Protein AF-0000000067285766 (afdb_homodimer)

Secondary structure (DSSP, 8-state):
-------SSPPEE-SSEEEE---GGGHHHHHHHHT-TTTTTTSSS-SPPHHHHHHHHHHHHHHTT-SS--EEEEEEEETTT--EEEEEEEEEEETTTTEEEEEEEE-GGGTTSSHHHHHHHHHHHIIIIIS--SEEEEEE-TT-HHHHHHHHHTT-EEEEEEEEEEEETTEEEEEEEEEEEHHHHHHHHHHHHHHHH-/-------SSPPEE-SSEEEE---GGGHHHHHHHHT-TTTTTTSSS-SPPHHHHHHHHHHHHHHTT-SS--EEEEEEEETTT--EEEEEEEEEEETTTTEEEEEEEE-GGGTTSSHHHHHHHHHHHIIIIIS--SEEEEEE-TT-HHHHHHHHHTT-EEEEEEEEEEEETTEEEEEEEEEEEHHHHHHHHHHHHHHHH-

Structure (mmCIF, N/CA/C/O backbone):
data_AF-0000000067285766-model_v1
#
loop_
_entity.id
_entity.type
_entity.pdbx_description
1 polymer 'GCN5-related N-acetyltransferase'
#
loop_
_atom_site.group_PDB
_atom_site.id
_atom_site.type_symbol
_atom_site.label_atom_id
_atom_site.label_alt_id
_atom_site.label_comp_id
_atom_site.label_asym_id
_atom_site.label_entity_id
_atom_site.label_seq_id
_atom_site.pdbx_PDB_ins_code
_atom_site.Cartn_x
_atom_site.Cartn_y
_atom_site.Cartn_z
_atom_site.occupancy
_atom_site.B_iso_or_equiv
_atom_site.auth_seq_id
_atom_site.auth_comp_id
_atom_site.auth_asym_id
_atom_site.auth_atom_id
_atom_site.pdbx_PDB_model_num
ATOM 1 N N . MET A 1 1 ? -11.188 40.531 -10.57 1 25.8 1 MET A N 1
ATOM 2 C CA . MET A 1 1 ? -12.094 39.594 -9.93 1 25.8 1 MET A CA 1
ATOM 3 C C . MET A 1 1 ? -11.578 38.156 -10.078 1 25.8 1 MET A C 1
ATOM 5 O O . MET A 1 1 ? -11.617 37.594 -11.172 1 25.8 1 MET A O 1
ATOM 9 N N . SER A 1 2 ? -10.297 37.969 -9.602 1 29.88 2 SER A N 1
ATOM 10 C CA . SER A 1 2 ? -9.453 36.781 -9.688 1 29.88 2 SER A CA 1
ATOM 11 C C . SER A 1 2 ? -10.258 35.5 -9.453 1 29.88 2 SER A C 1
ATOM 13 O O . SER A 1 2 ? -11 35.406 -8.469 1 29.88 2 SER A O 1
ATOM 15 N N . ASN A 1 3 ? -10.789 35 -10.461 1 32.78 3 ASN A N 1
ATOM 16 C CA . ASN A 1 3 ? -11.617 33.812 -10.531 1 32.78 3 ASN A CA 1
ATOM 17 C C . ASN A 1 3 ? -11.086 32.719 -9.617 1 32.78 3 ASN A C 1
ATOM 19 O O . ASN A 1 3 ? -10.102 32.031 -9.938 1 32.78 3 ASN A O 1
ATOM 23 N N . CYS A 1 4 ? -10.859 33 -8.273 1 36.62 4 CYS A N 1
ATOM 24 C CA . CYS A 1 4 ? -10.648 31.922 -7.297 1 36.62 4 CYS A CA 1
ATOM 25 C C . CYS A 1 4 ? -11.422 30.672 -7.688 1 36.62 4 CYS A C 1
ATOM 27 O O . CYS A 1 4 ? -12.641 30.609 -7.539 1 36.62 4 CYS A O 1
ATOM 29 N N . MET A 1 5 ? -11.203 30.172 -8.789 1 38.25 5 MET A N 1
ATOM 30 C CA . MET A 1 5 ? -11.852 28.906 -9.125 1 38.25 5 MET A CA 1
ATOM 31 C C . MET A 1 5 ? -12.109 28.062 -7.879 1 38.25 5 MET A C 1
ATOM 33 O O . MET A 1 5 ? -11.172 27.734 -7.156 1 38.25 5 MET A O 1
ATOM 37 N N . SER A 1 6 ? -13.203 28.234 -7.121 1 46 6 SER A N 1
ATOM 38 C CA . SER A 1 6 ? -13.859 27.641 -5.961 1 46 6 SER A CA 1
ATOM 39 C C . SER A 1 6 ? -13.594 26.141 -5.883 1 46 6 SER A C 1
ATOM 41 O O . SER A 1 6 ? -13.914 25.391 -6.816 1 46 6 SER A O 1
ATOM 43 N N . SER A 1 7 ? -12.438 25.734 -5.434 1 56.88 7 SER A N 1
ATOM 44 C CA . SER A 1 7 ? -12.336 24.328 -5.094 1 56.88 7 SER A CA 1
ATOM 45 C C . SER A 1 7 ? -13.672 23.766 -4.617 1 56.88 7 SER A C 1
ATOM 47 O O . SER A 1 7 ? -14.43 24.453 -3.932 1 56.88 7 SER A O 1
ATOM 49 N N . ILE A 1 8 ? -14.289 22.891 -5.328 1 64.69 8 ILE A N 1
ATOM 50 C CA . ILE A 1 8 ? -15.523 22.188 -4.984 1 64.69 8 ILE A CA 1
ATOM 51 C C . ILE A 1 8 ? -15.484 21.766 -3.516 1 64.69 8 ILE A C 1
ATOM 53 O O . ILE A 1 8 ? -16.5 21.375 -2.947 1 64.69 8 ILE A O 1
ATOM 57 N N . TYR A 1 9 ? -14.195 21.891 -2.965 1 71.5 9 TYR A N 1
ATOM 58 C CA . TYR A 1 9 ? -14.172 21.516 -1.559 1 71.5 9 TYR A CA 1
ATOM 59 C C . TYR A 1 9 ? -14.086 22.734 -0.658 1 71.5 9 TYR A C 1
ATOM 61 O O . TYR A 1 9 ? -13.453 23.734 -1.009 1 71.5 9 TYR A O 1
ATOM 69 N N . PRO A 1 10 ? -14.867 22.75 0.375 1 72.06 10 PRO A N 1
ATOM 70 C CA . PRO A 1 10 ? -14.883 23.891 1.3 1 72.06 10 PRO A CA 1
ATOM 71 C C . PRO A 1 10 ? -13.516 24.141 1.932 1 72.06 10 PRO A C 1
ATOM 73 O O . PRO A 1 10 ? -12.656 23.25 1.935 1 72.06 10 PRO A O 1
ATOM 76 N N . LEU A 1 11 ? -13.414 25.344 2.324 1 81.88 11 LEU A N 1
ATOM 77 C CA . LEU A 1 11 ? -12.234 25.703 3.1 1 81.88 11 LEU A CA 1
ATOM 78 C C . LEU A 1 11 ? -12.125 24.859 4.363 1 81.88 11 LEU A C 1
ATOM 80 O O . LEU A 1 11 ? -13.109 24.688 5.086 1 81.88 11 LEU A O 1
ATOM 84 N N . LEU A 1 12 ? -10.977 24.25 4.617 1 95.06 12 LEU A N 1
ATOM 85 C CA . LEU A 1 12 ? -10.758 23.453 5.824 1 95.06 12 LEU A CA 1
ATOM 86 C C . LEU A 1 12 ? -10.258 24.328 6.965 1 95.06 12 LEU A C 1
ATOM 88 O O . LEU A 1 12 ? -9.234 25.016 6.828 1 95.06 12 LEU A O 1
ATOM 92 N N . GLU A 1 13 ? -11.047 24.344 8.016 1 96.44 13 GLU A N 1
ATOM 93 C CA . GLU A 1 13 ? -10.695 25.141 9.188 1 96.44 13 GLU A CA 1
ATOM 94 C C . GLU A 1 13 ? -10.844 24.344 10.477 1 96.44 13 GLU A C 1
ATOM 96 O O . GLU A 1 13 ? -11.703 23.469 10.57 1 96.44 13 GLU A O 1
ATOM 101 N N . THR A 1 14 ? -9.969 24.609 11.422 1 97.12 14 THR A N 1
ATOM 102 C CA . THR A 1 14 ? -10.07 24.094 12.781 1 97.12 14 THR A CA 1
ATOM 103 C C . THR A 1 14 ? -10.242 25.219 13.781 1 97.12 14 THR A C 1
ATOM 105 O O . THR A 1 14 ? -10.602 26.344 13.406 1 97.12 14 THR A O 1
ATOM 108 N N . GLN A 1 15 ? -10.133 24.875 15.055 1 97 15 GLN A N 1
ATOM 109 C CA . GLN A 1 15 ? -10.281 25.891 16.094 1 97 15 GLN A CA 1
ATOM 110 C C . GLN A 1 15 ? -9.25 27 15.93 1 97 15 GLN A C 1
ATOM 112 O O . GLN A 1 15 ? -9.602 28.188 15.969 1 97 15 GLN A O 1
ATOM 117 N N . ARG A 1 16 ? -8 26.609 15.664 1 98.31 16 ARG A N 1
ATOM 118 C CA . ARG A 1 16 ? -6.938 27.609 15.672 1 98.31 16 ARG A CA 1
ATOM 119 C C . ARG A 1 16 ? -6.32 27.766 14.289 1 98.31 16 ARG A C 1
ATOM 121 O O . ARG A 1 16 ? -5.543 28.688 14.047 1 98.31 16 ARG A O 1
ATOM 128 N N . LEU A 1 17 ? -6.715 26.859 13.328 1 98.56 17 LEU A N 1
ATOM 129 C CA . LEU A 1 17 ? -5.93 26.766 12.102 1 98.56 17 LEU A CA 1
ATOM 130 C C . LEU A 1 17 ? -6.824 26.875 10.875 1 98.56 17 LEU A C 1
ATOM 132 O O . LEU A 1 17 ? -8.016 26.562 10.938 1 98.56 17 LEU A O 1
ATOM 136 N N . ILE A 1 18 ? -6.223 27.391 9.758 1 97.75 18 ILE A N 1
ATOM 137 C CA . ILE A 1 18 ? -6.773 27.312 8.406 1 97.75 18 ILE A CA 1
ATOM 138 C C . ILE A 1 18 ? -5.883 26.422 7.539 1 97.75 18 ILE A C 1
ATOM 140 O O . ILE A 1 18 ? -4.66 26.578 7.535 1 97.75 18 ILE A O 1
ATOM 144 N N . LEU A 1 19 ? -6.484 25.453 6.895 1 98.06 19 LEU A N 1
ATOM 145 C CA . LEU A 1 19 ? -5.805 24.641 5.891 1 98.06 19 LEU A CA 1
ATOM 146 C C . LEU A 1 19 ? -6.184 25.078 4.48 1 98.06 19 LEU A C 1
ATOM 148 O O . LEU A 1 19 ? -7.316 24.875 4.043 1 98.06 19 LEU A O 1
ATOM 152 N N . ARG A 1 20 ? -5.273 25.703 3.801 1 95.75 20 ARG A N 1
ATOM 153 C CA . ARG A 1 20 ? -5.578 26.266 2.492 1 95.75 20 ARG A CA 1
ATOM 154 C C . ARG A 1 20 ? -4.531 25.859 1.46 1 95.75 20 ARG A C 1
ATOM 156 O O . ARG A 1 20 ? -3.424 25.453 1.818 1 95.75 20 ARG A O 1
ATOM 163 N N . ASP A 1 21 ? -4.852 26.062 0.221 1 95.19 21 ASP A N 1
ATOM 164 C CA . ASP A 1 21 ? -3.895 25.781 -0.849 1 95.19 21 ASP A CA 1
ATOM 165 C C . ASP A 1 21 ? -2.674 26.688 -0.739 1 95.19 21 ASP A C 1
ATOM 167 O O . ASP A 1 21 ? -2.768 27.812 -0.225 1 95.19 21 ASP A O 1
ATOM 171 N N . PHE A 1 22 ? -1.597 26.203 -1.27 1 95.94 22 PHE A N 1
ATOM 172 C CA . PHE A 1 22 ? -0.356 26.969 -1.27 1 95.94 22 PHE A CA 1
ATOM 173 C C . PHE A 1 22 ? -0.448 28.141 -2.234 1 95.94 22 PHE A C 1
ATOM 175 O O . PHE A 1 22 ? -1.141 28.062 -3.252 1 95.94 22 PHE A O 1
ATOM 182 N N . VAL A 1 23 ? 0.188 29.188 -1.928 1 94.94 23 VAL A N 1
ATOM 183 C CA . VAL A 1 23 ? 0.438 30.312 -2.836 1 94.94 23 VAL A CA 1
ATOM 184 C C . VAL A 1 23 ? 1.935 30.609 -2.885 1 94.94 23 VA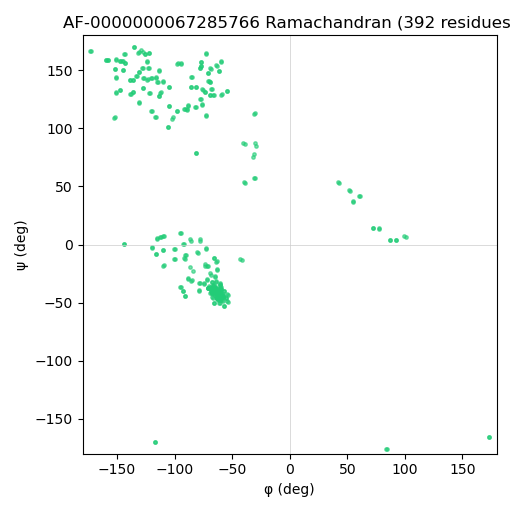L A C 1
ATOM 186 O O . VAL A 1 23 ? 2.688 30.188 -2.004 1 94.94 23 VAL A O 1
ATOM 189 N N . GLU A 1 24 ? 2.348 31.328 -3.84 1 95.81 24 GLU A N 1
ATOM 190 C CA . GLU A 1 24 ? 3.768 31.578 -4.066 1 95.81 24 GLU A CA 1
ATOM 191 C C . GLU A 1 24 ? 4.402 32.281 -2.869 1 95.81 24 GLU A C 1
ATOM 193 O O . GLU A 1 24 ? 5.566 32.031 -2.547 1 95.81 24 GLU A O 1
ATOM 198 N N . SER A 1 25 ? 3.643 33.094 -2.242 1 97.31 25 SER A N 1
ATOM 199 C CA . SER A 1 25 ? 4.176 33.906 -1.146 1 97.31 25 SER A CA 1
ATOM 200 C C . SER A 1 25 ? 4.434 33.062 0.09 1 97.31 25 SER A C 1
ATOM 202 O O . SER A 1 25 ? 5.023 33.531 1.063 1 97.31 25 SER A O 1
ATOM 204 N N . ASP A 1 26 ? 4.098 31.766 0.07 1 97.88 26 ASP A N 1
ATOM 205 C CA . ASP A 1 26 ? 4.332 30.859 1.187 1 97.88 26 ASP A CA 1
ATOM 206 C C . ASP A 1 26 ? 5.785 30.375 1.217 1 97.88 26 ASP A C 1
ATOM 208 O O . ASP A 1 26 ? 6.219 29.75 2.186 1 97.88 26 ASP A O 1
ATOM 212 N N . LEU A 1 27 ? 6.539 30.719 0.211 1 98.25 27 LEU A N 1
ATOM 213 C CA . LEU A 1 27 ? 7.859 30.141 -0.016 1 98.25 27 LEU A CA 1
ATOM 214 C C . LEU A 1 27 ? 8.742 30.297 1.218 1 98.25 27 LEU A C 1
ATOM 216 O O . LEU A 1 27 ? 9.328 29.328 1.694 1 98.25 27 LEU A O 1
ATOM 220 N N . PRO A 1 28 ? 8.844 31.484 1.837 1 98.25 28 PRO A N 1
ATOM 221 C CA . PRO A 1 28 ? 9.734 31.594 2.988 1 98.25 28 PRO A CA 1
ATOM 222 C C . PRO A 1 28 ? 9.328 30.703 4.152 1 98.25 28 PRO A C 1
ATOM 224 O O . PRO A 1 28 ? 10.18 30.062 4.773 1 98.25 28 PRO A O 1
ATOM 227 N N . ALA A 1 29 ? 8.109 30.672 4.441 1 98.19 29 ALA A N 1
ATOM 228 C CA . ALA A 1 29 ? 7.625 29.859 5.559 1 98.19 29 ALA A CA 1
ATOM 229 C C . ALA A 1 29 ? 7.816 28.375 5.281 1 98.19 29 ALA A C 1
ATOM 231 O O . ALA A 1 29 ? 8.234 27.625 6.164 1 98.19 29 ALA A O 1
ATOM 232 N N . VAL A 1 30 ? 7.512 27.953 4.051 1 98.38 30 VAL A N 1
ATOM 233 C CA . VAL A 1 30 ? 7.66 26.547 3.67 1 98.38 30 VAL A CA 1
ATOM 234 C C . VAL A 1 30 ? 9.133 26.156 3.711 1 98.38 30 VAL A C 1
ATOM 236 O O . VAL A 1 30 ? 9.484 25.078 4.211 1 98.38 30 VAL A O 1
ATOM 239 N N . HIS A 1 31 ? 9.953 27.016 3.252 1 98.5 31 HIS A N 1
ATOM 240 C CA . HIS A 1 31 ? 11.383 26.719 3.232 1 98.5 31 HIS A CA 1
ATOM 241 C C . HIS A 1 31 ? 11.945 26.625 4.648 1 98.5 31 HIS A C 1
ATOM 243 O O . HIS A 1 31 ? 12.844 25.828 4.914 1 98.5 31 HIS A O 1
ATOM 249 N N . ALA A 1 32 ? 11.438 27.438 5.523 1 97.75 32 ALA A N 1
ATOM 250 C CA . ALA A 1 32 ? 11.922 27.469 6.898 1 97.75 32 ALA A CA 1
ATOM 251 C C . ALA A 1 32 ? 11.852 26.078 7.535 1 97.75 32 ALA A C 1
ATOM 253 O O . ALA A 1 32 ? 12.82 25.625 8.156 1 97.75 32 ALA A O 1
ATOM 254 N N . TYR A 1 33 ? 10.758 25.375 7.375 1 97.5 33 TYR A N 1
ATOM 255 C CA . TYR A 1 33 ? 10.68 24.047 7.98 1 97.5 33 TYR A CA 1
ATOM 256 C C . TYR A 1 33 ? 11.289 23 7.059 1 97.5 33 TYR A C 1
ATOM 258 O O . TYR A 1 33 ? 11.836 21.984 7.527 1 97.5 33 TYR A O 1
ATOM 266 N N . ALA A 1 34 ? 11.234 23.141 5.746 1 98.12 34 ALA A N 1
ATOM 267 C CA . ALA A 1 34 ? 11.711 22.156 4.793 1 98.12 34 ALA A CA 1
ATOM 268 C C . ALA A 1 34 ? 13.234 22.078 4.785 1 98.12 34 ALA A C 1
ATOM 270 O O . ALA A 1 34 ? 13.82 21.109 4.309 1 98.12 34 ALA A O 1
ATOM 271 N N . ALA A 1 35 ? 13.852 23.141 5.312 1 98.06 35 ALA A N 1
ATOM 272 C CA . ALA A 1 35 ? 15.312 23.203 5.363 1 98.06 35 ALA A CA 1
ATOM 273 C C . ALA A 1 35 ? 15.828 22.828 6.746 1 98.06 35 ALA A C 1
ATOM 275 O O . ALA A 1 35 ? 17.031 22.641 6.938 1 98.06 35 ALA A O 1
ATOM 276 N N . ASP A 1 36 ? 14.969 22.766 7.711 1 98.25 36 ASP A N 1
ATOM 277 C CA . ASP A 1 36 ? 15.352 22.469 9.094 1 98.25 36 ASP A CA 1
ATOM 278 C C . ASP A 1 36 ? 15.648 20.984 9.281 1 98.25 36 ASP A C 1
ATOM 280 O O . ASP A 1 36 ? 14.758 20.141 9.141 1 98.25 36 ASP A O 1
ATOM 284 N N . LEU A 1 37 ? 16.797 20.641 9.68 1 97.25 37 LEU A N 1
ATOM 285 C CA . LEU A 1 37 ? 17.281 19.281 9.781 1 97.25 37 LEU A CA 1
ATOM 286 C C . LEU A 1 37 ? 16.453 18.484 10.773 1 97.25 37 LEU A C 1
ATOM 288 O O . LEU A 1 37 ? 16.219 17.281 10.578 1 97.25 37 LEU A O 1
ATOM 292 N N . GLU A 1 38 ? 16.094 19.094 11.781 1 97.12 38 GLU A N 1
ATOM 293 C CA . GLU A 1 38 ? 15.312 18.391 12.797 1 97.12 38 GLU A CA 1
ATOM 294 C C . GLU A 1 38 ? 13.898 18.094 12.297 1 97.12 38 GLU A C 1
ATOM 296 O O . GLU A 1 38 ? 13.352 17.016 12.562 1 97.12 38 GLU A O 1
ATOM 301 N N . VAL A 1 39 ? 13.359 19 11.57 1 97.69 39 VAL A N 1
ATOM 302 C CA . VAL A 1 39 ? 11.992 18.844 11.062 1 97.69 39 VAL A CA 1
ATOM 303 C C . VAL A 1 39 ? 11.953 17.734 10.023 1 97.69 39 VAL A C 1
ATOM 305 O O . VAL A 1 39 ? 11.047 16.891 10.047 1 97.69 39 VAL A O 1
ATOM 308 N N . VAL A 1 40 ? 12.961 17.688 9.164 1 97 40 VAL A N 1
ATOM 309 C CA . VAL A 1 40 ? 12.875 16.797 8.008 1 97 40 VAL A CA 1
ATOM 310 C C . VAL A 1 40 ? 13.555 15.469 8.312 1 97 40 VAL A C 1
ATOM 312 O O . VAL A 1 40 ? 13.711 14.625 7.43 1 97 40 VAL A O 1
ATOM 315 N N . ARG A 1 41 ? 13.898 15.281 9.586 1 95.44 41 ARG A N 1
ATOM 316 C CA . ARG A 1 41 ? 14.695 14.133 10.008 1 95.44 41 ARG A CA 1
ATOM 317 C C . ARG A 1 41 ? 14.062 12.828 9.547 1 95.44 41 ARG A C 1
ATOM 319 O O . ARG A 1 41 ? 14.758 11.938 9.047 1 95.44 41 ARG A O 1
ATOM 326 N N . TYR A 1 42 ? 12.758 12.719 9.695 1 95.44 42 TYR A N 1
ATOM 327 C CA . TYR A 1 42 ? 12.086 11.469 9.398 1 95.44 42 TYR A CA 1
ATOM 328 C C . TYR A 1 42 ? 11.234 11.594 8.133 1 95.44 42 TYR A C 1
ATOM 330 O O . TYR A 1 42 ? 10.414 10.719 7.844 1 95.44 42 TYR A O 1
ATOM 338 N N . LEU A 1 43 ? 11.336 12.688 7.43 1 93.62 43 LEU A N 1
ATOM 339 C CA . LEU A 1 43 ? 10.555 12.922 6.223 1 93.62 43 LEU A CA 1
ATOM 340 C C . LEU A 1 43 ? 11.336 12.508 4.98 1 93.62 43 LEU A C 1
ATOM 342 O O . LEU A 1 43 ? 12.57 12.492 4.992 1 93.62 43 LEU A O 1
ATOM 346 N N . PRO A 1 44 ? 10.633 12.203 3.924 1 88.56 44 PRO A N 1
ATOM 347 C CA . PRO A 1 44 ? 11.312 11.695 2.732 1 88.56 44 PRO A CA 1
ATOM 348 C C . PRO A 1 44 ? 11.992 12.805 1.922 1 88.56 44 PRO A C 1
ATOM 350 O O . PRO A 1 44 ? 12.578 12.531 0.873 1 88.56 44 PRO A O 1
ATOM 353 N N . PHE A 1 45 ? 11.914 13.969 2.434 1 90.75 45 PHE A N 1
ATOM 354 C CA . PHE A 1 45 ? 12.523 15.086 1.717 1 90.75 45 PHE A CA 1
ATOM 355 C C . PHE A 1 45 ? 13.461 15.867 2.629 1 90.75 45 PHE A C 1
ATOM 357 O O . PHE A 1 45 ? 13.438 15.688 3.848 1 90.75 45 PHE A O 1
ATOM 364 N N . GLY A 1 46 ? 14.227 16.672 1.938 1 92.06 46 GLY A N 1
ATOM 365 C CA . GLY A 1 46 ? 15.023 17.656 2.664 1 92.06 46 GLY A CA 1
ATOM 366 C C . GLY A 1 46 ? 16.344 17.094 3.17 1 92.06 46 GLY A C 1
ATOM 367 O O . GLY A 1 46 ? 16.625 15.906 2.988 1 92.06 46 GLY A O 1
ATOM 368 N N . PRO A 1 47 ? 16.984 17.906 3.848 1 97.12 47 PRO A N 1
ATOM 369 C CA . PRO A 1 47 ? 16.797 19.359 3.898 1 97.12 47 PRO A CA 1
ATOM 370 C C . PRO A 1 47 ? 16.859 20 2.52 1 97.12 47 PRO A C 1
ATOM 372 O O . PRO A 1 47 ? 17.828 19.812 1.784 1 97.12 47 PRO A O 1
ATOM 375 N N . ASN A 1 48 ? 15.867 20.844 2.268 1 98.06 48 ASN A N 1
ATOM 376 C CA . ASN A 1 48 ? 15.711 21.406 0.932 1 98.06 48 ASN A CA 1
ATOM 377 C C . ASN A 1 48 ? 16.578 22.641 0.742 1 98.06 48 ASN A C 1
ATOM 379 O O . ASN A 1 48 ? 16.734 23.453 1.665 1 98.06 48 ASN A O 1
ATOM 383 N N . SER A 1 49 ? 17.094 22.781 -0.457 1 98.25 49 SER A N 1
ATOM 384 C CA . SER A 1 49 ? 17.5 24.109 -0.908 1 98.25 49 SER A CA 1
ATOM 385 C C . SER A 1 49 ? 16.297 24.984 -1.212 1 98.25 49 SER A C 1
ATOM 387 O O . SER A 1 49 ? 15.172 24.484 -1.293 1 98.25 49 SER A O 1
ATOM 389 N N . GLU A 1 50 ? 16.578 26.219 -1.314 1 97.88 50 GLU A N 1
ATOM 390 C CA . GLU A 1 50 ? 15.469 27.109 -1.662 1 97.88 50 GLU A CA 1
ATOM 391 C C . GLU A 1 50 ? 14.867 26.734 -3.014 1 97.88 50 GLU A C 1
ATOM 393 O O . GLU A 1 50 ? 13.648 26.797 -3.197 1 97.88 50 GLU A O 1
ATOM 398 N N . GLU A 1 51 ? 15.711 26.344 -3.939 1 98.06 51 GLU A N 1
ATOM 399 C CA . GLU A 1 51 ? 15.258 25.938 -5.266 1 98.06 51 GLU A CA 1
ATOM 400 C C . GLU A 1 51 ? 14.359 24.703 -5.191 1 98.06 51 GLU A C 1
ATOM 402 O O . GLU A 1 51 ? 13.328 24.641 -5.863 1 98.06 51 GLU A O 1
ATOM 407 N N . GLU A 1 52 ? 14.727 23.797 -4.402 1 97.75 52 GLU A N 1
ATOM 408 C CA . GLU A 1 52 ? 13.922 22.594 -4.223 1 97.75 52 GLU A CA 1
ATOM 409 C C . GLU A 1 52 ? 12.562 22.922 -3.619 1 97.75 52 GLU A C 1
ATOM 411 O O . GLU A 1 52 ? 11.539 22.375 -4.031 1 97.75 52 GLU A O 1
ATOM 416 N N . THR A 1 53 ? 12.594 23.812 -2.648 1 98.19 53 THR A N 1
ATOM 417 C CA . THR A 1 53 ? 11.336 24.25 -2.043 1 98.19 53 THR A CA 1
ATOM 418 C C . THR A 1 53 ? 10.461 24.969 -3.064 1 98.19 53 THR A C 1
ATOM 420 O O . THR A 1 53 ? 9.25 24.734 -3.123 1 98.19 53 THR A O 1
ATOM 423 N N . GLN A 1 54 ? 11.086 25.781 -3.836 1 97.94 54 GLN A N 1
ATOM 424 C CA . GLN A 1 54 ? 10.352 26.5 -4.875 1 97.94 54 GLN A CA 1
ATOM 425 C C . GLN A 1 54 ? 9.727 25.531 -5.875 1 97.94 54 GLN A C 1
ATOM 427 O O . GLN A 1 54 ? 8.578 25.719 -6.281 1 97.94 54 GLN A O 1
ATOM 432 N N . ASN A 1 55 ? 10.484 24.625 -6.289 1 97.62 55 ASN A N 1
ATOM 433 C CA . ASN A 1 55 ? 9.984 23.625 -7.219 1 97.62 55 ASN A CA 1
ATOM 434 C C . ASN A 1 55 ? 8.805 22.844 -6.633 1 97.62 55 ASN A C 1
ATOM 436 O O . ASN A 1 55 ? 7.824 22.578 -7.328 1 97.62 55 ASN A O 1
ATOM 440 N N . TYR A 1 56 ? 8.977 22.5 -5.445 1 96.56 56 TYR A N 1
ATOM 441 C CA . TYR A 1 56 ? 7.891 21.828 -4.754 1 96.56 56 TYR A CA 1
ATOM 442 C C . TYR A 1 56 ? 6.621 22.672 -4.762 1 96.56 56 TYR A C 1
ATOM 444 O O . TYR A 1 56 ? 5.551 22.203 -5.145 1 96.56 56 TYR A O 1
ATOM 452 N N . LEU A 1 57 ? 6.758 23.875 -4.324 1 96.81 57 LEU A N 1
ATOM 453 C CA . LEU A 1 57 ? 5.613 24.781 -4.234 1 96.81 57 LEU A CA 1
ATOM 454 C C . LEU A 1 57 ? 4.965 24.969 -5.602 1 96.81 57 LEU A C 1
ATOM 456 O O . LEU A 1 57 ? 3.738 24.922 -5.723 1 96.81 57 LEU A O 1
ATOM 460 N N . HIS A 1 58 ? 5.785 25.125 -6.551 1 95.94 58 HIS A N 1
ATOM 461 C CA . HIS A 1 58 ? 5.285 25.297 -7.91 1 95.94 58 HIS A CA 1
ATOM 462 C C . HIS A 1 58 ? 4.488 24.078 -8.359 1 95.94 58 HIS A C 1
ATOM 464 O O . HIS A 1 58 ? 3.42 24.203 -8.961 1 95.94 58 HIS A O 1
ATOM 470 N N . THR A 1 59 ? 4.988 22.969 -8.062 1 95 59 THR A N 1
ATOM 471 C CA . THR A 1 59 ? 4.316 21.719 -8.43 1 95 59 THR A CA 1
ATOM 472 C C . THR A 1 59 ? 2.963 21.609 -7.734 1 95 59 THR A C 1
ATOM 474 O O . THR A 1 59 ? 1.959 21.281 -8.367 1 95 59 THR A O 1
ATOM 477 N N . GLU A 1 60 ? 2.947 21.906 -6.441 1 93.62 60 GLU A N 1
ATOM 478 C CA . GLU A 1 60 ? 1.706 21.812 -5.68 1 93.62 60 GLU A CA 1
ATOM 479 C C . GLU A 1 60 ? 0.664 22.797 -6.195 1 93.62 60 GLU A C 1
ATOM 481 O O . GLU A 1 60 ? -0.518 22.469 -6.297 1 93.62 60 GLU A O 1
ATOM 486 N N . ILE A 1 61 ? 1.084 23.953 -6.496 1 92.06 61 ILE A N 1
ATOM 487 C CA . ILE A 1 61 ? 0.188 25 -6.973 1 92.06 61 ILE A CA 1
ATOM 488 C C . ILE A 1 61 ? -0.397 24.594 -8.328 1 92.06 61 ILE A C 1
ATOM 490 O O . ILE A 1 61 ? -1.583 24.812 -8.586 1 92.06 61 ILE A O 1
ATOM 494 N N . LYS A 1 62 ? 0.383 23.984 -9.125 1 89.56 62 LYS A N 1
ATOM 495 C CA . LYS A 1 62 ? -0.074 23.547 -10.438 1 89.56 62 LYS A CA 1
ATOM 496 C C . LYS A 1 62 ? -1.057 22.375 -10.312 1 89.56 62 LYS A C 1
ATOM 498 O O . LYS A 1 62 ? -2.021 22.297 -11.078 1 89.56 62 LYS A O 1
ATOM 503 N N . MET A 1 63 ? -0.811 21.531 -9.414 1 86.38 63 MET A N 1
ATOM 504 C CA . MET A 1 63 ? -1.606 20.312 -9.242 1 86.38 63 MET A CA 1
ATOM 505 C C . MET A 1 63 ? -3.01 20.656 -8.75 1 86.38 63 MET A C 1
ATOM 507 O O . MET A 1 63 ? -3.945 19.875 -8.953 1 86.38 63 MET A O 1
ATOM 511 N N . ARG A 1 64 ? -3.131 21.766 -8.078 1 80.88 64 ARG A N 1
ATOM 512 C CA . ARG A 1 64 ? -4.43 22.141 -7.531 1 80.88 64 ARG A CA 1
ATOM 513 C C . ARG A 1 64 ? -5.449 22.375 -8.641 1 80.88 64 ARG A C 1
ATOM 515 O O . ARG A 1 64 ? -6.656 22.312 -8.406 1 80.88 64 ARG A O 1
ATOM 522 N N . ARG A 1 65 ? -5.02 22.5 -9.82 1 73.75 65 ARG A N 1
ATOM 523 C CA . ARG A 1 65 ? -5.879 22.875 -10.945 1 73.75 65 ARG A CA 1
ATOM 524 C C . ARG A 1 65 ? -6.426 21.641 -11.656 1 73.75 65 ARG A C 1
ATOM 526 O O . ARG A 1 65 ? -7.23 21.766 -12.578 1 73.75 65 ARG A O 1
ATOM 533 N N . LYS A 1 66 ? -6.082 20.547 -11.188 1 74.38 66 LYS A N 1
ATOM 534 C CA . LYS A 1 66 ? -6.582 19.328 -11.836 1 74.38 66 LYS A CA 1
ATOM 535 C C . LYS A 1 66 ? -8.078 19.156 -11.586 1 74.38 66 LYS A C 1
ATOM 537 O O . LYS A 1 66 ? -8.57 19.453 -10.5 1 74.38 66 LYS A O 1
ATOM 542 N N . LYS A 1 67 ? -8.828 18.703 -12.625 1 69.75 67 LYS A N 1
ATOM 543 C CA . LYS A 1 67 ? -10.273 18.516 -12.57 1 69.75 67 LYS A CA 1
ATOM 544 C C . LYS A 1 67 ? -10.664 17.5 -11.508 1 69.75 67 LYS A C 1
ATOM 546 O O . LYS A 1 67 ? -11.57 17.734 -10.711 1 69.75 67 LYS A O 1
ATOM 551 N N . ILE A 1 68 ? -10.047 16.359 -11.531 1 79.06 68 ILE A N 1
ATOM 552 C CA . ILE A 1 68 ? -10.234 15.336 -10.5 1 79.06 68 ILE A CA 1
ATOM 553 C C . ILE A 1 68 ? -9.016 15.289 -9.586 1 79.06 68 ILE A C 1
ATOM 555 O O . ILE A 1 68 ? -7.953 14.797 -9.969 1 79.06 68 ILE A O 1
ATOM 559 N N . ARG A 1 69 ? -9.289 15.945 -8.422 1 85.94 69 ARG A N 1
ATOM 560 C CA . ARG A 1 69 ? -8.195 16.078 -7.469 1 85.94 69 ARG A CA 1
ATOM 561 C C . ARG A 1 69 ? -8.148 14.883 -6.516 1 85.94 69 ARG A C 1
ATOM 563 O O . ARG A 1 69 ? -9.133 14.609 -5.82 1 85.94 69 ARG A O 1
ATOM 570 N N . GLU A 1 70 ? -7.07 14.109 -6.578 1 92.25 70 GLU A N 1
ATOM 571 C CA . GLU A 1 70 ? -6.879 12.961 -5.695 1 92.25 70 GLU A CA 1
ATOM 572 C C . GLU A 1 70 ? -5.766 13.227 -4.684 1 92.25 70 GLU A C 1
ATOM 574 O O . GLU A 1 70 ? -5.488 12.383 -3.828 1 92.25 70 GLU A O 1
ATOM 579 N N . HIS A 1 71 ? -5.145 14.32 -4.828 1 94.88 71 HIS A N 1
ATOM 580 C CA . HIS A 1 71 ? -4.062 14.766 -3.955 1 94.88 71 HIS A CA 1
ATOM 581 C C . HIS A 1 71 ? -4.285 16.203 -3.492 1 94.88 71 HIS A C 1
ATOM 583 O O . HIS A 1 71 ? -4.422 17.109 -4.312 1 94.88 71 HIS A O 1
ATOM 589 N N . PHE A 1 72 ? -4.344 16.375 -2.197 1 94.69 72 PHE A N 1
ATOM 590 C CA . PHE A 1 72 ? -4.551 17.672 -1.563 1 94.69 72 PHE A CA 1
ATOM 591 C C . PHE A 1 72 ? -3.379 18.031 -0.66 1 94.69 72 PHE A C 1
ATOM 593 O O . PHE A 1 72 ? -3.094 17.312 0.306 1 94.69 72 PHE A O 1
ATOM 600 N N . ALA A 1 73 ? -2.711 19.031 -1.024 1 95.88 73 ALA A N 1
ATOM 601 C CA . ALA A 1 73 ? -1.674 19.609 -0.174 1 95.88 73 ALA A CA 1
ATOM 602 C C . ALA A 1 73 ? -2.076 20.984 0.314 1 95.88 73 ALA A C 1
ATOM 604 O O . ALA A 1 73 ? -2.508 21.828 -0.477 1 95.88 73 ALA A O 1
ATOM 605 N N . PHE A 1 74 ? -1.945 21.203 1.623 1 96.94 74 PHE A N 1
ATOM 606 C CA . PHE A 1 74 ? -2.398 22.453 2.213 1 96.94 74 PHE A CA 1
ATOM 607 C C . PHE A 1 74 ? -1.286 23.094 3.029 1 96.94 74 PHE A C 1
ATOM 609 O O . PHE A 1 74 ? -0.528 22.406 3.715 1 96.94 74 PHE A O 1
ATOM 616 N N . ALA A 1 75 ? -1.254 24.391 2.967 1 97.88 75 ALA A N 1
ATOM 617 C CA . ALA A 1 75 ? -0.548 25.156 3.986 1 97.88 75 ALA A CA 1
ATOM 618 C C . ALA A 1 75 ? -1.353 25.219 5.281 1 97.88 75 ALA A C 1
ATOM 620 O O . ALA A 1 75 ? -2.572 25.406 5.254 1 97.88 75 ALA A O 1
ATOM 621 N N . ILE A 1 76 ? -0.669 24.984 6.34 1 98.69 76 ILE A N 1
ATOM 622 C CA . ILE A 1 76 ? -1.26 25.172 7.66 1 98.69 76 ILE A CA 1
ATOM 623 C C . ILE A 1 76 ? -0.976 26.594 8.148 1 98.69 76 ILE A C 1
ATOM 625 O O . ILE A 1 76 ? 0.179 26.953 8.383 1 98.69 76 ILE A O 1
ATOM 629 N N . ALA A 1 77 ? -2.041 27.375 8.344 1 98.5 77 ALA A N 1
ATOM 630 C CA . ALA A 1 77 ? -1.857 28.75 8.781 1 98.5 77 ALA A CA 1
ATOM 631 C C . ALA A 1 77 ? -2.621 29.031 10.078 1 98.5 77 ALA A C 1
ATOM 633 O O . ALA A 1 77 ? -3.734 28.531 10.266 1 98.5 77 ALA A O 1
ATOM 634 N N . LEU A 1 78 ? -2.012 29.797 10.922 1 98.5 78 LEU A N 1
ATOM 635 C CA . LEU A 1 78 ? -2.701 30.25 12.133 1 98.5 78 LEU A CA 1
ATOM 636 C C . LEU A 1 78 ? -3.838 31.203 11.789 1 98.5 78 LEU A C 1
ATOM 638 O O . LEU A 1 78 ? -3.662 32.125 10.977 1 98.5 78 LEU A O 1
ATOM 642 N N . LYS A 1 79 ? -4.965 30.969 12.406 1 97.5 79 LYS A N 1
ATOM 643 C CA . LYS A 1 79 ? -6.07 31.906 12.203 1 97.5 79 LYS A CA 1
ATOM 644 C C . LYS A 1 79 ? -5.734 33.281 12.75 1 97.5 79 LYS A C 1
ATOM 646 O O . LYS A 1 79 ? -6.168 34.312 12.203 1 97.5 79 LYS A O 1
ATOM 651 N N . ALA A 1 80 ? -4.961 33.344 13.781 1 97.06 80 ALA A N 1
ATOM 652 C CA . ALA A 1 80 ? -4.691 34.562 14.523 1 97.06 80 ALA A CA 1
ATOM 653 C C . ALA A 1 80 ? -3.943 35.594 13.656 1 97.06 80 ALA A C 1
ATOM 655 O O . ALA A 1 80 ? -4.223 36.781 13.711 1 97.06 80 ALA A O 1
ATOM 656 N N . ASP A 1 81 ? -3.012 35.156 12.805 1 97 81 ASP A N 1
ATOM 657 C CA . ASP A 1 81 ? -2.203 36.125 12.062 1 97 81 ASP A CA 1
ATOM 658 C C . ASP A 1 81 ? -1.907 35.625 10.648 1 97 81 ASP A C 1
ATOM 660 O O . ASP A 1 81 ? -1.117 36.219 9.922 1 97 81 ASP A O 1
ATOM 664 N N . LYS A 1 82 ? -2.418 34.438 10.297 1 96.88 82 LYS A N 1
ATOM 665 C CA . LYS A 1 82 ? -2.324 33.812 8.969 1 96.88 82 LYS A CA 1
ATOM 666 C C . LYS A 1 82 ? -0.913 33.312 8.695 1 96.88 82 LYS A C 1
ATOM 668 O O . LYS A 1 82 ? -0.576 32.969 7.555 1 96.88 82 LYS A O 1
ATOM 673 N N . GLN A 1 83 ? -0.147 33.25 9.742 1 97.81 83 GLN A N 1
ATOM 674 C CA . GLN A 1 83 ? 1.203 32.719 9.594 1 97.81 83 GLN A CA 1
ATOM 675 C C . GLN A 1 83 ? 1.173 31.234 9.211 1 97.81 83 GLN A C 1
ATOM 677 O O . GLN A 1 83 ? 0.487 30.438 9.852 1 97.81 83 GLN A O 1
ATOM 682 N N . VAL A 1 84 ? 1.916 30.953 8.148 1 98.56 84 VAL A N 1
ATOM 683 C CA . VAL A 1 84 ? 2.049 29.547 7.754 1 98.56 84 VAL A CA 1
ATOM 684 C C . VAL A 1 84 ? 3.043 28.844 8.672 1 98.56 84 VAL A C 1
ATOM 686 O O . VAL A 1 84 ? 4.191 29.281 8.797 1 98.56 84 VAL A O 1
ATOM 689 N N . ILE A 1 85 ? 2.6 27.734 9.281 1 98.69 85 ILE A N 1
ATOM 690 C CA . ILE A 1 85 ? 3.439 27.109 10.305 1 98.69 85 ILE A CA 1
ATOM 691 C C . ILE A 1 85 ? 3.801 25.688 9.891 1 98.69 85 ILE A C 1
ATOM 693 O O . ILE A 1 85 ? 4.516 24.984 10.609 1 98.69 85 ILE A O 1
ATOM 697 N N . GLY A 1 86 ? 3.295 25.203 8.742 1 98.5 86 GLY A N 1
ATOM 698 C CA . GLY A 1 86 ? 3.539 23.859 8.266 1 98.5 86 GLY A CA 1
ATOM 699 C C . GLY A 1 86 ? 2.717 23.5 7.043 1 98.5 86 GLY A C 1
ATOM 700 O O . GLY A 1 86 ? 2.232 24.375 6.332 1 98.5 86 GLY A O 1
ATOM 701 N N . SER A 1 87 ? 2.684 22.219 6.758 1 98.25 87 SER A N 1
ATOM 702 C CA . SER A 1 87 ? 1.899 21.672 5.648 1 98.25 87 SER A CA 1
ATOM 703 C C . SER A 1 87 ? 1.286 20.328 6.004 1 98.25 87 SER A C 1
ATOM 705 O O . SER A 1 87 ? 1.726 19.672 6.949 1 98.25 87 SER A O 1
ATOM 707 N N . CYS A 1 88 ? 0.268 20.016 5.355 1 98.19 88 CYS A N 1
ATOM 708 C CA . CYS A 1 88 ? -0.374 18.719 5.488 1 98.19 88 CYS A CA 1
ATOM 709 C C . CYS A 1 88 ? -0.914 18.234 4.145 1 98.19 88 CYS A C 1
ATOM 711 O O . CYS A 1 88 ? -0.961 19 3.182 1 98.19 88 CYS A O 1
ATOM 713 N N . ARG A 1 89 ? -1.204 16.984 4.102 1 97.31 89 ARG A N 1
ATOM 714 C CA . ARG A 1 89 ? -1.684 16.422 2.842 1 97.31 89 ARG A CA 1
ATOM 715 C C . ARG A 1 89 ? -2.6 15.227 3.088 1 97.31 89 ARG A C 1
ATOM 717 O O . ARG A 1 89 ? -2.488 14.555 4.113 1 97.31 89 ARG A O 1
ATOM 724 N N . ILE A 1 90 ? -3.518 15.016 2.195 1 97.75 90 ILE A N 1
ATOM 725 C CA . ILE A 1 90 ? -4.297 13.789 2.07 1 97.75 90 ILE A CA 1
ATOM 726 C C . ILE A 1 90 ? -4.395 13.383 0.602 1 97.75 90 ILE A C 1
ATOM 728 O O . ILE A 1 90 ? -4.637 14.227 -0.265 1 97.75 90 ILE A O 1
ATOM 732 N N . SER A 1 91 ? -4.117 12.141 0.308 1 97.56 91 SER A N 1
ATOM 733 C CA . SER A 1 91 ? -4.168 11.609 -1.051 1 97.56 91 SER A CA 1
ATOM 734 C C . SER A 1 91 ? -5.039 10.359 -1.123 1 97.56 91 SER A C 1
ATOM 736 O O . SER A 1 91 ? -4.969 9.5 -0.243 1 97.56 91 SER A O 1
ATOM 738 N N . ILE A 1 92 ? -5.859 10.359 -2.139 1 97.5 92 ILE A N 1
ATOM 739 C CA . ILE A 1 92 ? -6.539 9.109 -2.455 1 97.5 92 ILE A CA 1
ATOM 740 C C . ILE A 1 92 ? -5.555 8.125 -3.08 1 97.5 92 ILE A C 1
ATOM 742 O O . ILE A 1 92 ? -5.074 8.336 -4.195 1 97.5 92 ILE A O 1
ATOM 746 N N . THR A 1 93 ? -5.23 7.07 -2.387 1 96.88 93 THR A N 1
ATOM 747 C CA . THR A 1 93 ? -4.207 6.129 -2.824 1 96.88 93 THR A CA 1
ATOM 748 C C . THR A 1 93 ? -4.812 5.039 -3.703 1 96.88 93 THR A C 1
ATOM 750 O O . THR A 1 93 ? -4.121 4.453 -4.539 1 96.88 93 THR A O 1
ATOM 753 N N . ASP A 1 94 ? -6.027 4.699 -3.514 1 95.69 94 ASP A N 1
ATOM 754 C CA . ASP A 1 94 ? -6.762 3.713 -4.301 1 95.69 94 ASP A CA 1
ATOM 755 C C . ASP A 1 94 ? -8.258 4.016 -4.305 1 95.69 94 ASP A C 1
ATOM 757 O O . ASP A 1 94 ? -8.938 3.826 -3.297 1 95.69 94 ASP A O 1
ATOM 761 N N . ARG A 1 95 ? -8.734 4.426 -5.383 1 94.44 95 ARG A N 1
ATOM 762 C CA . ARG A 1 95 ? -10.141 4.797 -5.492 1 94.44 95 ARG A CA 1
ATOM 763 C C . ARG A 1 95 ? -11.047 3.574 -5.348 1 94.44 95 ARG A C 1
ATOM 765 O O . ARG A 1 95 ? -12.109 3.652 -4.734 1 94.44 95 ARG A O 1
ATOM 772 N N . THR A 1 96 ? -10.562 2.467 -5.914 1 92.25 96 THR A N 1
ATOM 773 C CA . THR A 1 96 ? -11.367 1.249 -5.883 1 92.25 96 THR A CA 1
ATOM 774 C C . THR A 1 96 ? -11.547 0.759 -4.449 1 92.25 96 THR A C 1
ATOM 776 O O . THR A 1 96 ? -12.594 0.206 -4.102 1 92.25 96 THR A O 1
ATOM 779 N N . LYS A 1 97 ? -10.625 1.077 -3.635 1 95.56 97 LYS A N 1
ATOM 780 C CA . LYS A 1 97 ? -10.656 0.651 -2.24 1 95.56 97 LYS A CA 1
ATOM 781 C C . LYS A 1 97 ? -11.148 1.776 -1.332 1 95.56 97 LYS A C 1
ATOM 783 O O . LYS A 1 97 ? -11.195 1.619 -0.111 1 95.56 97 LYS A O 1
ATOM 788 N N . GLN A 1 98 ? -11.375 2.955 -1.972 1 97.62 98 GLN A N 1
ATOM 789 C CA . GLN A 1 98 ? -11.727 4.129 -1.181 1 97.62 98 GLN A CA 1
ATOM 790 C C . GLN A 1 98 ? -10.734 4.352 -0.049 1 97.62 98 GLN A C 1
ATOM 792 O O . GLN A 1 98 ? -11.125 4.52 1.108 1 97.62 98 GLN A O 1
ATOM 797 N N . GLU A 1 99 ? -9.5 4.27 -0.409 1 98.56 99 GLU A N 1
ATOM 798 C CA . GLU A 1 99 ? -8.406 4.402 0.548 1 98.56 99 GLU A CA 1
ATOM 799 C C . GLU A 1 99 ? -7.641 5.703 0.33 1 98.56 99 GLU A C 1
ATOM 801 O O . GLU A 1 99 ? -7.402 6.105 -0.81 1 98.56 99 GLU A O 1
ATOM 806 N N . GLY A 1 100 ? -7.266 6.328 1.415 1 98.62 100 GLY A N 1
ATOM 807 C CA . GLY A 1 100 ? -6.402 7.496 1.361 1 98.62 100 GLY A CA 1
ATOM 808 C C . GLY A 1 100 ? -5.289 7.465 2.393 1 98.62 100 GLY A C 1
ATOM 809 O O . GLY A 1 100 ? -5.266 6.586 3.258 1 98.62 100 GLY A O 1
ATOM 810 N N . SER A 1 101 ? -4.379 8.344 2.281 1 98.81 101 SER A N 1
ATOM 811 C CA . SER A 1 101 ? -3.273 8.516 3.217 1 98.81 101 SER A CA 1
ATOM 812 C C . SER A 1 101 ? -3.121 9.969 3.639 1 98.81 101 SER A C 1
ATOM 814 O O . S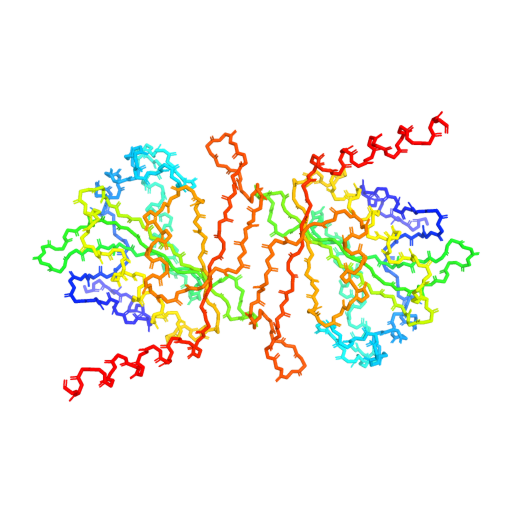ER A 1 101 ? -3.396 10.883 2.854 1 98.81 101 SER A O 1
ATOM 816 N N . ILE A 1 102 ? -2.674 10.148 4.855 1 98.75 102 ILE A N 1
ATOM 817 C CA . ILE A 1 102 ? -2.496 11.516 5.34 1 98.75 102 ILE A CA 1
ATOM 818 C C . ILE A 1 102 ? -1.059 11.711 5.812 1 98.75 102 ILE A C 1
ATOM 820 O O . ILE A 1 102 ? -0.358 10.742 6.109 1 98.75 102 ILE A O 1
ATOM 824 N N . GLY A 1 103 ? -0.642 12.93 5.832 1 98.19 103 GLY A N 1
ATOM 825 C CA . GLY A 1 103 ? 0.638 13.375 6.363 1 98.19 103 GLY A CA 1
ATOM 826 C C . GLY A 1 103 ? 0.658 14.852 6.711 1 98.19 103 GLY A C 1
ATOM 827 O O . GLY A 1 103 ? -0.17 15.625 6.219 1 98.19 103 GLY A O 1
ATOM 828 N N . TYR A 1 104 ? 1.577 15.211 7.551 1 98 104 TYR A N 1
ATOM 829 C CA . TYR A 1 104 ? 1.715 16.609 7.969 1 98 104 TYR A CA 1
ATOM 830 C C . TYR A 1 104 ? 3.119 16.875 8.492 1 98 104 TYR A C 1
ATOM 832 O O . TYR A 1 104 ? 3.836 15.953 8.883 1 98 104 TYR A O 1
ATOM 840 N N . CYS A 1 105 ? 3.449 18.078 8.477 1 97.38 105 CYS A N 1
ATOM 841 C CA . CYS A 1 105 ? 4.734 18.594 8.93 1 97.38 105 CYS A CA 1
ATOM 842 C C . CYS A 1 105 ? 4.602 20.016 9.461 1 97.38 105 CYS A C 1
ATOM 844 O O . CYS A 1 105 ? 3.943 20.859 8.844 1 97.38 105 CYS A O 1
ATOM 846 N N . LEU A 1 106 ? 5.129 20.234 10.617 1 98.12 106 LEU A N 1
ATOM 847 C CA . LEU A 1 106 ? 5.098 21.578 11.211 1 98.12 106 LEU A CA 1
ATOM 848 C C . LEU A 1 106 ? 6.512 22.062 11.508 1 98.12 106 LEU A C 1
ATOM 850 O O . LEU A 1 106 ? 7.398 21.281 11.82 1 98.12 106 LEU A O 1
ATOM 854 N N . ALA A 1 107 ? 6.645 23.375 11.477 1 98.31 107 ALA A N 1
ATOM 855 C CA . ALA A 1 107 ? 7.895 23.984 11.922 1 98.31 107 ALA A CA 1
ATOM 856 C C . ALA A 1 107 ? 8.164 23.672 13.391 1 98.31 107 ALA A C 1
ATOM 858 O O . ALA A 1 107 ? 7.23 23.609 14.195 1 98.31 107 ALA A O 1
ATOM 859 N N . ARG A 1 108 ? 9.398 23.594 13.688 1 97 108 ARG A N 1
ATOM 860 C CA . ARG A 1 108 ? 9.867 23.109 14.984 1 97 108 ARG A CA 1
ATOM 861 C C . ARG A 1 108 ? 9.312 23.984 16.109 1 97 108 ARG A C 1
ATOM 863 O O . ARG A 1 108 ? 8.938 23.469 17.172 1 97 108 ARG A O 1
ATOM 870 N N . GLU A 1 109 ? 9.227 25.234 15.906 1 96.94 109 GLU A N 1
ATOM 871 C CA . GLU A 1 109 ? 8.805 26.172 16.938 1 96.94 109 GLU A CA 1
ATOM 872 C C . GLU A 1 109 ? 7.348 25.953 17.328 1 96.94 109 GLU A C 1
ATOM 874 O O . GLU A 1 109 ? 6.891 26.438 18.359 1 96.94 109 GLU A O 1
ATOM 879 N N . PHE A 1 110 ? 6.637 25.172 16.578 1 98 110 PHE A N 1
ATOM 880 C CA . PHE A 1 110 ? 5.215 25 16.828 1 98 110 PHE A CA 1
ATOM 881 C C . PHE A 1 110 ? 4.93 23.578 17.297 1 98 110 PHE A C 1
ATOM 883 O O . PHE A 1 110 ? 3.768 23.188 17.438 1 98 110 PHE A O 1
ATOM 890 N N . TRP A 1 111 ? 5.988 22.812 17.531 1 97.56 111 TRP A N 1
ATOM 891 C CA . TRP A 1 111 ? 5.832 21.453 18.062 1 97.56 111 TRP A CA 1
ATOM 892 C C . TRP A 1 111 ? 5.344 21.5 19.5 1 97.56 111 TRP A C 1
ATOM 894 O O . TRP A 1 111 ? 5.594 22.469 20.234 1 97.56 111 TRP A O 1
ATOM 904 N N . GLY A 1 112 ? 4.633 20.438 19.859 1 96.81 112 GLY A N 1
ATOM 905 C CA . GLY A 1 112 ? 4.258 20.266 21.25 1 96.81 112 GLY A CA 1
ATOM 906 C C . GLY A 1 112 ? 3.098 21.141 21.672 1 96.81 112 GLY A C 1
ATOM 907 O O . GLY A 1 112 ? 2.857 21.328 22.875 1 96.81 112 GLY A O 1
ATOM 908 N N . GLN A 1 113 ? 2.406 21.719 20.703 1 97.5 113 GLN A N 1
ATOM 909 C CA . GLN A 1 113 ? 1.331 22.656 21.031 1 97.5 113 GLN A CA 1
ATOM 910 C C . GLN A 1 113 ? -0.022 22.109 20.578 1 97.5 113 GLN A C 1
ATOM 912 O O . GLN A 1 113 ? -1.021 22.828 20.578 1 97.5 113 GLN A O 1
ATOM 917 N N . GLY A 1 114 ? -0.063 20.906 20.094 1 98 114 GLY A N 1
ATOM 918 C CA . GLY A 1 114 ? -1.312 20.25 19.734 1 98 114 GLY A CA 1
ATOM 919 C C . GLY A 1 114 ? -1.765 20.547 18.328 1 98 114 GLY A C 1
ATOM 920 O O . GLY A 1 114 ? -2.814 20.078 17.891 1 98 114 GLY A O 1
ATOM 921 N N . TYR A 1 115 ? -0.986 21.281 17.531 1 98.56 115 TYR A N 1
ATOM 922 C CA . TYR A 1 115 ? -1.384 21.688 16.188 1 98.56 115 TYR A CA 1
ATOM 923 C C . TYR A 1 115 ? -1.453 20.484 15.258 1 98.56 115 TYR A C 1
ATOM 925 O O . TYR A 1 115 ? -2.359 20.391 14.422 1 98.56 115 TYR A O 1
ATOM 933 N N . ALA A 1 116 ? -0.528 19.594 15.383 1 98.5 116 ALA A N 1
ATOM 934 C CA . ALA A 1 116 ? -0.522 18.406 14.523 1 98.5 116 ALA A CA 1
ATOM 935 C C . ALA A 1 116 ? -1.772 17.562 14.75 1 98.5 116 ALA A C 1
ATOM 937 O O . ALA A 1 116 ? -2.369 17.062 13.789 1 98.5 116 ALA A O 1
ATOM 938 N N . THR A 1 117 ? -2.113 17.406 16.016 1 98.38 117 THR A N 1
ATOM 939 C CA . THR A 1 117 ? -3.326 16.672 16.344 1 98.38 117 THR A CA 1
ATOM 940 C C . THR A 1 117 ? -4.551 17.328 15.719 1 98.38 117 THR A C 1
ATOM 942 O O . THR A 1 117 ? -5.391 16.656 15.117 1 98.38 117 THR A O 1
ATOM 945 N N . GLU A 1 118 ? -4.605 18.625 15.852 1 98 118 GLU A N 1
ATOM 946 C CA . GLU A 1 118 ? -5.703 19.406 15.273 1 98 118 GLU A CA 1
ATOM 947 C C . GLU A 1 118 ? -5.773 19.219 13.766 1 98 118 GLU A C 1
ATOM 949 O O . GLU A 1 118 ? -6.848 18.984 13.211 1 98 118 GLU A O 1
ATOM 954 N N . VAL A 1 119 ? -4.691 19.266 13.094 1 98.5 119 VAL A N 1
ATOM 955 C CA . VAL A 1 119 ? -4.586 19.125 11.641 1 98.5 119 VAL A CA 1
ATOM 956 C C . VAL A 1 119 ? -4.992 17.719 11.227 1 98.5 119 VAL A C 1
ATOM 958 O O . VAL A 1 119 ? -5.824 17.547 10.328 1 98.5 119 VAL A O 1
ATOM 961 N N . ALA A 1 120 ? -4.422 16.734 11.867 1 98.56 120 ALA A N 1
ATOM 962 C CA . ALA A 1 120 ? -4.668 15.344 11.516 1 98.56 120 ALA A CA 1
ATOM 963 C C . ALA A 1 120 ? -6.145 14.992 11.672 1 98.56 120 ALA A C 1
ATOM 965 O O . ALA A 1 120 ? -6.719 14.305 10.828 1 98.56 120 ALA A O 1
ATOM 966 N N . GLN A 1 121 ? -6.738 15.477 12.719 1 97.88 121 GLN A N 1
ATOM 967 C CA . GLN A 1 121 ? -8.164 15.242 12.93 1 97.88 121 GLN A CA 1
ATOM 968 C C . GLN A 1 121 ? -8.992 15.852 11.805 1 97.88 121 GLN A C 1
ATOM 970 O O . GLN A 1 121 ? -9.945 15.234 11.328 1 97.88 121 GLN A O 1
ATOM 975 N N . LYS A 1 122 ? -8.648 17.016 11.445 1 97.94 122 LYS A N 1
ATOM 976 C CA . LYS A 1 122 ? -9.375 17.688 10.367 1 97.94 122 LYS A CA 1
ATOM 977 C C . LYS A 1 122 ? -9.203 16.938 9.047 1 97.94 122 LYS A C 1
ATOM 979 O O . LYS A 1 122 ? -10.156 16.844 8.266 1 97.94 122 LYS A O 1
ATOM 984 N N . LEU A 1 123 ? -7.992 16.422 8.781 1 98.44 123 LEU A N 1
ATOM 985 C CA . LEU A 1 123 ? -7.754 15.648 7.574 1 98.44 123 LEU A CA 1
ATOM 986 C C . LEU A 1 123 ? -8.625 14.391 7.562 1 98.44 123 LEU A C 1
ATOM 988 O O . LEU A 1 123 ? -9.18 14.023 6.527 1 98.44 123 LEU A O 1
ATOM 992 N N . LEU A 1 124 ? -8.688 13.742 8.727 1 98.38 124 LEU A N 1
ATOM 993 C CA . LEU A 1 124 ? -9.539 12.562 8.82 1 98.38 124 LEU A CA 1
ATOM 994 C C . LEU A 1 124 ? -10.992 12.914 8.531 1 98.38 124 LEU A C 1
ATOM 996 O O . LEU A 1 124 ? -11.664 12.219 7.762 1 98.38 124 LEU A O 1
ATOM 1000 N N . GLU A 1 125 ? -11.453 13.992 9.133 1 97 125 GLU A N 1
ATOM 1001 C CA . GLU A 1 125 ? -12.82 14.445 8.906 1 97 125 GLU A CA 1
ATOM 1002 C C . GLU A 1 125 ? -13.07 14.719 7.426 1 97 125 GLU A C 1
ATOM 1004 O O . GLU A 1 125 ? -14.07 14.266 6.863 1 97 125 GLU A O 1
ATOM 1009 N N . PHE A 1 126 ? -12.211 15.422 6.82 1 97.25 126 PHE A N 1
ATOM 1010 C CA . PHE A 1 126 ? -12.297 15.766 5.402 1 97.25 126 PHE A CA 1
ATOM 1011 C C . PHE A 1 126 ? -12.289 14.5 4.547 1 97.25 126 PHE A C 1
ATOM 1013 O O . PHE A 1 126 ? -13.117 14.352 3.646 1 97.25 126 PHE A O 1
ATOM 1020 N N . GLY A 1 127 ? -11.391 13.586 4.797 1 97.94 127 GLY A N 1
ATOM 1021 C CA . GLY A 1 127 ? -11.258 12.359 4.031 1 97.94 127 GLY A CA 1
ATOM 1022 C C . GLY A 1 127 ? -12.477 11.469 4.121 1 97.94 127 GLY A C 1
ATOM 1023 O O . GLY A 1 127 ? -12.953 10.945 3.105 1 97.94 127 GLY A O 1
ATOM 1024 N N . PHE A 1 128 ? -12.992 11.273 5.328 1 98 128 PHE A N 1
ATOM 1025 C CA . PHE A 1 128 ? -14.102 10.352 5.531 1 98 128 PHE A CA 1
ATOM 1026 C C . PHE A 1 128 ? -15.422 11 5.113 1 98 128 PHE A C 1
ATOM 1028 O O . PHE A 1 128 ? -16.25 10.359 4.457 1 98 128 PHE A O 1
ATOM 1035 N N . LYS A 1 129 ? -15.625 12.266 5.398 1 94.94 129 LYS A N 1
ATOM 1036 C CA . LYS A 1 129 ? -16.938 12.883 5.184 1 94.94 129 LYS A CA 1
ATOM 1037 C C . LYS A 1 129 ? -17.031 13.484 3.781 1 94.94 129 LYS A C 1
ATOM 1039 O O . LYS A 1 129 ? -18.062 13.344 3.113 1 94.94 129 LYS A O 1
ATOM 1044 N N . GLN A 1 130 ? -16.016 14.164 3.363 1 94.31 130 GLN A N 1
ATOM 1045 C CA . GLN A 1 130 ? -16.094 14.891 2.102 1 94.31 130 GLN A CA 1
ATOM 1046 C C . GLN A 1 130 ? -15.578 14.055 0.942 1 94.31 130 GLN A C 1
ATOM 1048 O O . GLN A 1 130 ? -16.125 14.094 -0.159 1 94.31 130 GLN A O 1
ATOM 1053 N N . LEU A 1 131 ? -14.531 13.328 1.161 1 95.5 131 LEU A N 1
ATOM 1054 C CA . LEU A 1 131 ? -13.977 12.516 0.088 1 95.5 131 LEU A CA 1
ATOM 1055 C C . LEU A 1 131 ? -14.594 11.117 0.093 1 95.5 131 LEU A C 1
ATOM 1057 O O . LEU A 1 131 ? -14.312 10.305 -0.792 1 95.5 131 LEU A O 1
ATOM 1061 N N . SER A 1 132 ? -15.328 10.789 1.089 1 96.5 132 SER A N 1
ATOM 1062 C CA . SER A 1 132 ? -16.062 9.531 1.202 1 96.5 132 SER A CA 1
ATOM 1063 C C . SER A 1 132 ? -15.125 8.336 1.177 1 96.5 132 SER A C 1
ATOM 1065 O O . SER A 1 132 ? -15.398 7.34 0.504 1 96.5 132 SER A O 1
ATOM 1067 N N . LEU A 1 133 ? -14.055 8.461 1.844 1 98.31 133 LEU A N 1
ATOM 1068 C CA . LEU A 1 133 ? -13.117 7.352 1.97 1 98.31 133 LEU A CA 1
ATOM 1069 C C . LEU A 1 133 ? -13.609 6.336 2.996 1 98.31 133 LEU A C 1
ATOM 1071 O O . LEU A 1 133 ? -14.336 6.691 3.926 1 98.31 133 LEU A O 1
ATOM 1075 N N . HIS A 1 134 ? -13.227 5.086 2.838 1 98.69 134 HIS A N 1
ATOM 1076 C CA . HIS A 1 134 ? -13.555 4.008 3.766 1 98.69 134 HIS A CA 1
ATOM 1077 C C . HIS A 1 134 ? -12.43 3.789 4.77 1 98.69 134 HIS A C 1
ATOM 1079 O O . HIS A 1 134 ? -12.68 3.492 5.938 1 98.69 134 HIS A O 1
ATOM 1085 N N . ARG A 1 135 ? -11.273 3.936 4.281 1 98.69 135 ARG A N 1
ATOM 1086 C CA . ARG A 1 135 ? -10.062 3.658 5.047 1 98.69 135 ARG A CA 1
ATOM 1087 C C . ARG A 1 135 ? -9.008 4.73 4.805 1 98.69 135 ARG A C 1
ATOM 1089 O O . ARG A 1 135 ? -8.781 5.141 3.666 1 98.69 135 ARG A O 1
ATOM 1096 N N . ILE A 1 136 ? -8.453 5.281 5.883 1 98.88 136 ILE A N 1
ATOM 1097 C CA . ILE A 1 136 ? -7.348 6.227 5.797 1 98.88 136 ILE A CA 1
ATOM 1098 C C . ILE A 1 136 ? -6.156 5.691 6.59 1 98.88 136 ILE A C 1
ATOM 1100 O O . ILE A 1 136 ? -6.312 5.215 7.715 1 98.88 136 ILE A O 1
ATOM 1104 N N . PHE A 1 137 ? -5.004 5.691 5.961 1 98.94 137 PHE A N 1
ATOM 1105 C CA . PHE A 1 137 ? -3.816 5.227 6.668 1 98.94 137 PHE A CA 1
ATOM 1106 C C . PHE A 1 137 ? -2.746 6.312 6.695 1 98.94 137 PHE A C 1
ATOM 1108 O O . PHE A 1 137 ? -2.865 7.328 6.008 1 98.94 137 PHE A O 1
ATOM 1115 N N . ALA A 1 138 ? -1.794 6.145 7.527 1 98.81 138 ALA A N 1
ATOM 1116 C CA . ALA A 1 138 ? -0.604 6.98 7.664 1 98.81 138 ALA A CA 1
ATOM 1117 C C . ALA A 1 138 ? 0.616 6.141 8.031 1 98.81 138 ALA A C 1
ATOM 1119 O O . ALA A 1 138 ? 0.487 5.09 8.672 1 98.81 138 ALA A O 1
ATOM 1120 N N . LEU A 1 139 ? 1.684 6.613 7.598 1 98.38 139 LEU A N 1
ATOM 1121 C CA . LEU A 1 139 ? 2.959 5.977 7.906 1 98.38 139 LEU A CA 1
ATOM 1122 C C . LEU A 1 139 ? 3.844 6.902 8.734 1 98.38 139 LEU A C 1
ATOM 1124 O O . LEU A 1 139 ? 3.871 8.109 8.508 1 98.38 139 LEU A O 1
ATOM 1128 N N . CYS A 1 140 ? 4.57 6.367 9.641 1 97.56 140 CYS A N 1
ATOM 1129 C CA . CYS A 1 140 ? 5.578 7.156 10.344 1 97.56 140 CYS A CA 1
ATOM 1130 C C . CYS A 1 140 ? 6.801 6.309 10.672 1 97.56 140 CYS A C 1
ATOM 1132 O O . CYS A 1 140 ? 6.73 5.082 10.672 1 97.56 140 CYS A O 1
ATOM 1134 N N . HIS A 1 141 ? 7.887 6.988 10.875 1 97.88 141 HIS A N 1
ATOM 1135 C CA . HIS A 1 141 ? 9.109 6.312 11.289 1 97.88 141 HIS A CA 1
ATOM 1136 C C . HIS A 1 141 ? 8.992 5.773 12.711 1 97.88 141 HIS A C 1
ATOM 1138 O O . HIS A 1 141 ? 8.477 6.461 13.594 1 97.88 141 HIS A O 1
ATOM 1144 N N . PRO A 1 142 ? 9.508 4.562 12.977 1 97.88 142 PRO A N 1
ATOM 1145 C CA . PRO A 1 142 ? 9.352 3.963 14.305 1 97.88 142 PRO A CA 1
ATOM 1146 C C . PRO A 1 142 ? 10.031 4.777 15.398 1 97.88 142 PRO A C 1
ATOM 1148 O O . PRO A 1 142 ? 9.648 4.684 16.562 1 97.88 142 PRO A O 1
ATOM 1151 N N . LYS A 1 143 ? 10.961 5.57 15.07 1 97.25 143 LYS A N 1
ATOM 1152 C CA . LYS A 1 143 ? 11.672 6.383 16.047 1 97.25 143 LYS A CA 1
ATOM 1153 C C . LYS A 1 143 ? 11.008 7.746 16.219 1 97.25 143 LYS A C 1
ATOM 1155 O O . LYS A 1 143 ? 11.383 8.523 17.109 1 97.25 143 LYS A O 1
ATOM 1160 N N . ASN A 1 144 ? 10.094 8.094 15.336 1 97 144 ASN A N 1
ATOM 1161 C CA . ASN A 1 144 ? 9.375 9.359 15.445 1 97 144 ASN A CA 1
ATOM 1162 C C . ASN A 1 144 ? 8.219 9.266 16.438 1 97 144 ASN A C 1
ATOM 1164 O O . ASN A 1 144 ? 7.055 9.242 16.047 1 97 144 ASN A O 1
ATOM 1168 N N . LYS A 1 145 ? 8.57 9.344 17.641 1 97.25 145 LYS A N 1
ATOM 1169 C CA . LYS A 1 145 ? 7.609 9.133 18.719 1 97.25 145 LYS A CA 1
ATOM 1170 C C . LYS A 1 145 ? 6.539 10.219 18.734 1 97.25 145 LYS A C 1
ATOM 1172 O O . LYS A 1 145 ? 5.387 9.961 19.078 1 97.25 145 LYS A O 1
ATOM 1177 N N . ALA A 1 146 ? 6.965 11.406 18.391 1 96.5 146 ALA A N 1
ATOM 1178 C CA . ALA A 1 146 ? 6.012 12.516 18.359 1 96.5 146 ALA A CA 1
ATOM 1179 C C . ALA A 1 146 ? 4.906 12.242 17.344 1 96.5 146 ALA A C 1
ATOM 1181 O O . ALA A 1 146 ? 3.723 12.414 17.641 1 96.5 146 ALA A O 1
ATOM 1182 N N . SER A 1 147 ? 5.281 11.805 16.172 1 97.5 147 SER A N 1
ATOM 1183 C CA . SER A 1 147 ? 4.301 11.461 15.148 1 97.5 147 SER A CA 1
ATOM 1184 C C . SER A 1 147 ? 3.418 10.297 15.594 1 97.5 147 SER A C 1
ATOM 1186 O O . SER A 1 147 ? 2.199 10.336 15.406 1 97.5 147 SER A O 1
ATOM 1188 N N . MET A 1 148 ? 3.992 9.336 16.172 1 98.06 148 MET A N 1
ATOM 1189 C CA . MET A 1 148 ? 3.254 8.18 16.672 1 98.06 148 MET A CA 1
ATOM 1190 C C . MET A 1 148 ? 2.186 8.602 17.672 1 98.06 148 MET A C 1
ATOM 1192 O O . MET A 1 148 ? 1.045 8.141 17.609 1 98.06 148 MET A O 1
ATOM 1196 N N . ARG A 1 149 ? 2.561 9.461 18.562 1 98.06 149 ARG A N 1
ATOM 1197 C CA . ARG A 1 149 ? 1.639 9.93 19.578 1 98.06 149 ARG A CA 1
ATOM 1198 C C . ARG A 1 149 ? 0.44 10.641 18.953 1 98.06 149 ARG A C 1
ATOM 1200 O O . ARG A 1 149 ? -0.694 10.461 19.406 1 98.06 149 ARG A O 1
ATOM 1207 N N . VAL A 1 150 ? 0.673 11.43 17.938 1 98.56 150 VAL A N 1
ATOM 1208 C CA . VAL A 1 150 ? -0.407 12.133 17.266 1 98.56 150 VAL A CA 1
ATOM 1209 C C . VAL A 1 150 ? -1.368 11.125 16.641 1 98.56 150 VAL A C 1
ATOM 1211 O O . VAL A 1 150 ? -2.586 11.234 16.812 1 98.56 150 VAL A O 1
ATOM 1214 N N . LEU A 1 151 ? -0.851 10.133 15.945 1 98.69 151 LEU A N 1
ATOM 1215 C CA . LEU A 1 151 ? -1.672 9.164 15.234 1 98.69 151 LEU A CA 1
ATOM 1216 C C . LEU A 1 151 ? -2.525 8.359 16.203 1 98.69 151 LEU A C 1
ATOM 1218 O O . LEU A 1 151 ? -3.701 8.094 15.945 1 98.69 151 LEU A O 1
ATOM 1222 N N . ILE A 1 152 ? -1.925 8.031 17.281 1 98.31 152 ILE A N 1
ATOM 1223 C CA . ILE A 1 152 ? -2.66 7.316 18.328 1 98.31 152 ILE A CA 1
ATOM 1224 C C . ILE A 1 152 ? -3.734 8.227 18.922 1 98.31 152 ILE A C 1
ATOM 1226 O O . ILE A 1 152 ? -4.883 7.812 19.094 1 98.31 152 ILE A O 1
ATOM 1230 N N . LYS A 1 153 ? -3.391 9.445 19.219 1 97.62 153 LYS A N 1
ATOM 1231 C CA . LYS A 1 153 ? -4.293 10.406 19.844 1 97.62 153 LYS A CA 1
ATOM 1232 C C . LYS A 1 153 ? -5.516 10.664 18.969 1 97.62 153 LYS A C 1
ATOM 1234 O O . LYS A 1 153 ? -6.617 10.867 19.484 1 97.62 153 LYS A O 1
ATOM 1239 N N . ILE A 1 154 ? -5.324 10.648 17.688 1 97.56 154 ILE A N 1
ATOM 1240 C CA . ILE A 1 154 ? -6.449 10.953 16.812 1 97.56 154 ILE A CA 1
ATOM 1241 C C . ILE A 1 154 ? -7.25 9.68 16.531 1 97.56 154 ILE A C 1
ATOM 1243 O O . ILE A 1 154 ? -8.172 9.68 15.719 1 97.56 154 ILE A O 1
ATOM 1247 N N . GLY A 1 155 ? -6.895 8.602 17.141 1 97.69 155 GLY A N 1
ATOM 1248 C CA . GLY A 1 155 ? -7.73 7.41 17.156 1 97.69 155 GLY A CA 1
ATOM 1249 C C . GLY A 1 155 ? -7.293 6.367 16.141 1 97.69 155 GLY A C 1
ATOM 1250 O O . GLY A 1 155 ? -7.973 5.352 15.953 1 97.69 155 GLY A O 1
ATOM 1251 N N . MET A 1 156 ? -6.199 6.539 15.484 1 98.62 156 MET A N 1
ATOM 1252 C CA . MET A 1 156 ? -5.734 5.523 14.547 1 98.62 156 MET A CA 1
ATOM 1253 C C . MET A 1 156 ? -5.105 4.344 15.281 1 98.62 156 MET A C 1
ATOM 1255 O O . MET A 1 156 ? -4.555 4.512 16.375 1 98.62 156 MET A O 1
ATOM 1259 N N . ARG A 1 157 ? -5.156 3.203 14.625 1 98.5 157 ARG A N 1
ATOM 1260 C CA . ARG A 1 157 ? -4.609 1.978 15.195 1 98.5 157 ARG A CA 1
ATOM 1261 C C . ARG A 1 157 ? -3.428 1.468 14.383 1 98.5 157 ARG A C 1
ATOM 1263 O O . ARG A 1 157 ? -3.461 1.497 13.148 1 98.5 157 ARG A O 1
ATOM 1270 N N . GLN A 1 158 ? -2.453 1.014 15.062 1 98.75 158 GLN A N 1
ATOM 1271 C CA . GLN A 1 158 ? -1.327 0.417 14.352 1 98.75 158 GLN A CA 1
ATOM 1272 C C . GLN A 1 158 ? -1.725 -0.907 13.703 1 98.75 158 GLN A C 1
ATOM 1274 O O . GLN A 1 158 ? -2.287 -1.783 14.367 1 98.75 158 GLN A O 1
ATOM 1279 N N . GLU A 1 159 ? -1.44 -1.011 12.477 1 98.88 159 GLU A N 1
ATOM 1280 C CA . GLU A 1 159 ? -1.806 -2.227 11.758 1 98.88 159 GLU A CA 1
ATOM 1281 C C . GLU A 1 159 ? -0.571 -3.049 11.398 1 98.88 159 GLU A C 1
ATOM 1283 O O . GLU A 1 159 ? -0.681 -4.23 11.07 1 98.88 159 GLU A O 1
ATOM 1288 N N . GLY A 1 160 ? 0.579 -2.338 11.445 1 98.75 160 GLY A N 1
ATOM 1289 C CA . GLY A 1 160 ? 1.714 -3.15 11.039 1 98.75 160 GLY A CA 1
ATOM 1290 C C . GLY A 1 160 ? 3.047 -2.453 11.242 1 98.75 160 GLY A C 1
ATOM 1291 O O . GLY A 1 160 ? 3.09 -1.266 11.562 1 98.75 160 GLY A O 1
ATOM 1292 N N . TYR A 1 161 ? 4.098 -3.182 11.156 1 98.81 161 TYR A N 1
ATOM 1293 C CA . TYR A 1 161 ? 5.5 -2.783 11.086 1 98.81 161 TYR A CA 1
ATOM 1294 C C . TYR A 1 161 ? 6.121 -3.213 9.766 1 98.81 161 TYR A C 1
ATOM 1296 O O . TYR A 1 161 ? 6.324 -4.406 9.523 1 98.81 161 TYR A O 1
ATOM 1304 N N . LEU A 1 162 ? 6.406 -2.275 8.914 1 98.75 162 LEU A N 1
ATOM 1305 C CA . LEU A 1 162 ? 6.902 -2.521 7.562 1 98.75 162 LEU A CA 1
ATOM 1306 C C . LEU A 1 162 ? 8.422 -2.389 7.508 1 98.75 162 LEU A C 1
ATOM 1308 O O . LEU A 1 162 ? 8.961 -1.292 7.676 1 98.75 162 LEU A O 1
ATOM 1312 N N . ARG A 1 163 ? 9.078 -3.455 7.242 1 98.62 163 ARG A N 1
ATOM 1313 C CA . ARG A 1 163 ? 10.531 -3.467 7.262 1 98.62 163 ARG A CA 1
ATOM 1314 C C . ARG A 1 163 ? 11.102 -2.912 5.961 1 98.62 163 ARG A C 1
ATOM 1316 O O . ARG A 1 163 ? 10.648 -3.279 4.871 1 98.62 163 ARG A O 1
ATOM 1323 N N . GLU A 1 164 ? 12.156 -2.018 6.109 1 98.38 164 GLU A N 1
ATOM 1324 C CA . GLU A 1 164 ? 12.883 -1.438 4.98 1 98.38 164 GLU A CA 1
ATOM 1325 C C . GLU A 1 164 ? 11.93 -1.02 3.867 1 98.38 164 GLU A C 1
ATOM 1327 O O . GLU A 1 164 ? 12.148 -1.354 2.699 1 98.38 164 GLU A O 1
ATOM 1332 N N . TYR A 1 165 ? 10.945 -0.238 4.211 1 97.94 165 TYR A N 1
ATOM 1333 C CA . TYR A 1 165 ? 9.781 0.078 3.387 1 97.94 165 TYR A CA 1
ATOM 1334 C C . TYR A 1 165 ? 10.133 1.111 2.322 1 97.94 165 TYR A C 1
ATOM 1336 O O . TYR A 1 165 ? 9.586 1.085 1.218 1 97.94 165 TYR A O 1
ATOM 1344 N N . GLU A 1 166 ? 11.008 2 2.592 1 96 166 GLU A N 1
ATOM 1345 C CA . GLU A 1 166 ? 11.336 3.078 1.663 1 96 166 GLU A CA 1
ATOM 1346 C C . GLU A 1 166 ? 12.781 3.539 1.83 1 96 166 GLU A C 1
ATOM 1348 O O . GLU A 1 166 ? 13.297 3.568 2.947 1 96 166 GLU A O 1
ATOM 1353 N N . TRP A 1 167 ? 13.344 3.867 0.674 1 95.38 167 TRP A N 1
ATOM 1354 C CA . TRP A 1 167 ? 14.695 4.418 0.7 1 95.38 167 TRP A CA 1
ATOM 1355 C C . TRP A 1 167 ? 14.672 5.906 1.023 1 95.38 167 TRP A C 1
ATOM 1357 O O . TRP A 1 167 ? 14.016 6.688 0.332 1 95.38 167 TRP A O 1
ATOM 1367 N N . SER A 1 168 ? 15.297 6.254 2.113 1 92.69 168 SER A N 1
ATOM 1368 C CA . SER A 1 168 ? 15.352 7.652 2.523 1 92.69 168 SER A CA 1
ATOM 1369 C C . SER A 1 168 ? 16.656 7.973 3.238 1 92.69 168 SER A C 1
ATOM 1371 O O . SER A 1 168 ? 17.125 7.195 4.078 1 92.69 168 SER A O 1
ATOM 1373 N N . LYS A 1 169 ? 17.266 9.125 2.797 1 91 169 LYS A N 1
ATOM 1374 C CA . LYS A 1 169 ? 18.484 9.656 3.43 1 91 169 LYS A CA 1
ATOM 1375 C C . LYS A 1 169 ? 19.578 8.609 3.469 1 91 169 LYS A C 1
ATOM 1377 O O . LYS A 1 169 ? 20.219 8.398 4.508 1 91 169 LYS A O 1
ATOM 1382 N N . GLY A 1 170 ? 19.719 7.789 2.445 1 92.38 170 GLY A N 1
ATOM 1383 C CA . GLY A 1 170 ? 20.859 6.926 2.207 1 92.38 170 GLY A CA 1
ATOM 1384 C C . GLY A 1 170 ? 20.688 5.531 2.783 1 92.38 170 GLY A C 1
ATOM 1385 O O . GLY A 1 170 ? 21.609 4.719 2.752 1 92.38 170 GLY A O 1
ATOM 1386 N N . GLU A 1 171 ? 19.531 5.273 3.328 1 95.38 171 GLU A N 1
ATOM 1387 C CA . GLU A 1 171 ? 19.312 3.939 3.877 1 95.38 171 GLU A CA 1
ATOM 1388 C C . GLU A 1 171 ? 17.859 3.512 3.725 1 95.38 171 GLU A C 1
ATOM 1390 O O . GLU A 1 171 ? 16.969 4.348 3.527 1 95.38 171 GLU A O 1
ATOM 1395 N N . TRP A 1 172 ? 17.672 2.209 3.756 1 96.88 172 TRP A N 1
ATOM 1396 C CA . TRP A 1 172 ? 16.312 1.674 3.83 1 96.88 172 TRP A CA 1
ATOM 1397 C C . TRP A 1 172 ? 15.727 1.87 5.223 1 96.88 172 TRP A C 1
ATOM 1399 O O . TRP A 1 172 ? 16.359 1.551 6.227 1 96.88 172 TRP A O 1
ATOM 1409 N N . GLN A 1 173 ? 14.492 2.398 5.246 1 97.25 173 GLN A N 1
ATOM 1410 C CA . GLN A 1 173 ? 13.891 2.721 6.535 1 97.25 173 GLN A CA 1
ATOM 1411 C C . GLN A 1 173 ? 12.594 1.944 6.746 1 97.25 173 GLN A C 1
ATOM 1413 O O . GLN A 1 173 ? 11.812 1.766 5.809 1 97.25 173 GLN A O 1
ATOM 1418 N N . ASP A 1 174 ? 12.43 1.572 8.031 1 98.19 174 ASP A N 1
ATOM 1419 C CA . ASP A 1 174 ? 11.188 0.941 8.461 1 98.19 174 ASP A CA 1
ATOM 1420 C C . ASP A 1 174 ? 10.07 1.976 8.617 1 98.19 174 ASP A C 1
ATOM 1422 O O . ASP A 1 174 ? 10.344 3.17 8.758 1 98.19 174 ASP A O 1
ATOM 1426 N N . ARG A 1 175 ? 8.836 1.499 8.539 1 98.38 175 ARG A N 1
ATOM 1427 C CA . ARG A 1 175 ? 7.68 2.35 8.797 1 98.38 175 ARG A CA 1
ATOM 1428 C C . ARG A 1 175 ? 6.656 1.629 9.664 1 98.38 175 ARG A C 1
ATOM 1430 O O . ARG A 1 175 ? 6.484 0.413 9.555 1 98.38 175 ARG A O 1
ATOM 1437 N N . LEU A 1 176 ? 6.086 2.361 10.539 1 98.75 176 LEU A N 1
ATOM 1438 C CA . LEU A 1 176 ? 4.859 1.923 11.195 1 98.75 176 LEU A CA 1
ATOM 1439 C C . LEU A 1 176 ? 3.635 2.299 10.367 1 98.75 176 LEU A C 1
ATOM 1441 O O . LEU A 1 176 ? 3.566 3.398 9.82 1 98.75 176 LEU A O 1
ATOM 1445 N N . LEU A 1 177 ? 2.75 1.349 10.273 1 98.88 177 LEU A N 1
ATOM 1446 C CA . LEU A 1 177 ? 1.501 1.562 9.547 1 98.88 177 LEU A CA 1
ATOM 1447 C C . LEU A 1 177 ? 0.336 1.733 10.516 1 98.88 177 LEU A C 1
ATOM 1449 O O . LEU A 1 177 ? 0.062 0.846 11.328 1 98.88 177 LEU A O 1
ATOM 1453 N N . PHE A 1 178 ? -0.322 2.895 10.469 1 98.94 178 PHE A N 1
ATOM 1454 C CA . PHE A 1 178 ? -1.547 3.174 11.211 1 98.94 178 PHE A CA 1
ATOM 1455 C C . PHE A 1 178 ? -2.723 3.359 10.258 1 98.94 178 PHE A C 1
ATOM 1457 O O . PHE A 1 178 ? -2.547 3.814 9.125 1 98.94 178 PHE A O 1
ATOM 1464 N N . ALA A 1 179 ? -3.9 2.994 10.758 1 98.88 179 ALA A N 1
ATOM 1465 C CA . ALA A 1 179 ? -5.074 3.201 9.914 1 98.88 179 ALA A CA 1
ATOM 1466 C C . ALA A 1 179 ? -6.324 3.438 10.758 1 98.88 179 ALA A C 1
ATOM 1468 O O . ALA A 1 179 ? -6.34 3.137 11.953 1 98.88 179 ALA A O 1
ATOM 1469 N N . MET A 1 180 ? -7.289 4.035 10.148 1 98.81 180 MET A N 1
ATOM 1470 C CA . MET A 1 180 ? -8.617 4.25 10.719 1 98.81 180 MET A CA 1
ATOM 1471 C C . MET A 1 180 ? -9.703 3.994 9.68 1 98.81 180 MET A C 1
ATOM 1473 O O . MET A 1 180 ? -9.531 4.336 8.508 1 98.81 180 MET A O 1
ATOM 1477 N N . LEU A 1 181 ? -10.797 3.391 10.125 1 98.75 181 LEU A N 1
ATOM 1478 C CA . LEU A 1 181 ? -11.945 3.123 9.273 1 98.75 181 LEU A CA 1
ATOM 1479 C C . LEU A 1 181 ? -13.016 4.199 9.445 1 98.75 181 LEU A C 1
ATOM 1481 O O . LEU A 1 181 ? -13.094 4.832 10.5 1 98.75 181 LEU A O 1
ATOM 1485 N N . ASP A 1 182 ? -13.836 4.371 8.438 1 97.56 182 ASP A N 1
ATOM 1486 C CA . ASP A 1 182 ? -14.883 5.395 8.461 1 97.56 182 ASP A CA 1
ATOM 1487 C C . ASP A 1 182 ? -15.805 5.215 9.656 1 97.56 182 ASP A C 1
ATOM 1489 O O . ASP A 1 182 ? -16.141 6.184 10.344 1 97.56 182 ASP A O 1
ATOM 1493 N N . ARG A 1 183 ? -16.156 3.967 9.992 1 96.19 183 ARG A N 1
ATOM 1494 C CA . ARG A 1 183 ? -17.078 3.717 11.102 1 96.19 183 ARG A CA 1
ATOM 1495 C C . ARG A 1 183 ? -16.438 4.098 12.43 1 96.19 183 ARG A C 1
ATOM 1497 O O . ARG A 1 183 ? -17.141 4.465 13.375 1 96.19 183 ARG A O 1
ATOM 1504 N N . GLU A 1 184 ? -15.203 3.965 12.586 1 96.19 184 GLU A N 1
ATOM 1505 C CA . GLU A 1 184 ? -14.5 4.32 13.82 1 96.19 184 GLU A CA 1
ATOM 1506 C C . GLU A 1 184 ? -14.516 5.828 14.047 1 96.19 184 GLU A C 1
ATOM 1508 O O . GLU A 1 184 ? -14.617 6.285 15.188 1 96.19 184 GLU A O 1
ATOM 1513 N N . MET A 1 185 ? -14.297 6.562 12.938 1 92.75 185 MET A N 1
ATOM 1514 C CA . MET A 1 185 ? -14.391 8.016 13.031 1 92.75 185 MET A CA 1
ATOM 1515 C C . MET A 1 185 ? -15.773 8.445 13.523 1 92.75 185 MET A C 1
ATOM 1517 O O . MET A 1 185 ? -15.883 9.336 14.367 1 92.75 185 MET A O 1
ATOM 1521 N N . MET A 1 186 ? -16.781 7.836 12.992 1 91.06 186 MET A N 1
ATOM 1522 C CA . MET A 1 186 ? -18.156 8.148 13.391 1 91.06 186 MET A CA 1
ATOM 1523 C C . MET A 1 186 ? -18.375 7.867 14.875 1 91.06 186 MET A C 1
ATOM 1525 O O . MET A 1 186 ? -19.031 8.641 15.57 1 91.06 186 MET A O 1
ATOM 1529 N N . GLN A 1 187 ? -17.828 6.812 15.297 1 90.75 187 GLN A N 1
ATOM 1530 C CA . GLN A 1 187 ? -17.938 6.441 16.703 1 90.75 187 GLN A CA 1
ATOM 1531 C C . GLN A 1 187 ? -17.25 7.461 17.594 1 90.75 187 GLN A C 1
ATOM 1533 O O . GLN A 1 187 ? -17.766 7.828 18.656 1 90.75 187 GLN A O 1
ATOM 1538 N N . MET A 1 188 ? -16.141 7.824 17.203 1 89.44 188 MET A N 1
ATOM 1539 C CA . MET A 1 188 ? -15.391 8.812 17.969 1 89.44 188 MET A CA 1
ATOM 1540 C C . MET A 1 188 ? -16.141 10.133 18.047 1 89.44 188 MET A C 1
ATOM 1542 O O . MET A 1 188 ? -16.172 10.789 19.094 1 89.44 188 MET A O 1
ATOM 1546 N N . GLN A 1 189 ? -16.688 10.539 16.938 1 85.69 189 GLN A N 1
ATOM 1547 C CA . GLN A 1 189 ? -17.453 11.781 16.906 1 85.69 189 GLN A CA 1
ATOM 1548 C C . GLN A 1 189 ? -18.703 11.695 17.781 1 85.69 189 GLN A C 1
ATOM 1550 O O . GLN A 1 189 ? -19.062 12.656 18.453 1 85.69 189 GLN A O 1
ATOM 1555 N N . PHE A 1 190 ? -19.266 10.547 17.766 1 85.06 190 PHE A N 1
ATOM 1556 C CA . PHE A 1 190 ? -20.453 10.336 18.594 1 85.06 190 PHE A CA 1
ATOM 1557 C C . PHE A 1 190 ? -20.094 10.406 20.078 1 85.06 190 PHE A C 1
ATOM 1559 O O . PHE A 1 190 ? -20.812 11.016 20.859 1 85.06 190 PHE A O 1
ATOM 1566 N N . LEU A 1 191 ? -19.016 9.844 20.391 1 84.25 191 LEU A N 1
ATOM 1567 C CA . LEU A 1 191 ? -18.578 9.828 21.781 1 84.25 191 LEU A CA 1
ATOM 1568 C C . LEU A 1 191 ? -18.172 11.219 22.25 1 84.25 191 LEU A C 1
ATOM 1570 O O . LEU A 1 191 ? -18.438 11.602 23.391 1 84.25 191 LEU A O 1
ATOM 1574 N N . SER A 1 192 ? -17.594 11.938 21.375 1 82.5 192 SER A N 1
ATOM 1575 C CA . SER A 1 192 ? -17.203 13.305 21.703 1 82.5 192 SER A CA 1
ATOM 1576 C C . SER A 1 192 ? -18.422 14.203 21.891 1 82.5 192 SER A C 1
ATOM 1578 O O . SER A 1 192 ? -18.438 15.039 22.797 1 82.5 192 SER A O 1
ATOM 1580 N N . MET A 1 193 ? -19.406 13.984 21.109 1 84.81 193 MET A N 1
ATOM 1581 C CA . MET A 1 193 ? -20.641 14.758 21.219 1 84.81 193 MET A CA 1
ATOM 1582 C C . MET A 1 193 ? -21.375 14.43 22.516 1 84.81 193 MET A C 1
ATOM 1584 O O . MET A 1 193 ? -21.938 15.32 23.156 1 84.81 193 MET A O 1
ATOM 1588 N N . GLU A 1 194 ? -21.328 13.227 22.844 1 80.88 194 GLU A N 1
ATOM 1589 C CA . GLU A 1 194 ? -22.016 12.797 24.062 1 80.88 194 GLU A CA 1
ATOM 1590 C C . GLU A 1 194 ? -21.281 13.289 25.297 1 80.88 194 GLU A C 1
ATOM 1592 O O . GLU A 1 194 ? -21.906 13.641 26.297 1 80.88 194 GLU A O 1
ATOM 1597 N N . ALA A 1 195 ? -20.031 13.445 25.266 1 76.5 195 ALA A N 1
ATOM 1598 C CA . ALA A 1 195 ? -19.219 13.906 26.391 1 76.5 195 ALA A CA 1
ATOM 1599 C C . ALA A 1 195 ? -19.406 15.406 26.625 1 76.5 195 ALA A C 1
ATOM 1601 O O . ALA A 1 195 ? -19.328 15.883 27.75 1 76.5 195 ALA A O 1
ATOM 1602 N N . GLU A 1 196 ? -19.609 16.125 25.562 1 72.06 196 GLU A N 1
ATOM 1603 C CA . GLU A 1 196 ? -19.812 17.562 25.641 1 72.06 196 GLU A CA 1
ATOM 1604 C C . GLU A 1 196 ? -21.203 17.906 26.188 1 72.06 196 GLU A C 1
ATOM 1606 O O . GLU A 1 196 ? -21.438 19.016 26.656 1 72.06 196 GLU A O 1
ATOM 1611 N N . LYS A 1 197 ? -22.281 17.047 26.234 1 73.31 197 LYS A N 1
ATOM 1612 C CA . LYS A 1 197 ? -23.641 17.234 26.719 1 73.31 197 LYS A CA 1
ATOM 1613 C C . LYS A 1 197 ? -23.719 17.016 28.234 1 73.31 197 LYS A C 1
ATOM 1615 O O . LYS A 1 197 ? -24.656 17.484 28.891 1 73.31 197 LYS A O 1
ATOM 1620 N N . VAL A 1 198 ? -22.969 16.375 28.969 1 64.06 198 VAL A N 1
ATOM 1621 C CA . VAL A 1 198 ? -23.031 16.172 30.406 1 64.06 198 VAL A CA 1
ATOM 1622 C C . VAL A 1 198 ? -22.203 17.219 31.125 1 64.06 198 VAL A C 1
ATOM 1624 O O . VAL A 1 198 ? -21.047 17.484 30.734 1 64.06 198 VAL A O 1
ATOM 1627 N N . MET B 1 1 ? 7.086 -17.891 -39.25 1 25.91 1 MET B N 1
ATOM 1628 C CA . MET B 1 1 ? 8.156 -17.703 -38.25 1 25.91 1 MET B CA 1
ATOM 1629 C C . MET B 1 1 ? 7.727 -16.719 -37.156 1 25.91 1 MET B C 1
ATOM 1631 O O . MET B 1 1 ? 7.594 -15.523 -37.406 1 25.91 1 MET B O 1
ATOM 1635 N N . SER B 1 2 ? 6.578 -17.078 -36.5 1 29.95 2 SER B N 1
ATOM 1636 C CA . SER B 1 2 ? 5.801 -16.344 -35.5 1 29.95 2 SER B CA 1
ATOM 1637 C C . SER B 1 2 ? 6.711 -15.602 -34.531 1 29.95 2 SER B C 1
ATOM 1639 O O . SER B 1 2 ? 7.617 -16.188 -33.938 1 29.95 2 SER B O 1
ATOM 1641 N N . ASN B 1 3 ? 7.09 -14.453 -34.875 1 32.5 3 ASN B N 1
ATOM 1642 C CA . ASN B 1 3 ? 7.961 -13.539 -34.125 1 32.5 3 ASN B CA 1
ATOM 1643 C C . ASN B 1 3 ? 7.676 -13.57 -32.625 1 32.5 3 ASN B C 1
ATOM 1645 O O . ASN B 1 3 ? 6.688 -12.992 -32.188 1 32.5 3 ASN B O 1
ATOM 1649 N N . CYS B 1 4 ? 7.664 -14.781 -31.953 1 36.72 4 CYS B N 1
ATOM 1650 C CA . CYS B 1 4 ? 7.707 -14.859 -30.5 1 36.72 4 CYS B CA 1
ATOM 1651 C C . CYS B 1 4 ? 8.469 -13.672 -29.906 1 36.72 4 CYS B C 1
ATOM 1653 O O . CYS B 1 4 ? 9.695 -13.625 -29.969 1 36.72 4 CYS B O 1
ATOM 1655 N N . MET B 1 5 ? 8.086 -12.531 -30.172 1 38.44 5 MET B N 1
ATOM 1656 C CA . MET B 1 5 ? 8.742 -11.391 -29.547 1 38.44 5 MET B CA 1
ATOM 1657 C C . MET B 1 5 ? 9.273 -11.758 -28.172 1 38.44 5 MET B C 1
ATOM 1659 O O . MET B 1 5 ? 8.516 -12.188 -27.297 1 38.44 5 MET B O 1
ATOM 1663 N N . SER B 1 6 ? 10.492 -12.297 -28 1 45.88 6 SER B N 1
ATOM 1664 C CA . SER B 1 6 ? 11.391 -12.711 -26.922 1 45.88 6 SER B CA 1
ATOM 1665 C C . SER B 1 6 ? 11.211 -11.844 -25.688 1 45.88 6 SER B C 1
ATOM 1667 O O . SER B 1 6 ? 11.391 -10.625 -25.734 1 45.88 6 SER B O 1
ATOM 1669 N N . SER B 1 7 ? 10.156 -12.055 -24.953 1 57.03 7 SER B N 1
ATOM 1670 C CA . SER B 1 7 ? 10.18 -11.414 -23.625 1 57.03 7 SER B CA 1
ATOM 1671 C C . SER B 1 7 ? 11.609 -11.312 -23.094 1 57.03 7 SER B C 1
ATOM 1673 O O . SER B 1 7 ? 12.414 -12.219 -23.281 1 57.03 7 SER B O 1
ATOM 1675 N N . ILE B 1 8 ? 12.156 -10.141 -22.969 1 64.62 8 ILE B N 1
ATOM 1676 C CA . ILE B 1 8 ? 13.469 -9.859 -22.406 1 64.62 8 ILE B CA 1
ATOM 1677 C C . ILE B 1 8 ? 13.68 -10.695 -21.141 1 64.62 8 ILE B C 1
ATOM 1679 O O . ILE B 1 8 ? 14.797 -10.789 -20.625 1 64.62 8 ILE B O 1
ATOM 1683 N N . TYR B 1 9 ? 12.477 -11.305 -20.688 1 71.62 9 TYR B N 1
ATOM 1684 C CA . TYR B 1 9 ? 12.68 -12.102 -19.5 1 71.62 9 TYR B CA 1
ATOM 1685 C C . TYR B 1 9 ? 12.672 -13.594 -19.828 1 71.62 9 TYR B C 1
ATOM 1687 O O . TYR B 1 9 ? 11.93 -14.031 -20.703 1 71.62 9 TYR B O 1
ATOM 1695 N N . PRO B 1 10 ? 13.594 -14.305 -19.266 1 72.25 10 PRO B N 1
ATOM 1696 C CA . PRO B 1 10 ? 13.672 -15.75 -19.531 1 72.25 10 PRO B CA 1
ATOM 1697 C C . PRO B 1 10 ? 12.406 -16.484 -19.125 1 72.25 10 PRO B C 1
ATOM 1699 O O . PRO B 1 10 ? 11.602 -15.977 -18.344 1 72.25 10 PRO B O 1
ATOM 1702 N N . LEU B 1 11 ? 12.305 -17.594 -19.766 1 82.31 11 LEU B N 1
ATOM 1703 C CA . LEU B 1 11 ? 11.234 -18.5 -19.391 1 82.31 11 LEU B CA 1
ATOM 1704 C C . LEU B 1 11 ? 11.359 -18.906 -17.922 1 82.31 11 LEU B C 1
ATOM 1706 O O . LEU B 1 11 ? 12.453 -19.266 -17.469 1 82.31 11 LEU B O 1
ATOM 1710 N N . LEU B 1 12 ? 10.305 -18.781 -17.125 1 95.06 12 LEU B N 1
ATOM 1711 C CA . LEU B 1 12 ? 10.312 -19.188 -15.727 1 95.06 12 LEU B CA 1
ATOM 1712 C C . LEU B 1 12 ? 9.922 -20.656 -15.586 1 95.06 12 LEU B C 1
ATOM 1714 O O . LEU B 1 12 ? 8.852 -21.062 -16.031 1 95.06 12 LEU B O 1
ATOM 1718 N N . GLU B 1 13 ? 10.852 -21.391 -15.031 1 96.44 13 GLU B N 1
ATOM 1719 C CA . GLU B 1 13 ? 10.633 -22.828 -14.836 1 96.44 13 GLU B CA 1
ATOM 1720 C C . GLU B 1 13 ? 11.031 -23.266 -13.43 1 96.44 13 GLU B C 1
ATOM 1722 O O . GLU B 1 13 ? 11.953 -22.703 -12.836 1 96.44 13 GLU B O 1
ATOM 1727 N N . THR B 1 14 ? 10.289 -24.219 -12.906 1 97.19 14 THR B N 1
ATOM 1728 C CA . THR B 1 14 ? 10.633 -24.891 -11.656 1 97.19 14 THR B CA 1
ATOM 1729 C C . THR B 1 14 ? 10.883 -26.375 -11.891 1 97.19 14 THR B C 1
ATOM 1731 O O . THR B 1 14 ? 11.102 -26.797 -13.031 1 97.19 14 THR B O 1
ATOM 1734 N N . GLN B 1 15 ? 10.992 -27.109 -10.789 1 97 15 GLN B N 1
ATOM 1735 C CA . GLN B 1 15 ? 11.234 -28.547 -10.914 1 97 15 GLN B CA 1
ATOM 1736 C C . GLN B 1 15 ? 10.117 -29.219 -11.703 1 97 15 GLN B C 1
ATOM 1738 O O . GLN B 1 15 ? 10.383 -30 -12.625 1 97 15 GLN B O 1
ATOM 1743 N N . ARG B 1 16 ? 8.859 -28.859 -11.398 1 98.31 16 ARG B N 1
ATOM 1744 C CA . ARG B 1 16 ? 7.742 -29.594 -11.984 1 98.31 16 ARG B CA 1
ATOM 1745 C C . ARG B 1 16 ? 6.91 -28.688 -12.891 1 98.31 16 ARG B C 1
ATOM 1747 O O . ARG B 1 16 ? 6.039 -29.172 -13.617 1 98.31 16 ARG B O 1
ATOM 1754 N N . LEU B 1 17 ? 7.215 -27.344 -12.875 1 98.56 17 LEU B N 1
ATOM 1755 C CA . LEU B 1 17 ? 6.262 -26.406 -13.477 1 98.56 17 LEU B CA 1
ATOM 1756 C C . LEU B 1 17 ? 6.949 -25.5 -14.484 1 98.56 17 LEU B C 1
ATOM 1758 O O . LEU B 1 17 ? 8.156 -25.25 -14.383 1 98.56 17 LEU B O 1
ATOM 1762 N N . ILE B 1 18 ? 6.152 -25.031 -15.492 1 97.75 18 ILE B N 1
ATOM 1763 C CA . ILE B 1 18 ? 6.496 -23.922 -16.375 1 97.75 18 ILE B CA 1
ATOM 1764 C C . ILE B 1 18 ? 5.551 -22.75 -16.125 1 97.75 18 ILE B C 1
ATOM 1766 O O . ILE B 1 18 ? 4.332 -22.938 -16.062 1 97.75 18 ILE B O 1
ATOM 1770 N N . LEU B 1 19 ? 6.113 -21.594 -15.898 1 98.06 19 LEU B N 1
ATOM 1771 C CA . LEU B 1 19 ? 5.348 -20.359 -15.828 1 98.06 19 LEU B CA 1
ATOM 1772 C C . LEU B 1 19 ? 5.473 -19.562 -17.125 1 98.06 19 LEU B C 1
ATOM 1774 O O . LEU B 1 19 ? 6.535 -19 -17.422 1 98.06 19 LEU B O 1
ATOM 1778 N N . ARG B 1 20 ? 4.422 -19.5 -17.875 1 95.75 20 ARG B N 1
ATOM 1779 C CA . ARG B 1 20 ? 4.484 -18.859 -19.188 1 95.75 20 ARG B CA 1
ATOM 1780 C C . ARG B 1 20 ? 3.326 -17.891 -19.375 1 95.75 20 ARG B C 1
ATOM 1782 O O . ARG B 1 20 ? 2.316 -17.969 -18.672 1 95.75 20 ARG B O 1
ATOM 1789 N N . ASP B 1 21 ? 3.453 -17.062 -20.359 1 95.19 21 ASP B N 1
ATOM 1790 C CA . ASP B 1 21 ? 2.369 -16.141 -20.703 1 95.19 21 ASP B CA 1
ATOM 1791 C C . ASP B 1 21 ? 1.12 -16.906 -21.141 1 95.19 21 ASP B C 1
ATOM 1793 O O . ASP B 1 21 ? 1.218 -18.016 -21.672 1 95.19 21 ASP B O 1
ATOM 1797 N N . PHE B 1 22 ? -0.001 -16.266 -20.938 1 95.94 22 PHE B N 1
ATOM 1798 C CA . PHE B 1 22 ? -1.274 -16.859 -21.328 1 95.94 22 PHE B CA 1
ATOM 1799 C C . PHE B 1 22 ? -1.411 -16.891 -22.844 1 95.94 22 PHE B C 1
ATOM 1801 O O . PHE B 1 22 ? -0.879 -16.016 -23.547 1 95.94 22 PHE B O 1
ATOM 1808 N N . VAL B 1 23 ? -2.053 -17.844 -23.344 1 94.88 23 VAL B N 1
ATOM 1809 C CA . VAL B 1 23 ? -2.514 -17.906 -24.734 1 94.88 23 VAL B CA 1
ATOM 1810 C C . VAL B 1 23 ? -4.016 -18.172 -24.766 1 94.88 23 VAL B C 1
ATOM 1812 O O . VAL B 1 23 ? -4.598 -18.609 -23.781 1 94.88 23 VAL B O 1
ATOM 1815 N N . GLU B 1 24 ? -4.613 -17.953 -25.844 1 95.75 24 GLU B N 1
ATOM 1816 C CA . GLU B 1 24 ? -6.066 -18.031 -25.969 1 95.75 24 GLU B CA 1
ATOM 1817 C C . GLU B 1 24 ? -6.562 -19.438 -25.641 1 95.75 24 GLU B C 1
ATOM 1819 O O . GLU B 1 24 ? -7.645 -19.609 -25.078 1 95.75 24 GLU B O 1
ATOM 1824 N N . SER B 1 25 ? -5.781 -20.406 -25.969 1 97.31 25 SER B N 1
ATOM 1825 C CA . SER B 1 25 ? -6.199 -21.781 -25.797 1 97.31 25 SER B CA 1
ATOM 1826 C C . SER B 1 25 ? -6.207 -22.188 -24.328 1 97.31 25 SER B C 1
ATOM 1828 O O . SER B 1 25 ? -6.676 -23.266 -23.969 1 97.31 25 SER B O 1
ATOM 1830 N N . ASP B 1 26 ? -5.793 -21.312 -23.422 1 97.88 26 ASP B N 1
ATOM 1831 C CA . ASP B 1 26 ? -5.789 -21.578 -21.984 1 97.88 26 ASP B CA 1
ATOM 1832 C C . ASP B 1 26 ? -7.184 -21.391 -21.391 1 97.88 26 ASP B C 1
ATOM 1834 O O . ASP B 1 26 ? -7.422 -21.734 -20.234 1 97.88 26 ASP B O 1
ATOM 1838 N N . LEU B 1 27 ? -8.102 -20.906 -22.172 1 98.31 27 LEU B N 1
ATOM 1839 C CA . LEU B 1 27 ? -9.398 -20.453 -21.688 1 98.31 27 LEU B CA 1
ATOM 1840 C C . LEU B 1 27 ? -10.086 -21.547 -20.875 1 98.31 27 LEU B C 1
ATOM 1842 O O . LEU B 1 27 ? -10.531 -21.312 -19.75 1 98.31 27 LEU B O 1
ATOM 1846 N N . PRO B 1 28 ? -10.172 -22.781 -21.359 1 98.25 28 PRO B N 1
ATOM 1847 C CA . PRO B 1 28 ? -10.891 -23.797 -20.578 1 98.25 28 PRO B CA 1
ATOM 1848 C C . PRO B 1 28 ? -10.25 -24.062 -19.219 1 98.25 28 PRO B C 1
ATOM 1850 O O . PRO B 1 28 ? -10.953 -24.172 -18.219 1 98.25 28 PRO B O 1
ATOM 1853 N N . ALA B 1 29 ? -9 -24.172 -19.188 1 98.19 29 ALA B N 1
ATOM 1854 C CA . ALA B 1 29 ? -8.297 -24.453 -17.938 1 98.19 29 ALA B CA 1
ATOM 1855 C C . ALA B 1 29 ? -8.422 -23.281 -16.969 1 98.19 29 ALA B C 1
ATOM 1857 O O . ALA B 1 29 ? -8.656 -23.484 -15.773 1 98.19 29 ALA B O 1
ATOM 1858 N N . VAL B 1 30 ? -8.289 -22.062 -17.484 1 98.38 30 VAL B N 1
ATOM 1859 C CA . VAL B 1 30 ? -8.398 -20.859 -16.641 1 98.38 30 VAL B CA 1
ATOM 1860 C C . VAL B 1 30 ? -9.82 -20.75 -16.094 1 98.38 30 VAL B C 1
ATOM 1862 O O . VAL B 1 30 ? -10.008 -20.438 -14.914 1 98.38 30 VAL B O 1
ATOM 1865 N N . HIS B 1 31 ? -10.758 -21.016 -16.922 1 98.5 31 HIS B N 1
ATOM 1866 C CA . HIS B 1 31 ? -12.148 -20.906 -16.484 1 98.5 31 HIS B CA 1
ATOM 1867 C C . HIS B 1 31 ? -12.477 -21.953 -15.438 1 98.5 31 HIS B C 1
ATOM 1869 O O . HIS B 1 31 ? -13.266 -21.688 -14.523 1 98.5 31 HIS B O 1
ATOM 1875 N N . ALA B 1 32 ? -11.906 -23.109 -15.562 1 97.75 32 ALA B N 1
ATOM 1876 C CA . ALA B 1 32 ? -12.18 -24.203 -14.633 1 97.75 32 ALA B CA 1
ATOM 1877 C C . ALA B 1 32 ? -11.914 -23.766 -13.195 1 97.75 32 ALA B C 1
ATOM 1879 O O . ALA B 1 32 ? -12.734 -24 -12.305 1 97.75 32 ALA B O 1
ATOM 1880 N N . TYR B 1 33 ? -10.805 -23.109 -12.922 1 97.5 33 TYR B N 1
ATOM 1881 C CA . TYR B 1 33 ? -10.547 -22.688 -11.547 1 97.5 33 TYR B CA 1
ATOM 1882 C C . TYR B 1 33 ? -11.211 -21.359 -11.25 1 97.5 33 TYR B C 1
ATOM 1884 O O . TYR B 1 33 ? -11.602 -21.078 -10.109 1 97.5 33 TYR B O 1
ATOM 1892 N N . ALA B 1 34 ? -11.375 -20.453 -12.219 1 98.19 34 ALA B N 1
ATOM 1893 C CA . ALA B 1 34 ? -11.922 -19.125 -12.008 1 98.19 34 ALA B CA 1
ATOM 1894 C C . ALA B 1 34 ? -13.422 -19.188 -11.727 1 98.19 34 ALA B C 1
ATOM 1896 O O . ALA B 1 34 ? -14 -18.219 -11.211 1 98.19 34 ALA B O 1
ATOM 1897 N N . ALA B 1 35 ? -14.016 -20.312 -12.094 1 98.06 35 ALA B N 1
ATOM 1898 C CA . ALA B 1 35 ? -15.453 -20.484 -11.891 1 98.06 35 ALA B CA 1
ATOM 1899 C C . ALA B 1 35 ? -15.727 -21.328 -10.641 1 98.06 35 ALA B C 1
ATOM 1901 O O . ALA B 1 35 ? -16.875 -21.422 -10.195 1 98.06 35 ALA B O 1
ATOM 1902 N N . ASP B 1 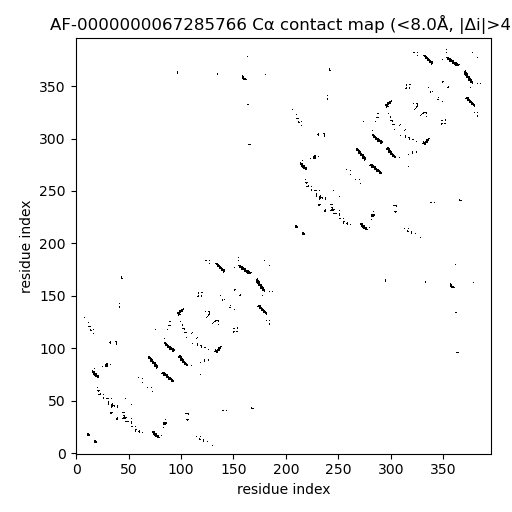36 ? -14.727 -21.953 -10.102 1 98.25 36 ASP B N 1
ATOM 1903 C CA . ASP B 1 36 ? -14.867 -22.828 -8.945 1 98.25 36 ASP B CA 1
ATOM 1904 C C . ASP B 1 36 ? -15.031 -22.016 -7.66 1 98.25 36 ASP B C 1
ATOM 1906 O O . ASP B 1 36 ? -14.117 -21.312 -7.25 1 98.25 36 ASP B O 1
ATOM 1910 N N . LEU B 1 37 ? -16.078 -22.172 -6.977 1 97.25 37 LEU B N 1
ATOM 1911 C CA . LEU B 1 37 ? -16.453 -21.391 -5.801 1 97.25 37 LEU B CA 1
ATOM 1912 C C . LEU B 1 37 ? -15.422 -21.562 -4.688 1 97.25 37 LEU B C 1
ATOM 1914 O O . LEU B 1 37 ? -15.133 -20.625 -3.945 1 97.25 37 LEU B O 1
ATOM 1918 N N . GLU B 1 38 ? -14.953 -22.703 -4.559 1 97.19 38 GLU B N 1
ATOM 1919 C CA . GLU B 1 38 ? -13.984 -22.953 -3.5 1 97.19 38 GLU B CA 1
ATOM 1920 C C . GLU B 1 38 ? -12.648 -22.281 -3.811 1 97.19 38 GLU B C 1
ATOM 1922 O O . GLU B 1 38 ? -11.992 -21.75 -2.914 1 97.19 38 GLU B O 1
ATOM 1927 N N . VAL B 1 39 ? -12.289 -22.281 -5.039 1 97.69 39 VAL B N 1
ATOM 1928 C CA . VAL B 1 39 ? -11.016 -21.719 -5.449 1 97.69 39 VAL B CA 1
ATOM 1929 C C . VAL B 1 39 ? -11.047 -20.203 -5.277 1 97.69 39 VAL B C 1
ATOM 1931 O O . VAL B 1 39 ? -10.102 -19.609 -4.762 1 97.69 39 VAL B O 1
ATOM 1934 N N . VAL B 1 40 ? -12.172 -19.594 -5.652 1 97.06 40 VAL B N 1
ATOM 1935 C CA . VAL B 1 40 ? -12.195 -18.141 -5.734 1 97.06 40 VAL B CA 1
ATOM 1936 C C . VAL B 1 40 ? -12.727 -17.547 -4.43 1 97.06 40 VAL B C 1
ATOM 1938 O O . VAL B 1 40 ? -12.945 -16.344 -4.328 1 97.06 40 VAL B O 1
ATOM 1941 N N . ARG B 1 41 ? -12.867 -18.406 -3.422 1 95.56 41 ARG B N 1
ATOM 1942 C CA . ARG B 1 41 ? -13.508 -18.031 -2.166 1 95.56 41 ARG B CA 1
ATOM 1943 C C . ARG B 1 41 ? -12.859 -16.797 -1.568 1 95.56 41 ARG B C 1
ATOM 1945 O O . ARG B 1 41 ? -13.555 -15.883 -1.111 1 95.56 41 ARG B O 1
ATOM 1952 N N . TYR B 1 42 ? -11.547 -16.734 -1.593 1 95.5 42 TYR B N 1
ATOM 1953 C CA . TYR B 1 42 ? -10.836 -15.648 -0.939 1 95.5 42 TYR B CA 1
ATOM 1954 C C . TYR B 1 42 ? -10.195 -14.719 -1.967 1 95.5 42 TYR B C 1
ATOM 1956 O O . TYR B 1 42 ? -9.359 -13.883 -1.62 1 95.5 42 TYR B O 1
ATOM 1964 N N . LEU B 1 43 ? -10.477 -14.906 -3.225 1 93.69 43 LEU B N 1
ATOM 1965 C CA . LEU B 1 43 ? -9.906 -14.094 -4.293 1 93.69 43 LEU B CA 1
ATOM 1966 C C . LEU B 1 43 ? -10.828 -12.938 -4.66 1 93.69 43 LEU B C 1
ATOM 1968 O O . LEU B 1 43 ? -12.039 -13.023 -4.457 1 93.69 43 LEU B O 1
ATOM 1972 N N . PRO B 1 44 ? -10.266 -11.891 -5.207 1 88.62 44 PRO B N 1
ATOM 1973 C CA . PRO B 1 44 ? -11.086 -10.711 -5.48 1 88.62 44 PRO B CA 1
ATOM 1974 C C . PRO B 1 44 ? -11.945 -10.859 -6.734 1 88.62 44 PRO B C 1
ATOM 1976 O O . PRO B 1 44 ? -12.648 -9.922 -7.121 1 88.62 44 PRO B O 1
ATOM 1979 N N . PHE B 1 45 ? -11.891 -12.016 -7.289 1 91.06 45 PHE B N 1
ATOM 1980 C CA . PHE B 1 45 ? -12.68 -12.242 -8.492 1 91.06 45 PHE B CA 1
ATOM 1981 C C . PHE B 1 45 ? -13.523 -13.5 -8.359 1 91.06 45 PHE B C 1
ATOM 1983 O O . PHE B 1 45 ? -13.305 -14.305 -7.449 1 91.06 45 PHE B O 1
ATOM 1990 N N . GLY B 1 46 ? -14.438 -13.57 -9.312 1 92.25 46 GLY B N 1
ATOM 1991 C CA . GLY B 1 46 ? -15.188 -14.805 -9.461 1 92.25 46 GLY B CA 1
ATOM 1992 C C . GLY B 1 46 ? -16.375 -14.906 -8.516 1 92.25 46 GLY B C 1
ATOM 1993 O O . GLY B 1 46 ? -16.594 -14.008 -7.695 1 92.25 46 GLY B O 1
ATOM 1994 N N . PRO B 1 47 ? -16.969 -15.984 -8.586 1 97.19 47 PRO B N 1
ATOM 1995 C CA . PRO B 1 47 ? -16.875 -16.969 -9.672 1 97.19 47 PRO B CA 1
ATOM 1996 C C . PRO B 1 47 ? -17.188 -16.359 -11.039 1 97.19 47 PRO B C 1
ATOM 1998 O O . PRO B 1 47 ? -18.25 -15.742 -11.219 1 97.19 47 PRO B O 1
ATOM 2001 N N . ASN B 1 48 ? -16.297 -16.656 -11.992 1 98.06 48 ASN B N 1
ATOM 2002 C CA . ASN B 1 48 ? -16.391 -16 -13.297 1 98.06 48 ASN B CA 1
ATOM 2003 C C . ASN B 1 48 ? -17.359 -16.734 -14.219 1 98.06 48 ASN B C 1
ATOM 2005 O O . ASN B 1 48 ? -17.438 -17.953 -14.211 1 98.06 48 ASN B O 1
ATOM 2009 N N . SER B 1 49 ? -18.062 -15.938 -15.008 1 98.25 49 SER B N 1
ATOM 2010 C CA . SER B 1 49 ? -18.625 -16.5 -16.234 1 98.25 49 SER B CA 1
ATOM 2011 C C . SER B 1 49 ? -17.547 -16.75 -17.281 1 98.25 49 SER B C 1
ATOM 2013 O O . SER B 1 49 ? -16.406 -16.297 -17.125 1 98.25 49 SER B O 1
ATOM 2015 N N . GLU B 1 50 ? -17.922 -17.516 -18.219 1 97.88 50 GLU B N 1
ATOM 2016 C CA . GLU B 1 50 ? -16.938 -17.766 -19.281 1 97.88 50 GLU B CA 1
ATOM 2017 C C . GLU B 1 50 ? -16.531 -16.453 -19.969 1 97.88 50 GLU B C 1
ATOM 2019 O O . GLU B 1 50 ? -15.359 -16.281 -20.312 1 97.88 50 GLU B O 1
ATOM 2024 N N . GLU B 1 51 ? -17.484 -15.562 -20.125 1 98.06 51 GLU B N 1
ATOM 2025 C CA . GLU B 1 51 ? -17.203 -14.258 -20.734 1 98.06 51 GLU B CA 1
ATOM 2026 C C . GLU B 1 51 ? -16.219 -13.453 -19.906 1 98.06 51 GLU B C 1
ATOM 2028 O O . GLU B 1 51 ? -15.305 -12.828 -20.438 1 98.06 51 GLU B O 1
ATOM 2033 N N . GLU B 1 52 ? -16.406 -13.477 -18.656 1 97.75 52 GLU B N 1
ATOM 2034 C CA . GLU B 1 52 ? -15.492 -12.766 -17.75 1 97.75 52 GLU B CA 1
ATOM 2035 C C . GLU B 1 52 ? -14.086 -13.344 -17.828 1 97.75 52 GLU B C 1
ATOM 2037 O O . GLU B 1 52 ? -13.102 -12.602 -17.828 1 97.75 52 GLU B O 1
ATOM 2042 N N . THR B 1 53 ? -14.023 -14.656 -17.859 1 98.25 53 THR B N 1
ATOM 2043 C CA . THR B 1 53 ? -12.727 -15.312 -18 1 98.25 53 THR B CA 1
ATOM 2044 C C . THR B 1 53 ? -12.07 -14.945 -19.328 1 98.25 53 THR B C 1
ATOM 2046 O O . THR B 1 53 ? -10.867 -14.672 -19.375 1 98.25 53 THR B O 1
ATOM 2049 N N . GLN B 1 54 ? -12.859 -14.945 -20.344 1 97.94 54 GLN B N 1
ATOM 2050 C CA . GLN B 1 54 ? -12.344 -14.586 -21.656 1 97.94 54 GLN B CA 1
ATOM 2051 C C . GLN B 1 54 ? -11.812 -13.156 -21.656 1 97.94 54 GLN B C 1
ATOM 2053 O O . GLN B 1 54 ? -10.75 -12.883 -22.234 1 97.94 54 GLN B O 1
ATOM 2058 N N . ASN B 1 55 ? -12.555 -12.297 -21.125 1 97.62 55 ASN B N 1
ATOM 2059 C CA . ASN B 1 55 ? -12.133 -10.898 -21.047 1 97.62 55 ASN B CA 1
ATOM 2060 C C . ASN B 1 55 ? -10.828 -10.758 -20.266 1 97.62 55 ASN B C 1
ATOM 2062 O O . ASN B 1 55 ? -9.945 -9.984 -20.656 1 97.62 55 ASN B O 1
ATOM 2066 N N . TYR B 1 56 ? -10.789 -11.445 -19.219 1 96.62 56 TYR B N 1
ATOM 2067 C CA . TYR B 1 56 ? -9.562 -11.453 -18.438 1 96.62 56 TYR B CA 1
ATOM 2068 C C . TYR B 1 56 ? -8.375 -11.906 -19.266 1 96.62 56 TYR B C 1
ATOM 2070 O O . TYR B 1 56 ? -7.348 -11.227 -19.328 1 96.62 56 TYR B O 1
ATOM 2078 N N . LEU B 1 57 ? -8.531 -13.031 -19.875 1 96.81 57 LEU B N 1
ATOM 2079 C CA . LEU B 1 57 ? -7.457 -13.602 -20.688 1 96.81 57 LEU B CA 1
ATOM 2080 C C . LEU B 1 57 ? -7.043 -12.648 -21.797 1 96.81 57 LEU B C 1
ATOM 2082 O O . LEU B 1 57 ? -5.848 -12.445 -22.031 1 96.81 57 LEU B O 1
ATOM 2086 N N . HIS B 1 58 ? -7.996 -12.094 -22.391 1 95.88 58 HIS B N 1
ATOM 2087 C CA . HIS B 1 58 ? -7.723 -11.148 -23.469 1 95.88 58 HIS B CA 1
ATOM 2088 C C . HIS B 1 58 ? -6.922 -9.953 -22.953 1 95.88 58 HIS B C 1
ATOM 2090 O O . HIS B 1 58 ? -5.965 -9.516 -23.609 1 95.88 58 HIS B O 1
ATOM 2096 N N . THR B 1 59 ? -7.289 -9.484 -21.844 1 95.06 59 THR B N 1
ATOM 2097 C CA . THR B 1 59 ? -6.598 -8.352 -21.25 1 95.06 59 THR B CA 1
ATOM 2098 C C . THR B 1 59 ? -5.148 -8.711 -20.938 1 95.06 59 THR B C 1
ATOM 2100 O O . THR B 1 59 ? -4.23 -7.949 -21.25 1 95.06 59 THR B O 1
ATOM 2103 N N . GLU B 1 60 ? -4.961 -9.875 -20.328 1 93.69 60 GLU B N 1
ATOM 2104 C CA . GLU B 1 60 ? -3.617 -10.305 -19.969 1 93.69 60 GLU B CA 1
ATOM 2105 C C . GLU B 1 60 ? -2.736 -10.484 -21.203 1 93.69 60 GLU B C 1
ATOM 2107 O O . GLU B 1 60 ? -1.562 -10.109 -21.188 1 93.69 60 GLU B O 1
ATOM 2112 N N . ILE B 1 61 ? -3.27 -11.039 -22.188 1 92 61 ILE B N 1
ATOM 2113 C CA . ILE B 1 61 ? -2.531 -11.297 -23.422 1 92 61 ILE B CA 1
ATOM 2114 C C . ILE B 1 61 ? -2.135 -9.977 -24.078 1 92 61 ILE B C 1
ATOM 2116 O O . ILE B 1 61 ? -1.02 -9.844 -24.578 1 92 61 ILE B O 1
ATOM 2120 N N . LYS B 1 62 ? -2.99 -9.031 -24 1 89.5 62 LYS B N 1
ATOM 2121 C CA . LYS B 1 62 ? -2.709 -7.719 -24.578 1 89.5 62 LYS B CA 1
ATOM 2122 C C . LYS B 1 62 ? -1.64 -6.984 -23.781 1 89.5 62 LYS B C 1
ATOM 2124 O O . LYS B 1 62 ? -0.801 -6.281 -24.344 1 89.5 62 LYS B O 1
ATOM 2129 N N . MET B 1 63 ? -1.676 -7.125 -22.516 1 86.31 63 MET B N 1
ATOM 2130 C CA . MET B 1 63 ? -0.781 -6.402 -21.625 1 86.31 63 MET B CA 1
ATOM 2131 C C . MET B 1 63 ? 0.654 -6.898 -21.766 1 86.31 63 MET B C 1
ATOM 2133 O O . MET B 1 63 ? 1.601 -6.172 -21.453 1 86.31 63 MET B O 1
ATOM 2137 N N . ARG B 1 64 ? 0.793 -8.117 -22.203 1 80.88 64 ARG B N 1
ATOM 2138 C CA . ARG B 1 64 ? 2.131 -8.688 -22.328 1 80.88 64 ARG B CA 1
ATOM 2139 C C . ARG B 1 64 ? 2.953 -7.93 -23.359 1 80.88 64 ARG B C 1
ATOM 2141 O O . ARG B 1 64 ? 4.184 -7.984 -23.359 1 80.88 64 ARG B O 1
ATOM 2148 N N . ARG B 1 65 ? 2.352 -7.16 -24.156 1 73.69 65 ARG B N 1
ATOM 2149 C CA . ARG B 1 65 ? 2.998 -6.508 -25.281 1 73.69 65 ARG B CA 1
ATOM 2150 C C . ARG B 1 65 ? 3.527 -5.129 -24.891 1 73.69 65 ARG B C 1
ATOM 2152 O O . ARG B 1 65 ? 4.18 -4.461 -25.703 1 73.69 65 ARG B O 1
ATOM 2159 N N . LYS B 1 66 ? 3.348 -4.789 -23.719 1 74.25 66 LYS B N 1
ATOM 2160 C CA . LYS B 1 66 ? 3.832 -3.477 -23.297 1 74.25 66 LYS B CA 1
ATOM 2161 C C . LYS B 1 66 ? 5.355 -3.451 -23.219 1 74.25 66 LYS B C 1
ATOM 2163 O O . LYS B 1 66 ? 5.98 -4.438 -22.828 1 74.25 66 LYS B O 1
ATOM 2168 N N . LYS B 1 67 ? 5.969 -2.322 -23.656 1 69.69 67 LYS B N 1
ATOM 2169 C CA . LYS B 1 67 ? 7.418 -2.146 -23.703 1 69.69 67 LYS B CA 1
ATOM 2170 C C . LYS B 1 67 ? 8.023 -2.25 -22.312 1 69.69 67 LYS B C 1
ATOM 2172 O O . LYS B 1 67 ? 9.016 -2.951 -22.109 1 69.69 67 LYS B O 1
ATOM 2177 N N . ILE B 1 68 ? 7.508 -1.533 -21.359 1 79.5 68 ILE B N 1
ATOM 2178 C CA . ILE B 1 68 ? 7.918 -1.625 -19.969 1 79.5 68 ILE B CA 1
ATOM 2179 C C . ILE B 1 68 ? 6.852 -2.369 -19.156 1 79.5 68 ILE B C 1
ATOM 2181 O O . ILE B 1 68 ? 5.773 -1.832 -18.906 1 79.5 68 ILE B O 1
ATOM 2185 N N . ARG B 1 69 ? 7.242 -3.658 -18.953 1 86.12 69 ARG B N 1
ATOM 2186 C CA . ARG B 1 69 ? 6.285 -4.527 -18.281 1 86.12 69 ARG B CA 1
ATOM 2187 C C . ARG B 1 69 ? 6.473 -4.477 -16.766 1 86.12 69 ARG B C 1
ATOM 2189 O O . ARG B 1 69 ? 7.559 -4.758 -16.25 1 86.12 69 ARG B O 1
ATOM 2196 N N . GLU B 1 70 ? 5.457 -3.996 -16.062 1 92.38 70 GLU B N 1
ATOM 2197 C CA . GLU B 1 70 ? 5.48 -3.922 -14.602 1 92.38 70 GLU B CA 1
ATOM 2198 C C . GLU B 1 70 ? 4.516 -4.93 -13.984 1 92.38 70 GLU B C 1
ATOM 2200 O O . GLU B 1 70 ? 4.426 -5.039 -12.758 1 92.38 70 GLU B O 1
ATOM 2205 N N . HIS B 1 71 ? 3.797 -5.582 -14.812 1 94.94 71 HIS B N 1
ATOM 2206 C CA . HIS B 1 71 ? 2.83 -6.605 -14.422 1 94.94 71 HIS B CA 1
ATOM 2207 C C . HIS B 1 71 ? 3.018 -7.879 -15.242 1 94.94 71 HIS B C 1
ATOM 2209 O O . HIS B 1 71 ? 2.967 -7.844 -16.469 1 94.94 71 HIS B O 1
ATOM 2215 N N . PHE B 1 72 ? 3.25 -8.953 -14.539 1 94.75 72 PHE B N 1
ATOM 2216 C CA . PHE B 1 72 ? 3.463 -10.266 -15.141 1 94.75 72 PHE B CA 1
ATOM 2217 C C . PHE B 1 72 ? 2.416 -11.266 -14.656 1 94.75 72 PHE B C 1
ATOM 2219 O O . PHE B 1 72 ? 2.332 -11.547 -13.461 1 94.75 72 PHE B O 1
ATOM 2226 N N . ALA B 1 73 ? 1.632 -11.688 -15.547 1 95.88 73 ALA B N 1
ATOM 2227 C CA . ALA B 1 73 ? 0.699 -12.781 -15.281 1 95.88 73 ALA B CA 1
ATOM 2228 C C . ALA B 1 73 ? 1.073 -14.023 -16.078 1 95.88 73 ALA B C 1
ATOM 2230 O O . ALA B 1 73 ? 1.314 -13.953 -17.281 1 95.88 73 ALA B O 1
ATOM 2231 N N . PHE B 1 74 ? 1.13 -15.156 -15.367 1 96.94 74 PHE B N 1
ATOM 2232 C CA . PHE B 1 74 ? 1.58 -16.391 -16 1 96.94 74 PHE B CA 1
ATOM 2233 C C . PHE B 1 74 ? 0.564 -17.5 -15.805 1 96.94 74 PHE B C 1
ATOM 2235 O O . PHE B 1 74 ? -0.032 -17.625 -14.734 1 96.94 74 PHE B O 1
ATOM 2242 N N . ALA B 1 75 ? 0.429 -18.312 -16.812 1 97.88 75 ALA B N 1
ATOM 2243 C CA . ALA B 1 75 ? -0.163 -19.625 -16.641 1 97.88 75 ALA B CA 1
ATOM 2244 C C . ALA B 1 75 ? 0.824 -20.594 -15.969 1 97.88 75 ALA B C 1
ATOM 2246 O O . ALA B 1 75 ? 2.01 -20.609 -16.312 1 97.88 75 ALA B O 1
ATOM 2247 N N . ILE B 1 76 ? 0.329 -21.281 -15.008 1 98.69 76 ILE B N 1
ATOM 2248 C CA . ILE B 1 76 ? 1.097 -22.359 -14.398 1 98.69 76 ILE B CA 1
ATOM 2249 C C . ILE B 1 76 ? 0.791 -23.672 -15.109 1 98.69 76 ILE B C 1
ATOM 2251 O O . ILE B 1 76 ? -0.338 -24.172 -15.062 1 98.69 76 ILE B O 1
ATOM 2255 N N . ALA B 1 77 ? 1.817 -24.25 -15.742 1 98.5 77 ALA B N 1
ATOM 2256 C CA . ALA B 1 77 ? 1.604 -25.5 -16.469 1 98.5 77 ALA B CA 1
ATOM 2257 C C . ALA B 1 77 ? 2.535 -26.594 -15.969 1 98.5 77 ALA B C 1
ATOM 2259 O O . ALA B 1 77 ? 3.697 -26.344 -15.648 1 98.5 77 ALA B O 1
ATOM 2260 N N . LEU B 1 78 ? 2.002 -27.797 -15.914 1 98.5 78 LEU B N 1
ATOM 2261 C CA . LEU B 1 78 ? 2.83 -28.938 -15.586 1 98.5 78 LEU B CA 1
ATOM 2262 C C . LEU B 1 78 ? 3.832 -29.234 -16.703 1 98.5 78 LEU B C 1
ATOM 2264 O O . LEU B 1 78 ? 3.471 -29.234 -17.875 1 98.5 78 LEU B O 1
ATOM 2268 N N . LYS B 1 79 ? 5.051 -29.453 -16.312 1 97.5 79 LYS B N 1
ATOM 2269 C CA . LYS B 1 79 ? 6.047 -29.828 -17.297 1 97.5 79 LYS B CA 1
ATOM 2270 C C . LYS B 1 79 ? 5.703 -31.172 -17.938 1 97.5 79 LYS B C 1
ATOM 2272 O O . LYS B 1 79 ? 5.977 -31.391 -19.125 1 97.5 79 LYS B O 1
ATOM 2277 N N . ALA B 1 80 ? 5.094 -32.062 -17.219 1 97.06 80 ALA B N 1
ATOM 2278 C CA . ALA B 1 80 ? 4.855 -33.438 -17.625 1 97.06 80 ALA B CA 1
ATOM 2279 C C . ALA B 1 80 ? 3.916 -33.5 -18.828 1 97.06 80 ALA B C 1
ATOM 2281 O O . ALA B 1 80 ? 4.117 -34.281 -19.734 1 97.06 80 ALA B O 1
ATOM 2282 N N . ASP B 1 81 ? 2.895 -32.625 -18.906 1 97 81 ASP B N 1
ATOM 2283 C CA . ASP B 1 81 ? 1.917 -32.75 -19.984 1 97 81 ASP B CA 1
ATOM 2284 C C . ASP B 1 81 ? 1.447 -31.375 -20.469 1 97 81 ASP B C 1
ATOM 2286 O O . ASP B 1 81 ? 0.515 -31.281 -21.266 1 97 81 ASP B O 1
ATOM 2290 N N . LYS B 1 82 ? 1.989 -30.297 -19.875 1 96.81 82 LYS B N 1
ATOM 2291 C CA . LYS B 1 82 ? 1.737 -28.906 -20.25 1 96.81 82 LYS B CA 1
ATOM 2292 C C . LYS B 1 82 ? 0.34 -28.469 -19.828 1 96.81 82 LYS B C 1
ATOM 2294 O O . LYS B 1 82 ? -0.141 -27.422 -20.25 1 96.81 82 LYS B O 1
ATOM 2299 N N . GLN B 1 83 ? -0.252 -29.266 -18.984 1 97.81 83 GLN B N 1
ATOM 2300 C CA . GLN B 1 83 ? -1.569 -28.906 -18.484 1 97.81 83 GLN B CA 1
ATOM 2301 C C . GLN B 1 83 ? -1.494 -27.641 -17.609 1 97.81 83 GLN B C 1
ATOM 2303 O O . GLN B 1 83 ? -0.667 -27.562 -16.703 1 97.81 83 GLN B O 1
ATOM 2308 N N . VAL B 1 84 ? -2.363 -26.719 -17.969 1 98.56 84 VAL B N 1
ATOM 2309 C CA . VAL B 1 84 ? -2.455 -25.516 -17.141 1 98.56 84 VAL B CA 1
ATOM 2310 C C . VAL B 1 84 ? -3.248 -25.812 -15.867 1 98.56 84 VAL B C 1
ATOM 2312 O O . VAL B 1 84 ? -4.391 -26.266 -15.938 1 98.56 84 VAL B O 1
ATOM 2315 N N . ILE B 1 85 ? -2.643 -25.516 -14.711 1 98.69 85 ILE B N 1
ATOM 2316 C CA . ILE B 1 85 ? -3.271 -25.938 -13.469 1 98.69 85 ILE B CA 1
ATOM 2317 C C . ILE B 1 85 ? -3.594 -24.719 -12.602 1 98.69 85 ILE B C 1
ATOM 2319 O O . ILE B 1 85 ? -4.152 -24.859 -11.516 1 98.69 85 ILE B O 1
ATOM 2323 N N . GLY B 1 86 ? -3.23 -23.516 -13.047 1 98.5 86 GLY B N 1
ATOM 2324 C CA . GLY B 1 86 ? -3.449 -22.281 -12.289 1 98.5 86 GLY B CA 1
ATOM 2325 C C . GLY B 1 86 ? -2.801 -21.078 -12.922 1 98.5 86 GLY B C 1
ATOM 2326 O O . GLY B 1 86 ? -2.488 -21.078 -14.117 1 98.5 86 GLY B O 1
ATOM 2327 N N . SER B 1 87 ? -2.719 -20.016 -12.148 1 98.25 87 SER B N 1
ATOM 2328 C CA . SER B 1 87 ? -2.078 -18.781 -12.578 1 98.25 87 SER B CA 1
ATOM 2329 C C . SER B 1 87 ? -1.324 -18.125 -11.422 1 98.25 87 SER B C 1
ATOM 2331 O O . SER B 1 87 ? -1.569 -18.438 -10.258 1 98.25 87 SER B O 1
ATOM 2333 N N . CYS B 1 88 ? -0.396 -17.359 -11.758 1 98.19 88 CYS B N 1
ATOM 2334 C CA . CYS B 1 88 ? 0.348 -16.562 -10.789 1 98.19 88 CYS B CA 1
ATOM 2335 C C . CYS B 1 88 ? 0.709 -15.195 -11.367 1 98.19 88 CYS B C 1
ATOM 2337 O O . CYS B 1 88 ? 0.56 -14.969 -12.562 1 98.19 88 CYS B O 1
ATOM 2339 N N . ARG B 1 89 ? 1.07 -14.32 -10.5 1 97.38 89 ARG B N 1
ATOM 2340 C CA . ARG B 1 89 ? 1.388 -12.977 -10.953 1 97.38 89 ARG B CA 1
ATOM 2341 C C . ARG B 1 89 ? 2.41 -12.312 -10.031 1 97.38 89 ARG B C 1
ATOM 2343 O O . ARG B 1 89 ? 2.504 -12.656 -8.852 1 97.38 89 ARG B O 1
ATOM 2350 N N . ILE B 1 90 ? 3.197 -11.43 -10.586 1 97.75 90 ILE B N 1
ATOM 2351 C CA . ILE B 1 90 ? 4.031 -10.484 -9.859 1 97.75 90 ILE B CA 1
ATOM 2352 C C . ILE B 1 90 ? 3.932 -9.102 -10.516 1 97.75 90 ILE B C 1
ATOM 2354 O O . ILE B 1 90 ? 3.98 -8.984 -11.742 1 97.75 90 ILE B O 1
ATOM 2358 N N . SER B 1 91 ? 3.701 -8.086 -9.727 1 97.62 91 SER B N 1
ATOM 2359 C CA . SER B 1 91 ? 3.59 -6.715 -10.203 1 97.62 91 SER B CA 1
ATOM 2360 C C . SER B 1 91 ? 4.523 -5.785 -9.438 1 97.62 91 SER B C 1
ATOM 2362 O O . SER B 1 91 ? 4.656 -5.895 -8.211 1 97.62 91 SER B O 1
ATOM 2364 N N . ILE B 1 92 ? 5.188 -4.961 -10.203 1 97.56 92 ILE B N 1
ATOM 2365 C CA . ILE B 1 92 ? 5.902 -3.859 -9.57 1 97.56 92 ILE B CA 1
ATOM 2366 C C . ILE B 1 92 ? 4.906 -2.812 -9.078 1 97.56 92 ILE B C 1
ATOM 2368 O O . ILE B 1 92 ? 4.258 -2.137 -9.883 1 97.56 92 ILE B O 1
ATOM 2372 N N . THR B 1 93 ? 4.754 -2.668 -7.789 1 96.94 93 THR B N 1
ATOM 2373 C CA . THR B 1 93 ? 3.742 -1.794 -7.207 1 96.94 93 THR B CA 1
ATOM 2374 C C . THR B 1 93 ? 4.285 -0.377 -7.039 1 96.94 93 THR B C 1
ATOM 2376 O O . THR B 1 93 ? 3.518 0.588 -7.027 1 96.94 93 THR B O 1
ATOM 2379 N N . ASP B 1 94 ? 5.535 -0.218 -6.852 1 95.75 94 ASP B N 1
ATOM 2380 C CA . ASP B 1 94 ? 6.211 1.069 -6.719 1 95.75 94 ASP B CA 1
ATOM 2381 C C . ASP B 1 94 ? 7.664 0.977 -7.18 1 95.75 94 ASP B C 1
ATOM 2383 O O . ASP B 1 94 ? 8.5 0.384 -6.496 1 95.75 94 ASP B O 1
ATOM 2387 N N . ARG B 1 95 ? 7.941 1.552 -8.242 1 94.56 95 ARG B N 1
ATOM 2388 C CA . ARG B 1 95 ? 9.281 1.485 -8.805 1 94.56 95 ARG B CA 1
ATOM 2389 C C . ARG B 1 95 ? 10.281 2.236 -7.934 1 94.56 95 ARG B C 1
ATOM 2391 O O . ARG B 1 95 ? 11.422 1.795 -7.762 1 94.56 95 ARG B O 1
ATOM 2398 N N . THR B 1 96 ? 9.797 3.363 -7.391 1 92.38 96 THR B N 1
ATOM 2399 C CA . THR B 1 96 ? 10.68 4.188 -6.574 1 92.38 96 THR B CA 1
ATOM 2400 C C . THR B 1 96 ? 11.109 3.439 -5.312 1 92.38 96 THR B C 1
ATOM 2402 O O . THR B 1 96 ? 12.234 3.598 -4.844 1 92.38 96 THR B O 1
ATOM 2405 N N . LYS B 1 97 ? 10.297 2.566 -4.887 1 95.62 97 LYS B N 1
ATOM 2406 C CA . LYS B 1 97 ? 10.57 1.796 -3.676 1 95.62 97 LYS B CA 1
ATOM 2407 C C . LYS B 1 97 ? 11.117 0.412 -4.016 1 95.62 97 LYS B C 1
ATOM 2409 O O . LYS B 1 97 ? 11.367 -0.399 -3.123 1 95.62 97 LYS B O 1
ATOM 2414 N N . GLN B 1 98 ? 11.156 0.135 -5.344 1 97.62 98 GLN B N 1
ATOM 2415 C CA . GLN B 1 98 ? 11.547 -1.202 -5.773 1 97.62 98 GLN B CA 1
ATOM 2416 C C . GLN B 1 98 ? 10.719 -2.273 -5.07 1 97.62 98 GLN B C 1
ATOM 2418 O O . GLN B 1 98 ? 11.273 -3.227 -4.516 1 97.62 98 GLN B O 1
ATOM 2423 N N . GLU B 1 99 ? 9.461 -2.031 -5.051 1 98.56 99 GLU B N 1
ATOM 2424 C CA . GLU B 1 99 ? 8.516 -2.916 -4.375 1 98.56 99 GLU B CA 1
ATOM 2425 C C . GLU B 1 99 ? 7.641 -3.656 -5.379 1 98.56 99 GLU B C 1
ATOM 2427 O O . GLU B 1 99 ? 7.199 -3.076 -6.375 1 98.56 99 GLU B O 1
ATOM 2432 N N . GLY B 1 100 ? 7.387 -4.91 -5.102 1 98.69 100 GLY B N 1
ATOM 2433 C CA . GLY B 1 100 ? 6.445 -5.691 -5.883 1 98.69 100 GLY B CA 1
ATOM 2434 C C . GLY B 1 100 ? 5.508 -6.523 -5.031 1 98.69 100 GLY B C 1
ATOM 2435 O O . GLY B 1 100 ? 5.672 -6.602 -3.812 1 98.69 100 GLY B O 1
ATOM 2436 N N . SER B 1 101 ? 4.531 -7.086 -5.637 1 98.81 101 SER B N 1
ATOM 2437 C CA . SER B 1 101 ? 3.568 -7.977 -5 1 98.81 101 SER B CA 1
ATOM 2438 C C . SER B 1 101 ? 3.383 -9.258 -5.805 1 98.81 101 SER B C 1
ATOM 2440 O O . SER B 1 101 ? 3.473 -9.242 -7.035 1 98.81 101 SER B O 1
ATOM 2442 N N . ILE B 1 102 ? 3.113 -10.32 -5.086 1 98.75 102 ILE B N 1
ATOM 2443 C CA . ILE B 1 102 ? 2.914 -11.586 -5.777 1 98.75 102 ILE B CA 1
ATOM 2444 C C . ILE B 1 102 ? 1.552 -12.164 -5.406 1 98.75 102 ILE B C 1
ATOM 2446 O O . ILE B 1 102 ? 0.975 -11.805 -4.379 1 98.75 102 ILE B O 1
ATOM 2450 N N . GLY B 1 103 ? 1.062 -13.023 -6.254 1 98.25 103 GLY B N 1
ATOM 2451 C CA . GLY B 1 103 ? -0.153 -13.797 -6.062 1 98.25 103 GLY B CA 1
ATOM 2452 C C . GLY B 1 103 ? -0.221 -15.023 -6.945 1 98.25 103 GLY B C 1
ATOM 2453 O O . GLY B 1 103 ? 0.471 -15.109 -7.965 1 98.25 103 GLY B O 1
ATOM 2454 N N . TYR B 1 104 ? -1.029 -15.953 -6.543 1 98.06 104 TYR B N 1
ATOM 2455 C CA . TYR B 1 104 ? -1.199 -17.188 -7.301 1 98.06 104 TYR B CA 1
ATOM 2456 C C . TYR B 1 104 ? -2.525 -17.859 -6.961 1 98.06 104 TYR B C 1
ATOM 2458 O O . TYR B 1 104 ? -3.111 -17.594 -5.91 1 98.06 104 TYR B O 1
ATOM 2466 N N . CYS B 1 105 ? -2.932 -18.656 -7.832 1 97.44 105 CYS B N 1
ATOM 2467 C CA . CYS B 1 105 ? -4.168 -19.422 -7.73 1 97.44 105 CYS B CA 1
ATOM 2468 C C . CYS B 1 105 ? -4.051 -20.734 -8.484 1 97.44 105 CYS B C 1
ATOM 2470 O O . CYS B 1 105 ? -3.557 -20.781 -9.617 1 97.44 105 CYS B O 1
ATOM 2472 N N . LEU B 1 106 ? -4.418 -21.797 -7.836 1 98.19 106 LEU B N 1
ATOM 2473 C CA . LEU B 1 106 ? -4.387 -23.109 -8.469 1 98.19 106 LEU B CA 1
ATOM 2474 C C . LEU B 1 106 ? -5.77 -23.75 -8.43 1 98.19 106 LEU B C 1
ATOM 2476 O O . LEU B 1 106 ? -6.539 -23.531 -7.496 1 98.19 106 LEU B O 1
ATOM 2480 N N . ALA B 1 107 ? -5.992 -24.594 -9.422 1 98.31 107 ALA B N 1
ATOM 2481 C CA . ALA B 1 107 ? -7.199 -25.422 -9.406 1 98.31 107 ALA B CA 1
ATOM 2482 C C . ALA B 1 107 ? -7.215 -26.344 -8.188 1 98.31 107 ALA B C 1
ATOM 2484 O O . ALA B 1 107 ? -6.168 -26.844 -7.762 1 98.31 107 ALA B O 1
ATOM 2485 N N . ARG B 1 108 ? -8.391 -26.609 -7.75 1 96.94 108 ARG B N 1
ATOM 2486 C CA . ARG B 1 108 ? -8.617 -27.297 -6.488 1 96.94 108 ARG B CA 1
ATOM 2487 C C . ARG B 1 108 ? -7.965 -28.672 -6.5 1 96.94 108 ARG B C 1
ATOM 2489 O O . ARG B 1 108 ? -7.398 -29.109 -5.492 1 96.94 108 ARG B O 1
ATOM 2496 N N . GLU B 1 109 ? -8 -29.344 -7.586 1 96.88 109 GLU B N 1
ATOM 2497 C CA . GLU B 1 109 ? -7.492 -30.703 -7.695 1 96.88 109 GLU B CA 1
ATOM 2498 C C . GLU B 1 109 ? -5.98 -30.75 -7.5 1 96.88 109 GLU B C 1
ATOM 2500 O O . GLU B 1 109 ? -5.406 -31.812 -7.277 1 96.88 109 GLU B O 1
ATOM 2505 N N . PHE B 1 110 ? -5.348 -29.625 -7.512 1 98 110 PHE B N 1
ATOM 2506 C CA . PHE B 1 110 ? -3.893 -29.594 -7.426 1 98 110 PHE B CA 1
ATOM 2507 C C . PHE B 1 110 ? -3.439 -29 -6.098 1 98 110 PHE B C 1
ATOM 2509 O O . PHE B 1 110 ? -2.246 -28.766 -5.895 1 98 110 PHE B O 1
ATOM 2516 N N . TRP B 1 111 ? -4.391 -28.734 -5.211 1 97.56 111 TRP B N 1
ATOM 2517 C CA . TRP B 1 111 ? -4.059 -28.25 -3.877 1 97.56 111 TRP B CA 1
ATOM 2518 C C . TRP B 1 111 ? -3.361 -29.328 -3.057 1 97.56 111 TRP B C 1
ATOM 2520 O O . TRP B 1 111 ? -3.566 -30.531 -3.291 1 97.56 111 TRP B O 1
ATOM 2530 N N . GLY B 1 112 ? -2.529 -28.859 -2.152 1 96.88 112 GLY B N 1
ATOM 2531 C CA . GLY B 1 112 ? -1.931 -29.766 -1.188 1 96.88 112 GLY B CA 1
ATOM 2532 C C . GLY B 1 112 ? -0.789 -30.578 -1.764 1 96.88 112 GLY B C 1
ATOM 2533 O O . GLY B 1 112 ? -0.379 -31.594 -1.179 1 96.88 112 GLY B O 1
ATOM 2534 N N . GLN B 1 113 ? -0.302 -30.172 -2.916 1 97.56 113 GLN B N 1
ATOM 2535 C CA . GLN B 1 113 ? 0.739 -30.953 -3.584 1 97.56 113 GLN B CA 1
ATOM 2536 C C . GLN B 1 113 ? 2.043 -30.172 -3.662 1 97.56 113 GLN B C 1
ATOM 2538 O O . GLN B 1 113 ? 2.98 -30.578 -4.355 1 97.56 113 GLN B O 1
ATOM 2543 N N . GLY B 1 114 ? 2.1 -29.016 -3.072 1 98.06 114 GLY B N 1
ATOM 2544 C CA . GLY B 1 114 ? 3.324 -28.234 -2.99 1 98.06 114 GLY B CA 1
ATOM 2545 C C . GLY B 1 114 ? 3.537 -27.328 -4.191 1 98.06 114 GLY B C 1
ATOM 2546 O O . GLY B 1 114 ? 4.539 -26.625 -4.27 1 98.06 114 GLY B O 1
ATOM 2547 N N . TYR B 1 115 ? 2.594 -27.266 -5.141 1 98.62 115 TYR B N 1
ATOM 2548 C CA . TYR B 1 115 ? 2.754 -26.484 -6.363 1 98.62 115 TYR B CA 1
ATOM 2549 C C . TYR B 1 115 ? 2.764 -25 -6.059 1 98.62 115 TYR B C 1
ATOM 2551 O O . TYR B 1 115 ? 3.535 -24.234 -6.652 1 98.62 115 TYR B O 1
ATOM 2559 N N . ALA B 1 116 ? 1.933 -24.578 -5.16 1 98.5 116 ALA B N 1
ATOM 2560 C CA . ALA B 1 116 ? 1.877 -23.156 -4.82 1 98.5 116 ALA B CA 1
ATOM 2561 C C . ALA B 1 116 ? 3.201 -22.688 -4.227 1 98.5 116 ALA B C 1
ATOM 2563 O O . ALA B 1 116 ? 3.678 -21.594 -4.551 1 98.5 116 ALA B O 1
ATOM 2564 N N . THR B 1 117 ? 3.742 -23.516 -3.352 1 98.38 117 THR B N 1
ATOM 2565 C CA . THR B 1 117 ? 5.039 -23.203 -2.764 1 98.38 117 THR B CA 1
ATOM 2566 C C . THR B 1 117 ? 6.105 -23.078 -3.848 1 98.38 117 THR B C 1
ATOM 2568 O O . THR B 1 117 ? 6.891 -22.125 -3.85 1 98.38 117 THR B O 1
ATOM 2571 N N . GLU B 1 118 ? 6.082 -24.016 -4.746 1 98 118 GLU B N 1
ATOM 2572 C CA . GLU B 1 118 ? 7.023 -24.016 -5.863 1 98 118 GLU B CA 1
ATOM 2573 C C . GLU B 1 118 ? 6.879 -22.75 -6.707 1 98 118 GLU B C 1
ATOM 2575 O O . GLU B 1 118 ? 7.875 -22.109 -7.043 1 98 118 GLU B O 1
ATOM 2580 N N . VAL B 1 119 ? 5.715 -22.344 -7.008 1 98.5 119 VAL B N 1
ATOM 2581 C CA . VAL B 1 119 ? 5.402 -21.172 -7.816 1 98.5 119 VAL B CA 1
ATOM 2582 C C . VAL B 1 119 ? 5.836 -19.906 -7.082 1 98.5 119 VAL B C 1
ATOM 2584 O O . VAL B 1 119 ? 6.531 -19.062 -7.652 1 98.5 119 VAL B O 1
ATOM 2587 N N . ALA B 1 120 ? 5.441 -19.797 -5.844 1 98.56 120 ALA B N 1
ATOM 2588 C CA . ALA B 1 120 ? 5.723 -18.609 -5.055 1 98.56 120 ALA B CA 1
ATOM 2589 C C . ALA B 1 120 ? 7.227 -18.391 -4.902 1 98.56 120 ALA B C 1
ATOM 2591 O O . ALA B 1 120 ? 7.711 -17.266 -5.012 1 98.56 120 ALA B O 1
ATOM 2592 N N . GLN B 1 121 ? 7.938 -19.453 -4.691 1 97.94 121 GLN B N 1
ATOM 2593 C CA . GLN B 1 121 ? 9.391 -19.359 -4.598 1 97.94 121 GLN B CA 1
ATOM 2594 C C . GLN B 1 121 ? 10 -18.844 -5.902 1 97.94 121 GLN B C 1
ATOM 2596 O O . GLN B 1 121 ? 10.906 -18.016 -5.887 1 97.94 121 GLN B O 1
ATOM 2601 N N . LYS B 1 122 ? 9.516 -19.359 -6.953 1 97.94 122 LYS B N 1
ATOM 2602 C CA . LYS B 1 122 ? 10.031 -18.922 -8.258 1 97.94 122 LYS B CA 1
ATOM 2603 C C . LYS B 1 122 ? 9.719 -17.453 -8.516 1 97.94 122 LYS B C 1
ATOM 2605 O O . LYS B 1 122 ? 10.539 -16.734 -9.078 1 97.94 122 LYS B O 1
ATOM 2610 N N . LEU B 1 123 ? 8.516 -17.016 -8.109 1 98.44 123 LEU B N 1
ATOM 2611 C CA . LEU B 1 123 ? 8.148 -15.609 -8.258 1 98.44 123 LEU B CA 1
ATOM 2612 C C . LEU B 1 123 ? 9.086 -14.719 -7.449 1 98.44 123 LEU B C 1
ATOM 2614 O O . LEU B 1 123 ? 9.508 -13.656 -7.922 1 98.44 123 LEU B O 1
ATOM 2618 N N . LEU B 1 124 ? 9.383 -15.172 -6.227 1 98.44 124 LEU B N 1
ATOM 2619 C CA . LEU B 1 124 ? 10.312 -14.406 -5.406 1 98.44 124 LEU B CA 1
ATOM 2620 C C . LEU B 1 124 ? 11.68 -14.32 -6.078 1 98.44 124 LEU B C 1
ATOM 2622 O O . LEU B 1 124 ? 12.273 -13.234 -6.152 1 98.44 124 LEU B O 1
ATOM 2626 N N . GLU B 1 125 ? 12.156 -15.453 -6.586 1 97 125 GLU B N 1
ATOM 2627 C CA . GLU B 1 125 ? 13.438 -15.469 -7.277 1 97 125 GLU B CA 1
ATOM 2628 C C . GLU B 1 125 ? 13.438 -14.516 -8.469 1 97 125 GLU B C 1
ATOM 2630 O O . GLU B 1 125 ? 14.367 -13.727 -8.641 1 97 125 GLU B O 1
ATOM 2635 N N . PHE B 1 126 ? 12.445 -14.586 -9.258 1 97.25 126 PHE B N 1
ATOM 2636 C CA . PHE B 1 126 ? 12.289 -13.734 -10.43 1 97.25 126 PHE B CA 1
ATOM 2637 C C . PHE B 1 126 ? 12.234 -12.266 -10.023 1 97.25 126 PHE B C 1
ATOM 2639 O O . PHE B 1 126 ? 12.93 -11.43 -10.609 1 97.25 126 PHE B O 1
ATOM 2646 N N . GLY B 1 127 ? 11.453 -11.914 -9.039 1 97.94 127 GLY B N 1
ATOM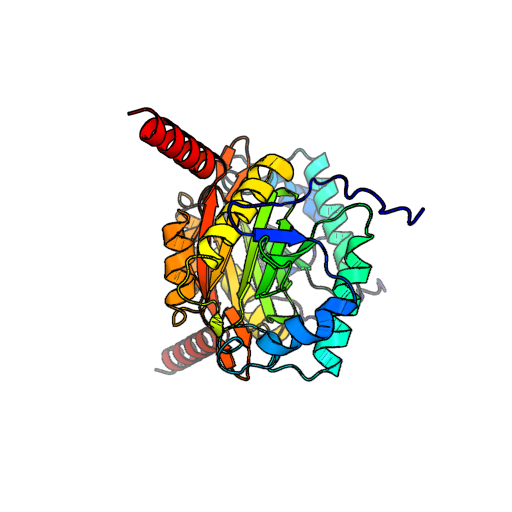 2647 C CA . GLY B 1 127 ? 11.289 -10.547 -8.586 1 97.94 127 GLY B CA 1
ATOM 2648 C C . GLY B 1 127 ? 12.57 -9.945 -8.039 1 97.94 127 GLY B C 1
ATOM 2649 O O . GLY B 1 127 ? 12.914 -8.805 -8.367 1 97.94 127 GLY B O 1
ATOM 2650 N N . PHE B 1 128 ? 13.273 -10.703 -7.203 1 98.06 128 PHE B N 1
ATOM 2651 C CA . PHE B 1 128 ? 14.469 -10.172 -6.551 1 98.06 128 PHE B CA 1
ATOM 2652 C C . PHE B 1 128 ? 15.656 -10.188 -7.5 1 98.06 128 PHE B C 1
ATOM 2654 O O . PHE B 1 128 ? 16.422 -9.219 -7.562 1 98.06 128 PHE B O 1
ATOM 2661 N N . LYS B 1 129 ? 15.812 -11.203 -8.305 1 94.94 129 LYS B N 1
ATOM 2662 C CA . LYS B 1 129 ? 17.016 -11.352 -9.109 1 94.94 129 LYS B CA 1
ATOM 2663 C C . LYS B 1 129 ? 16.859 -10.688 -10.469 1 94.94 129 LYS B C 1
ATOM 2665 O O . LYS B 1 129 ? 17.781 -10.016 -10.945 1 94.94 129 LYS B O 1
ATOM 2670 N N . GLN B 1 130 ? 15.75 -10.891 -11.102 1 94.44 130 GLN B N 1
ATOM 2671 C CA . GLN B 1 130 ? 15.594 -10.414 -12.469 1 94.44 130 GLN B CA 1
ATOM 2672 C C . GLN B 1 130 ? 14.961 -9.023 -12.492 1 94.44 130 GLN B C 1
ATOM 2674 O O . GLN B 1 130 ? 15.328 -8.18 -13.312 1 94.44 130 GLN B O 1
ATOM 2679 N N . LEU B 1 131 ? 14.008 -8.797 -11.648 1 95.56 131 LEU B N 1
ATOM 2680 C CA . LEU B 1 131 ? 13.359 -7.488 -11.633 1 95.56 131 LEU B CA 1
ATOM 2681 C C . LEU B 1 131 ? 14.062 -6.539 -10.672 1 95.56 131 LEU B C 1
ATOM 2683 O O . LEU B 1 131 ? 13.711 -5.363 -10.586 1 95.56 131 LEU B O 1
ATOM 2687 N N . SER B 1 132 ? 14.969 -7.012 -9.891 1 96.5 132 SER B N 1
ATOM 2688 C CA . SER B 1 132 ? 15.797 -6.227 -8.984 1 96.5 132 SER B CA 1
ATOM 2689 C C . SER B 1 132 ? 14.953 -5.488 -7.957 1 96.5 132 SER B C 1
ATOM 2691 O O . SER B 1 132 ? 15.188 -4.309 -7.684 1 96.5 132 SER B O 1
ATOM 2693 N N . LEU B 1 133 ? 13.984 -6.164 -7.469 1 98.31 133 LEU B N 1
ATOM 2694 C CA . LEU B 1 133 ? 13.156 -5.598 -6.406 1 98.31 133 LEU B CA 1
ATOM 2695 C C . LEU B 1 133 ? 13.867 -5.676 -5.062 1 98.31 133 LEU B C 1
ATOM 2697 O O . LEU B 1 133 ? 14.703 -6.555 -4.848 1 98.31 133 LEU B O 1
ATOM 2701 N N . HIS B 1 134 ? 13.562 -4.754 -4.152 1 98.69 134 HIS B N 1
ATOM 2702 C CA . HIS B 1 134 ? 14.102 -4.73 -2.797 1 98.69 134 HIS B CA 1
ATOM 2703 C C . HIS B 1 134 ? 13.156 -5.422 -1.819 1 98.69 134 HIS B C 1
ATOM 2705 O O . HIS B 1 134 ? 13.602 -6.09 -0.886 1 98.69 134 HIS B O 1
ATOM 2711 N N . ARG B 1 135 ? 11.945 -5.238 -2.074 1 98.69 135 ARG B N 1
ATOM 2712 C CA . ARG B 1 135 ? 10.883 -5.715 -1.192 1 98.69 135 ARG B CA 1
ATOM 2713 C C . ARG B 1 135 ? 9.727 -6.305 -1.993 1 98.69 135 ARG B C 1
ATOM 2715 O O . ARG B 1 135 ? 9.305 -5.727 -2.996 1 98.69 135 ARG B O 1
ATOM 2722 N N . ILE B 1 136 ? 9.305 -7.504 -1.642 1 98.88 136 ILE B N 1
ATOM 2723 C CA . ILE B 1 136 ? 8.133 -8.141 -2.24 1 98.88 136 ILE B CA 1
ATOM 2724 C C . ILE B 1 136 ? 7.117 -8.469 -1.151 1 98.88 136 ILE B C 1
ATOM 2726 O O . ILE B 1 136 ? 7.477 -9 -0.097 1 98.88 136 ILE B O 1
ATOM 2730 N N . PHE B 1 137 ? 5.895 -8.078 -1.374 1 98.94 137 PHE B N 1
ATOM 2731 C CA . PHE B 1 137 ? 4.863 -8.391 -0.393 1 98.94 137 PHE B CA 1
ATOM 2732 C C . PHE B 1 137 ? 3.736 -9.195 -1.03 1 98.94 137 PHE B C 1
ATOM 2734 O O . PHE B 1 137 ? 3.682 -9.336 -2.254 1 98.94 137 PHE B O 1
ATOM 2741 N N . ALA B 1 138 ? 2.936 -9.773 -0.226 1 98.81 138 ALA B N 1
ATOM 2742 C CA . ALA B 1 138 ? 1.725 -10.508 -0.588 1 98.81 138 ALA B CA 1
ATOM 2743 C C . ALA B 1 138 ? 0.634 -10.32 0.462 1 98.81 138 ALA B C 1
ATOM 2745 O O . ALA B 1 138 ? 0.929 -10.117 1.643 1 98.81 138 ALA B O 1
ATOM 2746 N N . LEU B 1 139 ? -0.521 -10.383 -0.01 1 98.38 139 LEU B N 1
ATOM 2747 C CA . LEU B 1 139 ? -1.689 -10.289 0.86 1 98.38 139 LEU B CA 1
ATOM 2748 C C . LEU B 1 139 ? -2.494 -11.586 0.823 1 98.38 139 LEU B C 1
ATOM 2750 O O . LEU B 1 139 ? -2.643 -12.203 -0.236 1 98.38 139 LEU B O 1
ATOM 2754 N N . CYS B 1 140 ? -3.043 -11.969 1.912 1 97.62 140 CYS B N 1
ATOM 2755 C CA . CYS B 1 140 ? -3.982 -13.086 1.917 1 97.62 140 CYS B CA 1
ATOM 2756 C C . CYS B 1 140 ? -5.082 -12.867 2.949 1 97.62 140 CYS B C 1
ATOM 2758 O O . CYS B 1 140 ? -4.926 -12.055 3.865 1 97.62 140 CYS B O 1
ATOM 2760 N N . HIS B 1 141 ? -6.164 -13.539 2.734 1 97.88 141 HIS B N 1
ATOM 2761 C CA . HIS B 1 141 ? -7.262 -13.492 3.693 1 97.88 141 HIS B CA 1
ATOM 2762 C C . HIS B 1 141 ? -6.895 -14.203 4.988 1 97.88 141 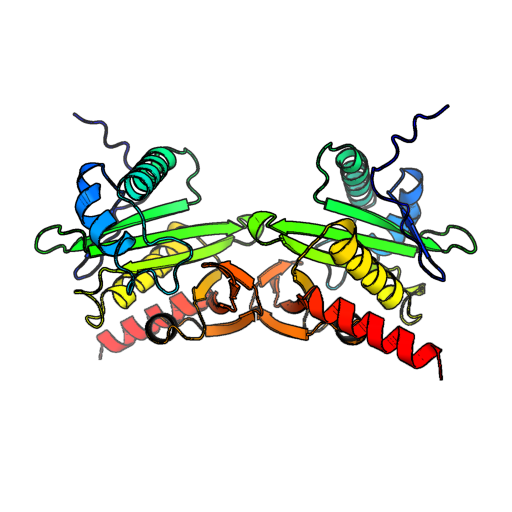HIS B C 1
ATOM 2764 O O . HIS B 1 141 ? -6.301 -15.289 4.961 1 97.88 141 HIS B O 1
ATOM 2770 N N . PRO B 1 142 ? -7.281 -13.641 6.145 1 97.94 142 PRO B N 1
ATOM 2771 C CA . PRO B 1 142 ? -6.883 -14.242 7.422 1 97.94 142 PRO B CA 1
ATOM 2772 C C . PRO B 1 142 ? -7.445 -15.648 7.617 1 97.94 142 PRO B C 1
ATOM 2774 O O . PRO B 1 142 ? -6.887 -16.438 8.375 1 97.94 142 PRO B O 1
ATOM 2777 N N . LYS B 1 143 ? -8.461 -15.984 6.945 1 97.31 143 LYS B N 1
ATOM 2778 C CA . LYS B 1 143 ? -9.078 -17.297 7.066 1 97.31 143 LYS B CA 1
ATOM 2779 C C . LYS B 1 143 ? -8.492 -18.266 6.043 1 97.31 143 LYS B C 1
ATOM 2781 O O . LYS B 1 143 ? -8.789 -19.469 6.078 1 97.31 143 LYS B O 1
ATOM 2786 N N . ASN B 1 144 ? -7.75 -17.781 5.09 1 97 144 ASN B N 1
ATOM 2787 C CA . ASN B 1 144 ? -7.113 -18.641 4.098 1 97 144 ASN B CA 1
ATOM 2788 C C . ASN B 1 144 ? -5.82 -19.25 4.625 1 97 144 ASN B C 1
ATOM 2790 O O . ASN B 1 144 ? -4.727 -18.859 4.215 1 97 144 ASN B O 1
ATOM 2794 N N . LYS B 1 145 ? -5.98 -20.234 5.387 1 97.31 145 LYS B N 1
ATOM 2795 C CA . LYS B 1 145 ? -4.852 -20.844 6.09 1 97.31 145 LYS B CA 1
ATOM 2796 C C . LYS B 1 145 ? -3.873 -21.484 5.113 1 97.31 145 LYS B C 1
ATOM 2798 O O . LYS B 1 145 ? -2.666 -21.5 5.355 1 97.31 145 LYS B O 1
ATOM 2803 N N . ALA B 1 146 ? -4.438 -22.047 4.07 1 96.56 146 ALA B N 1
ATOM 2804 C CA . ALA B 1 146 ? -3.582 -22.656 3.064 1 96.56 146 ALA B CA 1
ATOM 2805 C C . ALA B 1 146 ? -2.625 -21.641 2.451 1 96.56 146 ALA B C 1
ATOM 2807 O O . ALA B 1 146 ? -1.425 -21.906 2.336 1 96.56 146 ALA B O 1
ATOM 2808 N N . SER B 1 147 ? -3.137 -20.5 2.092 1 97.56 147 SER B N 1
ATOM 2809 C CA . SER B 1 147 ? -2.305 -19.438 1.541 1 97.56 147 SER B CA 1
ATOM 2810 C C . SER B 1 147 ? -1.286 -18.953 2.564 1 97.56 147 SER B C 1
ATOM 2812 O O . SER B 1 147 ? -0.115 -18.75 2.236 1 97.56 147 SER B O 1
ATOM 2814 N N . MET B 1 148 ? -1.698 -18.797 3.758 1 98.06 148 MET B N 1
ATOM 2815 C CA . MET B 1 148 ? -0.813 -18.359 4.836 1 98.06 148 MET B CA 1
ATOM 2816 C C . MET B 1 148 ? 0.365 -19.328 4.988 1 98.06 148 MET B C 1
ATOM 2818 O O . MET B 1 148 ? 1.511 -18.891 5.121 1 98.06 148 MET B O 1
ATOM 2822 N N . ARG B 1 149 ? 0.07 -20.578 4.969 1 98.12 149 ARG B N 1
ATOM 2823 C CA . ARG B 1 149 ? 1.104 -21.594 5.129 1 98.12 149 ARG B CA 1
ATOM 2824 C C . ARG B 1 149 ? 2.141 -21.5 4.016 1 98.12 149 ARG B C 1
ATOM 2826 O O . ARG B 1 149 ? 3.34 -21.656 4.262 1 98.12 149 ARG B O 1
ATOM 2833 N N . VAL B 1 150 ? 1.699 -21.266 2.809 1 98.56 150 VAL B N 1
ATOM 2834 C CA . VAL B 1 150 ? 2.611 -21.125 1.677 1 98.56 150 VAL B CA 1
ATOM 2835 C C . VAL B 1 150 ? 3.533 -19.938 1.891 1 98.56 150 VAL B C 1
ATOM 2837 O O . VAL B 1 150 ? 4.75 -20.047 1.732 1 98.56 150 VAL B O 1
ATOM 2840 N N . LEU B 1 151 ? 2.99 -18.797 2.277 1 98.69 151 LEU B N 1
ATOM 2841 C CA . LEU B 1 151 ? 3.762 -17.562 2.436 1 98.69 151 LEU B CA 1
ATOM 2842 C C . LEU B 1 151 ? 4.809 -17.719 3.533 1 98.69 151 LEU B C 1
ATOM 2844 O O . LEU B 1 151 ? 5.945 -17.266 3.381 1 98.69 151 LEU B O 1
ATOM 2848 N N . ILE B 1 152 ? 4.402 -18.375 4.562 1 98.38 152 ILE B N 1
ATOM 2849 C CA . ILE B 1 152 ? 5.336 -18.641 5.648 1 98.38 152 ILE B CA 1
ATOM 2850 C C . ILE B 1 152 ? 6.418 -19.609 5.176 1 98.38 152 ILE B C 1
ATOM 2852 O O . ILE B 1 152 ? 7.605 -19.391 5.426 1 98.38 152 ILE B O 1
ATOM 2856 N N . LYS B 1 153 ? 6.043 -20.641 4.492 1 97.62 153 LYS B N 1
ATOM 2857 C CA . LYS B 1 153 ? 6.961 -21.688 4.027 1 97.62 153 LYS B CA 1
ATOM 2858 C C . LYS B 1 153 ? 8.016 -21.109 3.092 1 97.62 153 LYS B C 1
ATOM 2860 O O . LYS B 1 153 ? 9.172 -21.547 3.104 1 97.62 153 LYS B O 1
ATOM 2865 N N . ILE B 1 154 ? 7.629 -20.141 2.322 1 97.56 154 ILE B N 1
ATOM 2866 C CA . ILE B 1 154 ? 8.586 -19.594 1.364 1 97.56 154 ILE B CA 1
ATOM 2867 C C . ILE B 1 154 ? 9.422 -18.516 2.031 1 97.56 154 ILE B C 1
ATOM 2869 O O . ILE B 1 154 ? 10.211 -17.828 1.369 1 97.56 154 ILE B O 1
ATOM 2873 N N . GLY B 1 155 ? 9.234 -18.281 3.281 1 97.75 155 GLY B N 1
ATOM 2874 C CA . GLY B 1 155 ? 10.141 -17.453 4.059 1 97.75 155 GLY B CA 1
ATOM 2875 C C . GLY B 1 155 ? 9.633 -16.047 4.27 1 97.75 155 GLY B C 1
ATOM 2876 O O . GLY B 1 155 ? 10.336 -15.195 4.816 1 97.75 155 GLY B O 1
ATOM 2877 N N . MET B 1 156 ? 8.445 -15.734 3.891 1 98.62 156 MET B N 1
ATOM 2878 C CA . MET B 1 156 ? 7.914 -14.391 4.125 1 98.62 156 MET B CA 1
ATOM 2879 C C . MET B 1 156 ? 7.484 -14.227 5.578 1 98.62 156 MET B C 1
ATOM 2881 O O . MET B 1 156 ? 7.09 -15.195 6.23 1 98.62 156 MET B O 1
ATOM 2885 N N . ARG B 1 157 ? 7.527 -12.977 6.02 1 98.5 157 ARG B N 1
ATOM 2886 C CA . ARG B 1 157 ? 7.156 -12.656 7.391 1 98.5 157 ARG B CA 1
ATOM 2887 C C . ARG B 1 157 ? 5.902 -11.781 7.43 1 98.5 157 ARG B C 1
ATOM 2889 O O . ARG B 1 157 ? 5.75 -10.875 6.613 1 98.5 157 ARG B O 1
ATOM 2896 N N . GLN B 1 158 ? 5.07 -12.062 8.359 1 98.75 158 GLN B N 1
ATOM 2897 C CA . GLN B 1 158 ? 3.895 -11.211 8.523 1 98.75 158 GLN B CA 1
ATOM 2898 C C . GLN B 1 158 ? 4.281 -9.836 9.047 1 98.75 158 GLN B C 1
ATOM 2900 O O . GLN B 1 158 ? 4.996 -9.719 10.039 1 98.75 158 GLN B O 1
ATOM 2905 N N . GLU B 1 159 ? 3.822 -8.852 8.375 1 98.88 159 GLU B N 1
ATOM 2906 C CA . GLU B 1 159 ? 4.156 -7.488 8.773 1 98.88 159 GLU B CA 1
ATOM 2907 C C . GLU B 1 159 ? 2.941 -6.766 9.352 1 98.88 159 GLU B C 1
ATOM 2909 O O . GLU B 1 159 ? 3.08 -5.734 10.008 1 98.88 159 GLU B O 1
ATOM 2914 N N . GLY B 1 160 ? 1.766 -7.363 9.031 1 98.75 160 GLY B N 1
ATOM 2915 C CA . GLY B 1 160 ? 0.64 -6.609 9.562 1 98.75 160 GLY B CA 1
ATOM 2916 C C . GLY B 1 160 ? -0.692 -7.309 9.359 1 98.75 160 GLY B C 1
ATOM 2917 O O . GLY B 1 160 ? -0.768 -8.328 8.68 1 98.75 160 GLY B O 1
ATOM 2918 N N . TYR B 1 161 ? -1.683 -6.852 10.023 1 98.81 161 TYR B N 1
ATOM 2919 C CA . TYR B 1 161 ? -3.102 -7.156 9.883 1 98.81 161 TYR B CA 1
ATOM 2920 C C . TYR B 1 161 ? -3.889 -5.922 9.461 1 98.81 161 TYR B C 1
ATOM 2922 O O . TYR B 1 161 ? -4.039 -4.977 10.234 1 98.81 161 TYR B O 1
ATOM 2930 N N . LEU B 1 162 ? -4.363 -5.91 8.25 1 98.75 162 LEU B N 1
ATOM 2931 C CA . LEU B 1 162 ? -5.043 -4.766 7.652 1 98.75 162 LEU B CA 1
ATOM 2932 C C . LEU B 1 162 ? -6.555 -4.922 7.746 1 98.75 162 LEU B C 1
ATOM 2934 O O . LEU B 1 162 ? -7.137 -5.805 7.105 1 98.75 162 LEU B O 1
ATOM 2938 N N . ARG B 1 163 ? -7.172 -4.062 8.484 1 98.62 163 ARG B N 1
ATOM 2939 C CA . ARG B 1 163 ? -8.609 -4.172 8.719 1 98.62 163 ARG B CA 1
ATOM 2940 C C . ARG B 1 163 ? -9.398 -3.588 7.555 1 98.62 163 ARG B C 1
ATOM 2942 O O . ARG B 1 163 ? -9.094 -2.498 7.07 1 98.62 163 ARG B O 1
ATOM 2949 N N . GLU B 1 164 ? -10.484 -4.359 7.137 1 98.38 164 GLU B N 1
ATOM 2950 C CA . GLU B 1 164 ? -11.406 -3.932 6.09 1 98.38 164 GLU B CA 1
ATOM 2951 C C . GLU B 1 164 ? -10.664 -3.295 4.922 1 98.38 164 GLU B C 1
ATOM 2953 O O . GLU B 1 164 ? -11.023 -2.209 4.465 1 98.38 164 GLU B O 1
ATOM 2958 N N . TYR B 1 165 ? -9.703 -4.004 4.398 1 98 165 TYR B N 1
ATOM 2959 C CA . TYR B 1 165 ? -8.703 -3.506 3.461 1 98 165 TYR B CA 1
ATOM 2960 C C . TYR B 1 165 ? -9.273 -3.402 2.053 1 98 165 TYR B C 1
ATOM 2962 O O . TYR B 1 165 ? -8.898 -2.51 1.288 1 98 165 TYR B O 1
ATOM 2970 N N . GLU B 1 166 ? -10.148 -4.242 1.687 1 96.06 166 GLU B N 1
ATOM 2971 C CA . GLU B 1 166 ? -10.68 -4.262 0.327 1 96.06 166 GLU B CA 1
ATOM 2972 C C . GLU B 1 166 ? -12.109 -4.789 0.301 1 96.06 166 GLU B C 1
ATOM 2974 O O . GLU B 1 166 ? -12.461 -5.688 1.069 1 96.06 166 GLU B O 1
ATOM 2979 N N . TRP B 1 167 ? -12.867 -4.168 -0.612 1 95.38 167 TRP B N 1
ATOM 2980 C CA . TRP B 1 167 ? -14.234 -4.641 -0.81 1 95.38 167 TRP B CA 1
ATOM 2981 C C . TRP B 1 167 ? -14.266 -5.855 -1.729 1 95.38 167 TRP B C 1
ATOM 2983 O O . TRP B 1 167 ? -13.773 -5.801 -2.859 1 95.38 167 TRP B O 1
ATOM 2993 N N . SER B 1 168 ? -14.742 -6.953 -1.202 1 92.81 168 SER B N 1
ATOM 2994 C CA . SER B 1 168 ? -14.828 -8.18 -1.985 1 92.81 168 SER B CA 1
ATOM 2995 C C . SER B 1 168 ? -16.031 -9.023 -1.567 1 92.81 168 SER B C 1
ATOM 2997 O O . SER B 1 168 ? -16.297 -9.172 -0.375 1 92.81 168 SER B O 1
ATOM 2999 N N . LYS B 1 169 ? -16.781 -9.492 -2.623 1 91.12 169 LYS B N 1
ATOM 3000 C CA . LYS B 1 169 ? -17.906 -10.398 -2.43 1 91.12 169 LYS B CA 1
ATOM 3001 C C . LYS B 1 169 ? -18.922 -9.812 -1.452 1 91.12 169 LYS B C 1
ATOM 3003 O O . LYS B 1 169 ? -19.375 -10.5 -0.53 1 91.12 169 LYS B O 1
ATOM 3008 N N . GLY B 1 170 ? -19.141 -8.516 -1.488 1 92.56 170 GLY B N 1
ATOM 3009 C CA . GLY B 1 170 ? -20.25 -7.848 -0.823 1 92.56 170 GLY B CA 1
ATOM 3010 C C . GLY B 1 170 ? -19.891 -7.359 0.571 1 92.56 170 GLY B C 1
ATOM 3011 O O . GLY B 1 170 ? -20.766 -6.867 1.297 1 92.56 170 GLY B O 1
ATOM 3012 N N . GLU B 1 171 ? -18.656 -7.52 0.95 1 95.44 171 GLU B N 1
ATOM 3013 C CA . GLU B 1 171 ? -18.281 -7.051 2.277 1 95.44 171 GLU B CA 1
ATOM 3014 C C . GLU B 1 171 ? -16.828 -6.555 2.291 1 95.44 171 GLU B C 1
ATOM 3016 O O . GLU B 1 171 ? -16.047 -6.887 1.4 1 95.44 171 GLU B O 1
ATOM 3021 N N . TRP B 1 172 ? -16.562 -5.723 3.266 1 96.88 172 TRP B N 1
ATOM 3022 C CA . TRP B 1 172 ? -15.172 -5.332 3.514 1 96.88 172 TRP B CA 1
ATOM 3023 C C . TRP B 1 172 ? -14.391 -6.469 4.164 1 96.88 172 TRP B C 1
ATOM 3025 O O . TRP B 1 172 ? -14.852 -7.062 5.145 1 96.88 172 TRP B O 1
ATOM 3035 N N . GLN B 1 173 ? -13.219 -6.742 3.594 1 97.31 173 GLN B N 1
ATOM 3036 C CA . GLN B 1 173 ? -12.453 -7.883 4.078 1 97.31 173 GLN B CA 1
ATOM 3037 C C . GLN B 1 173 ? -11.086 -7.445 4.605 1 97.31 173 GLN B C 1
ATOM 3039 O O . GLN B 1 173 ? -10.445 -6.562 4.031 1 97.31 173 GLN B O 1
ATOM 3044 N N . ASP 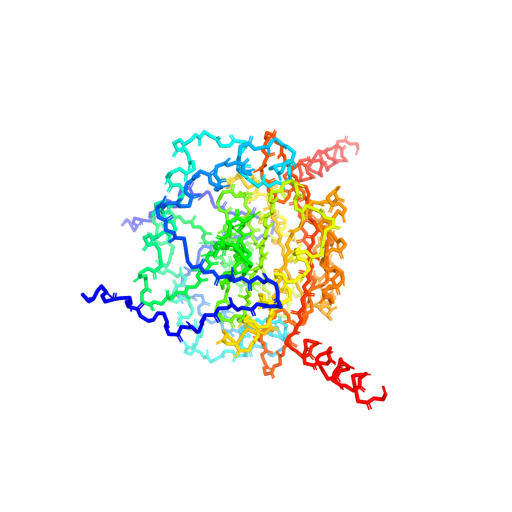B 1 174 ? -10.703 -8.164 5.688 1 98.19 174 ASP B N 1
ATOM 3045 C CA . ASP B 1 174 ? -9.367 -7.992 6.246 1 98.19 174 ASP B CA 1
ATOM 3046 C C . ASP B 1 174 ? -8.32 -8.711 5.402 1 98.19 174 ASP B C 1
ATOM 3048 O O . ASP B 1 174 ? -8.648 -9.617 4.633 1 98.19 174 ASP B O 1
ATOM 3052 N N . ARG B 1 175 ? -7.074 -8.258 5.523 1 98.44 175 ARG B N 1
ATOM 3053 C CA . ARG B 1 175 ? -5.953 -8.93 4.875 1 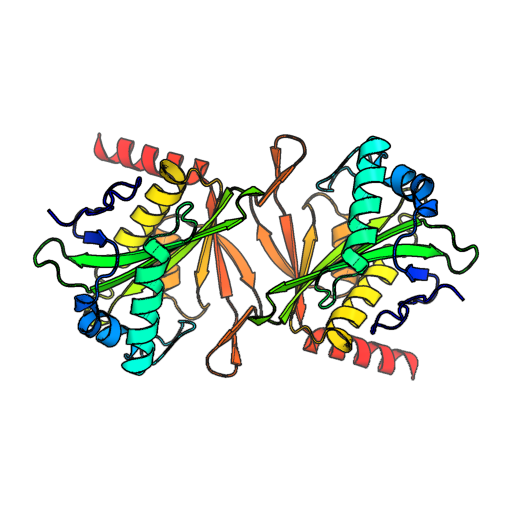98.44 175 ARG B CA 1
ATOM 3054 C C . ARG B 1 175 ? -4.762 -9.039 5.82 1 98.44 175 ARG B C 1
ATOM 3056 O O . ARG B 1 175 ? -4.527 -8.156 6.645 1 98.44 175 ARG B O 1
ATOM 3063 N N . LEU B 1 176 ? -4.121 -10.141 5.742 1 98.75 176 LEU B N 1
ATOM 3064 C CA . LEU B 1 176 ? -2.781 -10.258 6.305 1 98.75 176 LEU B CA 1
ATOM 3065 C C . LEU B 1 176 ? -1.725 -9.797 5.309 1 98.75 176 LEU B C 1
ATOM 3067 O O . LEU B 1 176 ? -1.816 -10.094 4.117 1 98.75 176 LEU B O 1
ATOM 3071 N N . LEU B 1 177 ? -0.81 -9.039 5.828 1 98.88 177 LEU B N 1
ATOM 3072 C CA . LEU B 1 177 ? 0.298 -8.547 5.016 1 98.88 177 LEU B CA 1
ATOM 3073 C C . LEU B 1 177 ? 1.582 -9.305 5.328 1 98.88 177 LEU B C 1
ATOM 3075 O O . LEU B 1 177 ? 2.041 -9.312 6.473 1 98.88 177 LEU B O 1
ATOM 3079 N N . PHE B 1 178 ? 2.143 -9.984 4.32 1 98.94 178 PHE B N 1
ATOM 3080 C CA . PHE B 1 178 ? 3.445 -10.633 4.395 1 98.94 178 PHE B CA 1
ATOM 3081 C C . PHE B 1 178 ? 4.445 -9.953 3.469 1 98.94 178 PHE B C 1
ATOM 3083 O O . PHE B 1 178 ? 4.066 -9.398 2.434 1 98.94 178 PHE B O 1
ATOM 3090 N N . ALA B 1 179 ? 5.715 -10.016 3.887 1 98.88 179 ALA B N 1
ATOM 3091 C CA . ALA B 1 179 ? 6.727 -9.43 3.012 1 98.88 179 ALA B CA 1
ATOM 3092 C C . ALA B 1 179 ? 8.07 -10.133 3.184 1 98.88 179 ALA B C 1
ATOM 3094 O O . ALA B 1 179 ? 8.289 -10.836 4.172 1 98.88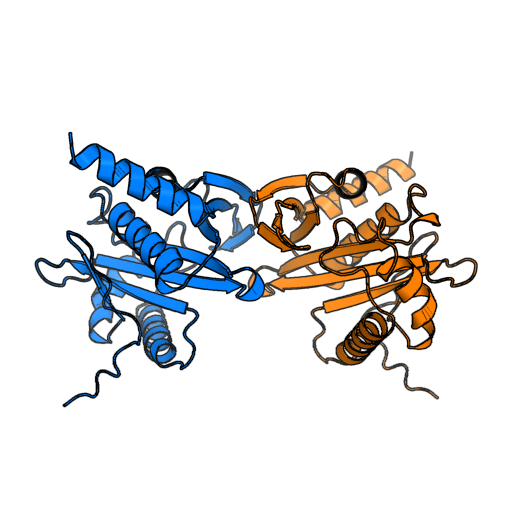 179 ALA B O 1
ATOM 3095 N N . MET B 1 180 ? 8.891 -9.992 2.203 1 98.81 180 MET B N 1
ATOM 3096 C CA . MET B 1 180 ? 10.266 -10.469 2.201 1 98.81 180 MET B CA 1
ATOM 3097 C C . MET B 1 180 ? 11.195 -9.445 1.562 1 98.81 180 MET B C 1
ATOM 3099 O O . MET B 1 180 ? 10.836 -8.797 0.576 1 98.81 180 MET B O 1
ATOM 3103 N N . LEU B 1 181 ? 12.391 -9.312 2.143 1 98.75 181 LEU B N 1
ATOM 3104 C CA . LEU B 1 181 ? 13.414 -8.414 1.62 1 98.75 181 LEU B CA 1
ATOM 3105 C C . LEU B 1 181 ? 14.414 -9.172 0.757 1 98.75 181 LEU B C 1
ATOM 3107 O O . LEU B 1 181 ? 14.609 -10.375 0.937 1 98.75 181 LEU B O 1
ATOM 3111 N N . ASP B 1 182 ? 15.062 -8.461 -0.142 1 97.62 182 ASP B N 1
ATOM 3112 C CA . ASP B 1 182 ? 16.031 -9.07 -1.059 1 97.62 182 ASP B CA 1
ATOM 3113 C C . ASP B 1 182 ? 17.141 -9.789 -0.295 1 97.62 182 ASP B C 1
ATOM 3115 O O . ASP B 1 182 ? 17.5 -10.914 -0.645 1 97.62 182 ASP B O 1
ATOM 3119 N N . ARG B 1 183 ? 17.625 -9.203 0.804 1 96.12 183 ARG B N 1
ATOM 3120 C CA . ARG B 1 183 ? 18.719 -9.812 1.563 1 96.12 183 ARG B CA 1
ATOM 3121 C C . ARG B 1 183 ? 18.266 -11.109 2.229 1 96.12 183 ARG B C 1
ATOM 3123 O O . ARG B 1 183 ? 19.078 -12.008 2.447 1 96.12 183 ARG B O 1
ATOM 3130 N N . GLU B 1 184 ? 17.062 -11.219 2.611 1 96.25 184 GLU B N 1
ATOM 3131 C CA . GLU B 1 184 ? 16.531 -12.43 3.238 1 96.25 184 GLU B CA 1
ATOM 3132 C C . GLU B 1 184 ? 16.484 -13.586 2.244 1 96.25 184 GLU B C 1
ATOM 3134 O O . GLU B 1 184 ? 16.719 -14.734 2.611 1 96.25 184 GLU B O 1
ATOM 3139 N N . MET B 1 185 ? 16.047 -13.25 1.019 1 92.88 185 MET B N 1
ATOM 3140 C CA . MET B 1 185 ? 16.062 -14.258 -0.032 1 92.88 185 MET B CA 1
ATOM 3141 C C . MET B 1 185 ? 17.453 -14.812 -0.248 1 92.88 185 MET B C 1
ATOM 3143 O O . MET B 1 185 ? 17.641 -16.016 -0.398 1 92.88 185 MET B O 1
ATOM 3147 N N . MET B 1 186 ? 18.422 -13.953 -0.292 1 91.19 186 MET B N 1
ATOM 3148 C CA . MET B 1 186 ? 19.812 -14.359 -0.485 1 91.19 186 MET B CA 1
ATOM 3149 C C . MET B 1 186 ? 20.266 -15.273 0.644 1 91.19 186 MET B C 1
ATOM 3151 O O . MET B 1 186 ? 20.969 -16.266 0.404 1 91.19 186 MET B O 1
ATOM 3155 N N . GLN B 1 187 ? 19.875 -14.938 1.796 1 90.75 187 GLN B N 1
ATOM 3156 C CA . GLN B 1 187 ? 20.234 -15.75 2.955 1 90.75 187 GLN B CA 1
ATOM 3157 C C . GLN B 1 187 ? 19.609 -17.141 2.867 1 90.75 187 GLN B C 1
ATOM 3159 O O . GLN B 1 187 ? 20.266 -18.141 3.182 1 90.75 187 GLN B O 1
ATOM 3164 N N . MET B 1 188 ? 18.422 -17.156 2.506 1 89.56 188 MET B N 1
ATOM 3165 C CA . MET B 1 188 ? 17.734 -18.438 2.375 1 89.56 188 MET B CA 1
ATOM 3166 C C . MET B 1 188 ? 18.391 -19.312 1.304 1 89.56 188 MET B C 1
ATOM 3168 O O . MET B 1 188 ? 18.531 -20.516 1.478 1 89.56 188 MET B O 1
ATOM 3172 N N . GLN B 1 189 ? 18.734 -18.688 0.208 1 85.94 189 GLN B N 1
ATOM 3173 C CA . GLN B 1 189 ? 19.375 -19.422 -0.874 1 85.94 189 GLN B CA 1
ATOM 3174 C C . GLN B 1 189 ? 20.75 -19.938 -0.438 1 85.94 189 GLN B C 1
ATOM 3176 O O . GLN B 1 189 ? 21.141 -21.062 -0.79 1 85.94 189 GLN B O 1
ATOM 3181 N N . PHE B 1 190 ? 21.406 -19.141 0.325 1 85.25 190 PHE B N 1
ATOM 3182 C CA . PHE B 1 190 ? 22.703 -19.547 0.833 1 85.25 190 PHE B CA 1
ATOM 3183 C C . PHE B 1 190 ? 22.578 -20.734 1.775 1 85.25 190 PHE B C 1
ATOM 3185 O O . PHE B 1 190 ? 23.359 -21.688 1.7 1 85.25 190 PHE B O 1
ATOM 3192 N N . LEU B 1 191 ? 21.594 -20.688 2.568 1 84.56 191 LEU B N 1
ATOM 3193 C CA . LEU B 1 191 ? 21.391 -21.766 3.537 1 84.56 191 LEU B CA 1
ATOM 3194 C C . LEU B 1 191 ? 20.953 -23.047 2.838 1 84.56 191 LEU B C 1
ATOM 3196 O O . LEU B 1 191 ? 21.359 -24.141 3.242 1 84.56 191 LEU B O 1
ATOM 3200 N N . SER B 1 192 ? 20.203 -22.891 1.842 1 82.75 192 SER B N 1
ATOM 3201 C CA . SER B 1 192 ? 19.766 -24.062 1.076 1 82.75 192 SER B CA 1
ATOM 3202 C C . SER B 1 192 ? 20.938 -24.703 0.335 1 82.75 192 SER B C 1
ATOM 3204 O O . SER B 1 192 ? 21.031 -25.938 0.275 1 82.75 192 SER B O 1
ATOM 3206 N N . MET B 1 193 ? 21.797 -23.891 -0.155 1 84.94 193 MET B N 1
ATOM 3207 C CA . MET B 1 193 ? 22.969 -24.391 -0.86 1 84.94 193 MET B CA 1
ATOM 3208 C C . MET B 1 193 ? 23.922 -25.109 0.099 1 84.94 193 MET B C 1
ATOM 3210 O O . MET B 1 193 ? 24.516 -26.141 -0.25 1 84.94 193 MET B O 1
ATOM 3214 N N . GLU B 1 194 ? 24.016 -24.562 1.229 1 80.62 194 GLU B N 1
ATOM 3215 C CA . GLU B 1 194 ? 24.906 -25.156 2.225 1 80.62 194 GLU B CA 1
ATOM 3216 C C . GLU B 1 194 ? 24.328 -26.469 2.76 1 80.62 194 GLU B C 1
ATOM 3218 O O . GLU B 1 194 ? 25.078 -27.406 3.035 1 80.62 194 GLU B O 1
ATOM 3223 N N . ALA B 1 195 ? 23.094 -26.594 2.791 1 79.19 195 ALA B N 1
ATOM 3224 C CA . ALA B 1 195 ? 22.438 -27.812 3.277 1 79.19 195 ALA B CA 1
ATOM 3225 C C . ALA B 1 195 ? 22.547 -28.938 2.256 1 79.19 195 ALA B C 1
ATOM 3227 O O . ALA B 1 195 ? 22.594 -30.109 2.627 1 79.19 195 ALA B O 1
ATOM 3228 N N . GLU B 1 196 ? 22.531 -28.609 1.024 1 71.5 196 GLU B N 1
ATOM 3229 C CA . GLU B 1 196 ? 22.641 -29.594 -0.042 1 71.5 196 GLU B CA 1
ATOM 3230 C C . GLU B 1 196 ? 24.078 -30.125 -0.153 1 71.5 196 GLU B C 1
ATOM 3232 O O . GLU B 1 196 ? 24.297 -31.203 -0.721 1 71.5 196 GLU B O 1
ATOM 3237 N N . LYS B 1 197 ? 25.188 -29.531 0.385 1 72.62 197 LYS B N 1
ATOM 3238 C CA . LYS B 1 197 ? 26.578 -29.938 0.347 1 72.62 197 LYS B CA 1
ATOM 3239 C C . LYS B 1 197 ? 26.906 -30.906 1.477 1 72.62 197 LYS B C 1
ATOM 3241 O O . LYS B 1 197 ? 27.906 -31.641 1.414 1 72.62 197 LYS B O 1
ATOM 3246 N N . VAL B 1 198 ? 26.266 -31.078 2.512 1 63.94 198 VAL B N 1
ATOM 3247 C CA . VAL B 1 198 ? 26.562 -32.031 3.584 1 63.94 198 VAL B CA 1
ATOM 3248 C C . VAL B 1 198 ? 25.766 -33.312 3.373 1 63.94 198 VAL B C 1
ATOM 3250 O O . VAL B 1 198 ? 24.594 -33.281 3.02 1 63.94 198 VAL B O 1
#

pLDDT: mean 92.87, std 12.56, range [25.8, 98.94]

InterPro domains:
  IPR000182 GNAT domain [PF13302] (16-157)
  IPR000182 GNAT domain [PS51186] (17-182)
  IPR016181 Acyl-CoA N-acyltransferase [SSF55729] (9-181)
  IPR051531 N-acetyltransferase [PTHR43792] (6-184)

Solvent-accessible surface area (backbone atoms only — not comparable to full-atom values): 21710 Å² total; per-residue (Å²): 129,79,75,68,74,70,60,94,59,75,84,45,69,57,96,60,36,35,44,39,70,63,54,79,86,45,49,66,52,52,36,57,32,40,40,30,61,79,56,22,64,80,46,91,48,61,61,40,50,69,66,55,40,48,50,49,52,53,51,55,49,57,54,66,68,44,90,80,70,48,64,47,62,26,32,31,18,36,64,88,78,58,48,57,49,36,37,34,35,44,30,58,76,34,75,92,47,25,26,28,37,49,50,72,48,57,26,71,91,58,60,95,68,58,53,66,44,54,50,52,46,50,51,50,50,43,37,37,70,73,65,57,27,46,33,40,31,38,70,43,41,78,82,41,55,70,60,51,51,38,44,46,72,69,63,33,42,78,32,32,53,40,74,57,55,38,76,43,97,90,38,68,34,48,30,31,33,30,36,41,44,42,70,55,54,53,49,50,52,50,53,52,55,56,56,72,72,109,129,79,76,68,75,71,60,94,60,77,86,45,68,59,95,61,37,34,44,39,70,63,55,80,86,46,49,67,52,53,36,56,31,38,39,30,60,79,56,24,63,79,45,91,48,58,63,40,51,71,67,54,40,48,52,49,51,52,50,54,51,58,53,66,70,46,89,80,71,49,62,45,62,27,32,31,18,33,62,89,78,58,48,58,49,35,37,34,35,43,30,58,75,32,74,91,47,24,26,29,36,49,51,72,49,56,27,70,92,57,59,96,67,57,53,66,45,54,49,52,47,51,49,50,50,43,38,37,69,74,66,57,26,47,32,41,32,36,72,43,42,79,81,40,55,70,61,50,50,36,45,47,71,67,64,33,42,78,31,31,54,39,73,57,55,38,75,41,97,90,39,68,33,50,31,32,34,29,35,41,45,42,69,56,54,52,50,52,52,50,51,51,54,56,56,71,72,106

Sequence (396 aa):
MSNCMSSIYPLLETQRLILRDFVESDLPAVHAYAADLEVVRYLPFGPNSEEETQNYLHTEIKMRRKKIREHFAFAIALKADKQVIGSCRISITDRTKQEGSIGYCLAREFWGQGYATEVAQKLLEFGFKQLSLHRIFALCHPKNKASMRVLIKIGMRQEGYLREYEWSKGEWQDRLLFAMLDREMMQMQFLSMEAEKVMSNCMSSIYPLLETQRLILRDFVESDLPAVHAYAADLEVVRYLPFGPNSEEETQNYLHTEIKMRRKKIREHFAFAIALKADKQVIGSCRISITDRTKQEGSIGYCLAREFWGQGYATEVAQKLLEFGFKQLSLHRIFALCHPKNKASMRVLIKIGMRQEGYLREYEWSKGEWQDRLLFAMLDREMMQMQFLSMEAEKV

Nearest PDB structures (foldseek):
  6vfn-assembly1_A  TM=8.500E-01  e=1.669E-14  Bacillus thuringiensis
  3wr7-assembly1_A-3  TM=8.492E-01  e=2.007E-14  Escherichia coli LY180
  1s7l-assembly1_A  TM=8.518E-01  e=2.665E-13  Salmonella enterica subsp. enterica serovar Typhimurium str. LT2
  6d72-assembly1_C  TM=7.800E-01  e=6.467E-14  Yersinia pestis
  5wif-assembly1_B  TM=7.917E-01  e=1.495E-12  Yersinia pestis

Radius of gyration: 24.27 Å; Cα contacts (8 Å, |Δi|>4): 681; chains: 2; bounding box: 50×73×69 Å

Foldseek 3Di:
DPPPVPPPDDWQDFPWKTWAADDQVCLVQALQQCLDCVQCVFPQHDPDDSVRSNVVSVVRNVLSPDPDRQKDKTFIATPVPRRGFWIKMKGQPDVVQLEIEIDITGHPVCPPVCVLLRVVLSNLVCSCPVVVGFKYKYKTAPVPVSVVVSCVVSPWDWDDKAFLNDDGPHGRGIITMTMDGSVRSVVVVVVVVVVVVD/DPPPVPPPDDWQDFPWKTWAADDQVCLVQALQQCLDCVQCVFPQHDPDDSVRSNVVSVVRVVLSPDPDRQKDKTFIATPVPRRGFWIKIKGQPDVVQLEIEIDITGHPVCPPVCVLLRVVLSNLCCSCPVVVGFKYKYKTAPVPVSVVVSCVVSPWDWDDKAFLNDDGPHGRGIITMTMDGSVRSVVVVVVVVVVVVD

Organism: NCBI:txid741277